Protein AF-A0A9P1IDB2-F1 (afdb_monomer_lite)

Organism: NCBI:txid860376

InterPro domains:
  IPR045330 TRM3/TARBP1 [PTHR12029] (77-314)

Secondary structure (DSSP, 8-state):
--HHHHHHHTTT-GGGS-HHHHHHHHHHHHTS-GGG--HHHHHHHHHHHHHHHT-TT--HHHHHHHHHHHHHH---GGGHHHHHHHHHTT-S-HHHHTTTTTHHHHHHHHHHTTSS-HHHHHHHHHHHHT-SSHHHHHHHHHHHHTS-HHHHTT-TTHIIIIIIHHH-SHHHHHHHHHTT-HHHHHHHHHHHHHT--S-HHHHHHHHHHHHHHT---HHHHHHHHHTTTTPPP---B-GGGHHHHHHHHHHHHT-SSHHHHHHHHHHHHHHHHHHB---HHHHHHHHHHHHHHHTTS-HHHHHHHHHHHHHHHHHHT----TT--HHHHHHHHHH-S-HHHHHHHHHHHTTT-HHHHHHHHHHHHHHHHHHHHS--SSHHHHHHHHHS--TTS--SSHHHHHHHHHHHHHHHHTSPPPS-HHHHHHHHHHHHHHH-GGGHHHHHHHHHHHHHH---HHHHHHHHHHHHHHHHH-S-GGGTHHHHHHHHHHT--TT----PPPS-TT--HHHHHHHHHHHHHHHHHHHHHHHTTT---S------

pLDDT: mean 78.6, std 14.29, range [30.44, 97.75]

Structure (mmCIF, N/CA/C/O backbone):
data_AF-A0A9P1IDB2-F1
#
_entry.id   AF-A0A9P1IDB2-F1
#
loop_
_atom_site.group_PDB
_atom_site.id
_atom_site.type_symbol
_atom_site.label_atom_id
_atom_site.label_alt_id
_atom_site.label_comp_id
_atom_site.label_asym_id
_atom_site.label_entity_id
_atom_site.label_seq_id
_atom_site.pdbx_PDB_ins_code
_atom_site.Cartn_x
_atom_site.Cartn_y
_atom_site.Cartn_z
_atom_site.occupancy
_atom_site.B_iso_or_equiv
_atom_site.auth_seq_id
_atom_site.auth_comp_id
_atom_site.auth_asym_id
_atom_site.auth_atom_id
_atom_site.pdbx_PDB_model_num
ATOM 1 N N . MET A 1 1 ? 19.678 -18.340 -45.101 1.00 50.56 1 MET A N 1
ATOM 2 C CA . MET A 1 1 ? 18.256 -18.255 -45.510 1.00 50.56 1 MET A CA 1
ATOM 3 C C . MET A 1 1 ? 18.050 -16.916 -46.202 1.00 50.56 1 MET A C 1
ATOM 5 O O . MET A 1 1 ? 18.300 -15.912 -45.573 1.00 50.56 1 MET A O 1
ATOM 9 N N . ASN A 1 2 ? 17.655 -16.846 -47.483 1.00 59.56 2 ASN A N 1
ATOM 10 C CA . ASN A 1 2 ? 17.643 -15.561 -48.212 1.00 59.56 2 ASN A CA 1
ATOM 11 C C . ASN A 1 2 ? 16.867 -14.477 -47.431 1.00 59.56 2 ASN A C 1
ATOM 13 O O . ASN A 1 2 ? 15.663 -14.600 -47.253 1.00 59.56 2 ASN A O 1
ATOM 17 N N . ILE A 1 3 ? 17.545 -13.426 -46.973 1.00 59.41 3 ILE A N 1
ATOM 18 C CA . ILE A 1 3 ? 16.974 -12.358 -46.135 1.00 59.41 3 ILE A CA 1
ATOM 19 C C . ILE A 1 3 ? 15.800 -11.659 -46.791 1.00 59.41 3 ILE A C 1
ATOM 21 O O . ILE A 1 3 ? 14.843 -11.308 -46.111 1.00 59.41 3 ILE A O 1
ATOM 25 N N . ARG A 1 4 ? 15.821 -11.499 -48.121 1.00 56.81 4 ARG A N 1
ATOM 26 C CA . ARG A 1 4 ? 14.640 -11.000 -48.834 1.00 56.81 4 ARG A CA 1
ATOM 27 C C . ARG A 1 4 ? 13.464 -11.941 -48.628 1.00 56.81 4 ARG A C 1
ATOM 29 O O . ARG A 1 4 ? 12.367 -11.470 -48.387 1.00 56.81 4 ARG A O 1
ATOM 36 N N . LYS A 1 5 ? 13.701 -13.251 -48.669 1.00 61.47 5 LYS A N 1
ATOM 37 C CA . LYS A 1 5 ? 12.694 -14.279 -48.397 1.00 61.47 5 LYS A CA 1
ATOM 38 C C . LYS A 1 5 ? 12.227 -14.218 -46.938 1.00 61.47 5 LYS A C 1
ATOM 40 O O . LYS A 1 5 ? 11.034 -14.110 -46.738 1.00 61.47 5 LYS A O 1
ATOM 45 N N . PHE A 1 6 ? 13.126 -14.126 -45.953 1.00 66.88 6 PHE A N 1
ATOM 46 C CA . PHE A 1 6 ? 12.757 -13.995 -44.532 1.00 66.88 6 PHE A CA 1
ATOM 47 C C . PHE A 1 6 ? 11.939 -12.730 -44.233 1.00 66.88 6 PHE A C 1
ATOM 49 O O . PHE A 1 6 ? 10.906 -12.791 -43.570 1.00 66.88 6 PHE A O 1
ATOM 56 N N . LEU A 1 7 ? 12.370 -11.579 -44.755 1.00 63.44 7 LEU A N 1
ATOM 57 C CA . LEU A 1 7 ? 11.671 -10.305 -44.583 1.00 63.44 7 LEU A CA 1
ATOM 58 C C . LEU A 1 7 ? 10.343 -10.252 -45.355 1.00 63.44 7 LEU A C 1
ATOM 60 O O . LEU A 1 7 ? 9.482 -9.451 -44.997 1.00 63.44 7 LEU A O 1
ATOM 64 N N . LEU A 1 8 ? 10.183 -11.038 -46.427 1.00 62.19 8 LEU A N 1
ATOM 65 C CA . LEU A 1 8 ? 8.936 -11.156 -47.195 1.00 62.19 8 LEU A CA 1
ATOM 66 C C . LEU A 1 8 ? 7.974 -12.189 -46.587 1.00 62.19 8 LEU A C 1
ATOM 68 O O . LEU A 1 8 ? 6.781 -11.928 -46.557 1.00 62.19 8 LEU A O 1
ATOM 72 N N . GLU A 1 9 ? 8.481 -13.319 -46.086 1.00 63.78 9 GLU A N 1
ATOM 73 C CA . GLU A 1 9 ? 7.702 -14.425 -45.505 1.00 63.78 9 GLU A CA 1
ATOM 74 C C . GLU A 1 9 ? 7.060 -14.065 -44.164 1.00 63.78 9 GLU A C 1
ATOM 76 O O . GLU A 1 9 ? 6.006 -14.598 -43.840 1.00 63.78 9 GLU A O 1
ATOM 81 N N . ASN A 1 10 ? 7.656 -13.142 -43.405 1.00 61.69 10 ASN A N 1
ATOM 82 C CA . ASN A 1 10 ? 7.181 -12.791 -42.064 1.00 61.69 10 ASN A CA 1
ATOM 83 C C . ASN A 1 10 ? 6.272 -11.549 -42.007 1.00 61.69 10 ASN A C 1
ATOM 85 O O . ASN A 1 10 ? 6.076 -11.028 -40.914 1.00 61.69 10 ASN A O 1
ATOM 89 N N . GLU A 1 11 ? 5.770 -11.052 -43.153 1.00 53.72 11 GLU A N 1
ATOM 90 C CA . GLU A 1 11 ? 4.730 -10.005 -43.360 1.00 53.72 11 GLU A CA 1
ATOM 91 C C . GLU A 1 11 ? 4.520 -8.924 -42.261 1.00 53.72 11 GLU A C 1
ATOM 93 O O . GLU A 1 11 ? 3.434 -8.376 -42.103 1.00 53.72 11 GLU A O 1
ATOM 98 N N . GLY A 1 12 ? 5.569 -8.529 -41.534 1.00 53.28 12 GLY A N 1
ATOM 99 C CA . GLY A 1 12 ? 5.521 -7.488 -40.506 1.00 53.28 12 GLY A CA 1
ATOM 100 C C . GLY A 1 12 ? 5.310 -7.937 -39.055 1.00 53.28 12 GLY A C 1
ATOM 101 O O . GLY A 1 12 ? 5.317 -7.055 -38.201 1.00 53.28 12 GLY A O 1
ATOM 102 N N . ASN A 1 13 ? 5.201 -9.235 -38.728 1.00 55.97 13 ASN A N 1
ATOM 103 C CA . ASN A 1 13 ? 5.137 -9.676 -37.323 1.00 55.97 13 ASN A CA 1
ATOM 104 C C . ASN A 1 13 ? 6.398 -10.426 -36.871 1.00 55.97 13 ASN A C 1
ATOM 106 O O . ASN A 1 13 ? 6.370 -11.592 -36.495 1.00 55.97 13 ASN A O 1
ATOM 110 N N . LEU A 1 14 ? 7.526 -9.707 -36.862 1.00 61.00 14 LEU A N 1
ATOM 111 C CA . LEU A 1 14 ? 8.810 -10.205 -36.341 1.00 61.00 14 LEU A CA 1
ATOM 112 C C . LEU A 1 14 ? 8.781 -10.521 -34.831 1.00 61.00 14 LEU A C 1
ATOM 114 O O . LEU A 1 14 ? 9.734 -11.101 -34.328 1.00 61.00 14 LEU A O 1
ATOM 118 N N . LYS A 1 15 ? 7.711 -10.144 -34.112 1.00 56.19 15 LYS A N 1
ATOM 119 C CA . LYS A 1 15 ? 7.521 -10.441 -32.682 1.00 56.19 15 LYS A CA 1
ATOM 120 C C . LYS A 1 15 ? 7.236 -11.919 -32.398 1.00 56.19 15 LYS A C 1
ATOM 122 O O . LYS A 1 15 ? 7.462 -12.348 -31.273 1.00 56.19 15 LYS A O 1
ATOM 127 N N . ASP A 1 16 ? 6.750 -12.661 -33.393 1.00 60.09 16 ASP A N 1
ATOM 128 C CA . ASP A 1 16 ? 6.363 -14.072 -33.244 1.00 60.09 16 ASP A CA 1
ATOM 129 C C . ASP A 1 16 ? 7.489 -15.040 -33.657 1.00 60.09 16 ASP A C 1
ATOM 131 O O . ASP A 1 16 ? 7.326 -16.256 -33.577 1.00 60.09 16 ASP A O 1
ATOM 135 N N . VAL A 1 17 ? 8.630 -14.511 -34.111 1.00 67.69 17 VAL A N 1
ATOM 136 C CA . VAL A 1 17 ? 9.790 -15.302 -34.541 1.00 67.69 17 VAL A CA 1
ATOM 137 C C . VAL A 1 17 ? 10.710 -15.558 -33.347 1.00 67.69 17 VAL A C 1
ATOM 139 O O . VAL A 1 17 ? 11.010 -14.642 -32.580 1.00 67.69 17 VAL A O 1
ATOM 142 N N . GLU A 1 18 ? 11.194 -16.793 -33.192 1.00 72.94 18 GLU A N 1
ATOM 143 C CA . GLU A 1 18 ? 12.102 -17.145 -32.098 1.00 72.94 18 GLU A CA 1
ATOM 144 C C . GLU A 1 18 ? 13.403 -16.322 -32.155 1.00 72.94 18 GLU A C 1
ATOM 146 O O . GLU A 1 18 ? 14.033 -16.172 -33.206 1.00 72.94 18 GLU A O 1
ATOM 151 N N . MET A 1 19 ? 13.854 -15.823 -30.997 1.00 74.50 19 MET A N 1
ATOM 152 C CA . MET A 1 19 ? 15.065 -14.994 -30.881 1.00 74.50 19 MET A CA 1
ATOM 153 C C . MET A 1 19 ? 16.312 -15.657 -31.480 1.00 74.50 19 MET A C 1
ATOM 155 O O . MET A 1 19 ? 17.141 -14.981 -32.089 1.00 74.50 19 MET A O 1
ATOM 159 N N . GLU A 1 20 ? 16.438 -16.978 -31.352 1.00 75.19 20 GLU A N 1
ATOM 160 C CA . GLU A 1 20 ? 17.563 -17.730 -31.913 1.00 75.19 20 GLU A CA 1
ATOM 161 C C . GLU A 1 20 ? 17.564 -17.716 -33.452 1.00 75.19 20 GLU A C 1
ATOM 163 O O . GLU A 1 20 ? 18.623 -17.702 -34.082 1.00 75.19 20 GLU A O 1
ATOM 168 N N . GLU A 1 21 ? 16.384 -17.690 -34.075 1.00 73.50 21 GLU A N 1
ATOM 169 C CA . GLU A 1 21 ? 16.227 -17.595 -35.526 1.00 73.50 21 GLU A CA 1
ATOM 170 C C . GLU A 1 21 ? 16.553 -16.179 -36.021 1.00 73.50 21 GLU A C 1
ATOM 172 O O . GLU A 1 21 ? 17.302 -16.020 -36.987 1.00 73.50 21 GLU A O 1
ATOM 177 N N . LEU A 1 22 ? 16.105 -15.147 -35.298 1.00 70.38 22 LEU A N 1
ATOM 178 C CA . LEU A 1 22 ? 16.434 -13.748 -35.594 1.00 70.38 22 LEU A CA 1
ATOM 179 C C . LEU A 1 22 ? 17.950 -13.488 -35.537 1.00 70.38 22 LEU A C 1
ATOM 181 O O . LEU A 1 22 ? 18.509 -12.827 -36.417 1.00 70.38 22 LEU A O 1
ATOM 185 N N . GLU A 1 23 ? 18.639 -14.047 -34.541 1.00 73.19 23 GLU A N 1
ATOM 186 C CA . GLU A 1 23 ? 20.092 -13.908 -34.400 1.00 73.19 23 GLU A CA 1
ATOM 187 C C . GLU A 1 23 ? 20.886 -14.663 -35.471 1.00 73.19 23 GLU A C 1
ATOM 189 O O . GLU A 1 23 ? 21.966 -14.208 -35.850 1.00 73.19 23 GLU A O 1
ATOM 194 N N . LYS A 1 24 ? 20.357 -15.775 -36.000 1.00 75.50 24 LYS A N 1
ATOM 195 C CA . LYS A 1 24 ? 20.968 -16.519 -37.117 1.00 75.50 24 LYS A CA 1
ATOM 196 C C . LYS A 1 24 ? 20.886 -15.761 -38.441 1.00 75.50 24 LYS A C 1
ATOM 198 O O . LYS A 1 24 ? 21.775 -15.913 -39.274 1.00 75.50 24 LYS A O 1
ATOM 203 N N . VAL A 1 25 ? 19.848 -14.946 -38.633 1.00 69.75 25 VAL A N 1
ATOM 204 C CA . VAL A 1 25 ? 19.652 -14.169 -39.868 1.00 69.75 25 VAL A CA 1
ATOM 205 C C . VAL A 1 25 ? 20.543 -12.922 -39.904 1.00 69.75 25 VAL A C 1
ATOM 207 O O . VAL A 1 25 ? 20.995 -12.534 -40.977 1.00 69.75 25 VAL A O 1
ATOM 210 N N . LEU A 1 26 ? 20.851 -12.313 -38.752 1.00 68.38 26 LEU A N 1
ATOM 211 C CA . LEU A 1 26 ? 21.630 -11.070 -38.677 1.00 68.38 26 LEU A CA 1
ATOM 212 C C . LEU A 1 26 ? 22.996 -11.125 -39.395 1.00 68.38 26 LEU A C 1
ATOM 214 O O . LEU A 1 26 ? 23.256 -10.218 -40.178 1.00 68.38 26 LEU A O 1
ATOM 218 N N . PRO A 1 27 ? 23.871 -12.132 -39.208 1.00 69.88 27 PRO A N 1
ATOM 219 C CA . PRO A 1 27 ? 25.154 -12.193 -39.912 1.00 69.88 27 PRO A CA 1
ATOM 220 C C . PRO A 1 27 ? 25.012 -12.177 -41.437 1.00 69.88 27 PRO A C 1
ATOM 222 O O . PRO A 1 27 ? 25.793 -11.515 -42.112 1.00 69.88 27 PRO A O 1
ATOM 225 N N . GLU A 1 28 ? 23.983 -12.838 -41.975 1.00 67.00 28 GLU A N 1
ATOM 226 C CA . GLU A 1 28 ? 23.727 -12.871 -43.418 1.00 67.00 28 GLU A CA 1
ATOM 227 C C . GLU A 1 28 ? 23.356 -11.471 -43.957 1.00 67.00 28 GLU A C 1
ATOM 229 O O . GLU A 1 28 ? 23.592 -11.179 -45.126 1.00 67.00 28 GLU A O 1
ATOM 234 N N . VAL A 1 29 ? 22.787 -10.581 -43.124 1.00 60.88 29 VAL A N 1
ATOM 235 C CA . VAL A 1 29 ? 22.397 -9.209 -43.521 1.00 60.88 29 VAL A CA 1
ATOM 236 C C . VAL A 1 29 ? 23.637 -8.329 -43.665 1.00 60.88 29 VAL A C 1
ATOM 238 O O . VAL A 1 29 ? 23.621 -7.364 -44.423 1.00 60.88 29 VAL A O 1
ATOM 241 N N . TYR A 1 30 ? 24.730 -8.675 -42.978 1.00 57.25 30 TYR A N 1
ATOM 242 C CA . TYR A 1 30 ? 25.973 -7.898 -42.944 1.00 57.25 30 TYR A CA 1
ATOM 243 C C . TYR A 1 30 ? 26.725 -8.009 -44.272 1.00 57.25 30 TYR A C 1
ATOM 245 O O . TYR A 1 30 ? 27.508 -7.133 -44.623 1.00 57.25 30 TYR A O 1
ATOM 253 N N . GLU A 1 31 ? 26.453 -9.081 -45.016 1.00 62.28 31 GLU A N 1
ATOM 254 C CA . GLU A 1 31 ? 27.018 -9.359 -46.334 1.00 62.28 31 GLU A CA 1
ATOM 255 C C . GLU A 1 31 ? 26.188 -8.749 -47.482 1.00 62.28 31 GLU A C 1
ATOM 257 O O . GLU A 1 31 ? 26.607 -8.809 -48.638 1.00 62.28 31 GLU A O 1
ATOM 262 N N . VAL A 1 32 ? 25.019 -8.154 -47.198 1.00 61.66 32 VAL A N 1
ATOM 263 C CA . VAL A 1 32 ? 24.167 -7.502 -48.207 1.00 61.66 32 VAL A CA 1
ATOM 264 C C . VAL A 1 32 ? 24.601 -6.045 -48.393 1.00 61.66 32 VAL A C 1
ATOM 266 O O . VAL A 1 32 ? 24.598 -5.268 -47.442 1.00 61.66 32 VAL A O 1
ATOM 269 N N . GLU A 1 33 ? 24.934 -5.657 -49.629 1.00 59.75 33 GLU A N 1
ATOM 270 C CA . GLU A 1 33 ? 25.301 -4.273 -49.968 1.00 59.75 33 GLU A CA 1
ATOM 271 C C . GLU A 1 33 ? 24.156 -3.289 -49.662 1.00 59.75 33 GLU A C 1
ATOM 273 O O . GLU A 1 33 ? 22.991 -3.542 -49.988 1.00 59.75 33 GLU A O 1
ATOM 278 N N . GLU A 1 34 ? 24.496 -2.143 -49.061 1.00 62.84 34 GLU A N 1
ATOM 279 C CA . GLU A 1 34 ? 23.552 -1.099 -48.628 1.00 62.84 34 GLU A CA 1
ATOM 280 C C . GLU A 1 34 ? 22.619 -0.630 -49.764 1.00 62.84 34 GLU A C 1
ATOM 282 O O . GLU A 1 34 ? 21.427 -0.398 -49.543 1.00 62.84 34 GLU A O 1
ATOM 287 N N . ASP A 1 35 ? 23.139 -0.593 -50.994 1.00 60.06 35 ASP A N 1
ATOM 288 C CA . ASP A 1 35 ? 22.451 -0.142 -52.209 1.00 60.06 35 ASP A CA 1
ATOM 289 C C . ASP A 1 35 ? 21.304 -1.071 -52.663 1.00 60.06 35 ASP A C 1
ATOM 291 O O . ASP A 1 35 ? 20.477 -0.697 -53.499 1.00 60.06 35 ASP A O 1
ATOM 295 N N . LEU A 1 36 ? 21.214 -2.290 -52.114 1.00 60.84 36 LEU A N 1
ATOM 296 C CA . LEU A 1 36 ? 20.218 -3.302 -52.496 1.00 60.84 36 LEU A CA 1
ATOM 297 C C . LEU A 1 36 ? 18.955 -3.298 -51.619 1.00 60.84 36 LEU A C 1
ATOM 299 O O . LEU A 1 36 ? 18.026 -4.082 -51.885 1.00 60.84 36 LEU A O 1
ATOM 303 N N . ILE A 1 37 ? 18.911 -2.448 -50.587 1.00 69.12 37 ILE A N 1
ATOM 304 C CA . ILE A 1 37 ? 17.836 -2.386 -49.592 1.00 69.12 37 ILE A CA 1
ATOM 305 C C . ILE A 1 37 ? 17.075 -1.062 -49.734 1.00 69.12 37 ILE A C 1
ATOM 307 O O . ILE A 1 37 ? 17.602 0.024 -49.507 1.00 69.12 37 ILE A O 1
ATOM 311 N N . ASN A 1 38 ? 15.793 -1.158 -50.092 1.00 75.94 38 ASN A N 1
ATOM 312 C CA . ASN A 1 38 ? 14.900 -0.001 -50.175 1.00 75.94 38 ASN A CA 1
ATOM 313 C C . ASN A 1 38 ? 14.503 0.528 -48.779 1.00 75.94 38 ASN A C 1
ATOM 315 O O . ASN A 1 38 ? 14.698 -0.138 -47.764 1.00 75.94 38 ASN A O 1
ATOM 319 N N . GLU A 1 39 ? 13.876 1.705 -48.727 1.00 77.31 39 GLU A N 1
ATOM 320 C CA . GLU A 1 39 ? 13.438 2.349 -47.472 1.00 77.31 39 GLU A CA 1
ATOM 321 C C . GLU A 1 39 ? 12.550 1.457 -46.586 1.00 77.31 39 GLU A C 1
ATOM 323 O O . GLU A 1 39 ? 12.667 1.466 -45.361 1.00 77.31 39 GLU A O 1
ATOM 328 N N . LEU A 1 40 ? 11.689 0.632 -47.191 1.00 75.88 40 LEU A N 1
ATOM 329 C CA . LEU A 1 40 ? 10.868 -0.332 -46.454 1.00 75.88 40 LEU A CA 1
ATOM 330 C C . LEU A 1 40 ? 11.731 -1.408 -45.774 1.00 75.88 40 LEU A C 1
ATOM 332 O O . LEU A 1 40 ? 11.479 -1.769 -44.627 1.00 75.88 40 LEU A O 1
ATOM 336 N N . GLY A 1 41 ? 12.757 -1.910 -46.464 1.00 74.25 41 GLY A N 1
ATOM 337 C CA . GLY A 1 41 ? 13.722 -2.858 -45.917 1.00 74.25 41 GLY A CA 1
ATOM 338 C C . GLY A 1 41 ? 14.570 -2.251 -44.800 1.00 74.25 41 GLY A C 1
ATOM 339 O O . GLY A 1 41 ? 14.752 -2.900 -43.774 1.00 74.25 41 GLY A O 1
ATOM 340 N N . LYS A 1 42 ? 15.000 -0.987 -44.937 1.00 76.94 42 LYS A N 1
ATOM 341 C CA . LYS A 1 42 ? 15.726 -0.264 -43.877 1.00 76.94 42 LYS A CA 1
ATOM 342 C C . LYS A 1 42 ? 14.889 -0.136 -42.601 1.00 76.94 42 LYS A C 1
ATOM 344 O O . LYS A 1 42 ? 15.397 -0.410 -41.518 1.00 76.94 42 LYS A O 1
ATOM 349 N N . ARG A 1 43 ? 13.595 0.193 -42.719 1.00 80.06 43 ARG A N 1
ATOM 350 C CA . ARG A 1 43 ? 12.666 0.227 -41.570 1.00 80.06 43 ARG A CA 1
ATOM 351 C C . ARG A 1 43 ? 12.508 -1.140 -40.902 1.00 80.06 43 ARG A C 1
ATOM 353 O O . ARG A 1 43 ? 12.592 -1.229 -39.687 1.00 80.06 43 ARG A O 1
ATOM 360 N N . ARG A 1 44 ? 12.373 -2.217 -41.679 1.00 77.00 44 ARG A N 1
ATOM 361 C CA . ARG A 1 44 ? 12.272 -3.581 -41.125 1.00 77.00 44 ARG A CA 1
ATOM 362 C C . ARG A 1 44 ? 13.546 -4.023 -40.401 1.00 77.00 44 ARG A C 1
ATOM 364 O O . ARG A 1 44 ? 13.463 -4.683 -39.371 1.00 77.00 44 ARG A O 1
ATOM 371 N N . ILE A 1 45 ? 14.717 -3.662 -40.927 1.00 79.06 45 ILE A N 1
ATOM 372 C CA . ILE A 1 45 ? 16.005 -3.919 -40.266 1.00 79.06 45 ILE A CA 1
ATOM 373 C C . ILE A 1 45 ? 16.105 -3.110 -38.970 1.00 79.06 45 ILE A C 1
ATOM 375 O O . ILE A 1 45 ? 16.557 -3.645 -37.962 1.00 79.06 45 ILE A O 1
ATOM 379 N N . LEU A 1 46 ? 15.652 -1.852 -38.970 1.00 83.31 46 LEU A N 1
ATOM 380 C CA . LEU A 1 46 ? 15.570 -1.047 -37.754 1.00 83.31 46 LEU A CA 1
ATOM 381 C C . LEU A 1 46 ? 14.695 -1.737 -36.701 1.00 83.31 46 LEU A C 1
ATOM 383 O O . LEU A 1 46 ? 15.174 -1.967 -35.594 1.00 83.31 46 LEU A O 1
ATOM 387 N N . ASP A 1 47 ? 13.476 -2.146 -37.053 1.00 82.50 47 ASP A N 1
ATOM 388 C CA . ASP A 1 47 ? 12.562 -2.841 -36.138 1.00 82.50 47 ASP A CA 1
ATOM 389 C C . ASP A 1 47 ? 13.182 -4.125 -35.564 1.00 82.50 47 ASP A C 1
ATOM 391 O O . ASP A 1 47 ? 13.113 -4.360 -34.356 1.00 82.50 47 ASP A O 1
ATOM 395 N N . LEU A 1 48 ? 13.856 -4.918 -36.407 1.00 81.81 48 LEU A N 1
ATOM 396 C CA . LEU A 1 48 ? 14.589 -6.119 -35.996 1.00 81.81 48 LEU A CA 1
ATOM 397 C C . LEU A 1 48 ? 15.695 -5.792 -34.982 1.00 81.81 48 LEU A C 1
ATOM 399 O O . LEU A 1 48 ? 15.777 -6.410 -33.920 1.00 81.81 48 LEU A O 1
ATOM 403 N N . CYS A 1 49 ? 16.538 -4.805 -35.290 1.00 86.56 49 CYS A N 1
ATOM 404 C CA . CYS A 1 49 ? 17.621 -4.377 -34.410 1.00 86.56 49 CYS A CA 1
ATOM 405 C C . CYS A 1 49 ? 17.084 -3.873 -33.067 1.00 86.56 49 CYS A C 1
ATOM 407 O O . CYS A 1 49 ? 17.603 -4.250 -32.016 1.00 86.56 49 CYS A O 1
ATOM 409 N N . LEU A 1 50 ? 16.031 -3.050 -33.083 1.00 87.25 50 LEU A N 1
ATOM 410 C CA . LEU A 1 50 ? 15.400 -2.541 -31.867 1.00 87.25 50 LEU A CA 1
ATOM 411 C C . LEU A 1 50 ? 14.787 -3.682 -31.042 1.00 87.25 50 LEU A C 1
ATOM 413 O O . LEU A 1 50 ? 14.926 -3.677 -29.821 1.00 87.25 50 LEU A O 1
ATOM 417 N N . HIS A 1 51 ? 14.159 -4.672 -31.684 1.00 84.12 51 HIS A N 1
ATOM 418 C CA . HIS A 1 51 ? 13.593 -5.838 -31.005 1.00 84.12 51 HIS A CA 1
ATOM 419 C C . HIS A 1 51 ? 14.674 -6.665 -30.298 1.00 84.12 51 HIS A C 1
ATOM 421 O O . HIS A 1 51 ? 14.558 -6.941 -29.104 1.00 84.12 51 HIS A O 1
ATOM 427 N N . ILE A 1 52 ? 15.778 -6.966 -30.988 1.00 86.50 52 ILE A N 1
ATOM 428 C CA . ILE A 1 52 ? 16.897 -7.729 -30.419 1.00 86.50 52 ILE A CA 1
ATOM 429 C C . ILE A 1 52 ? 17.538 -6.977 -29.249 1.00 86.50 52 ILE A C 1
ATOM 431 O O . ILE A 1 52 ? 17.817 -7.564 -28.205 1.00 86.50 52 ILE A O 1
ATOM 435 N N . LEU A 1 53 ? 17.721 -5.660 -29.377 1.00 89.31 53 LEU A N 1
ATOM 436 C CA . LEU A 1 53 ? 18.288 -4.831 -28.312 1.00 89.31 53 LEU A CA 1
ATOM 437 C C . LEU A 1 53 ? 17.348 -4.662 -27.103 1.00 89.31 53 LEU A C 1
ATOM 439 O O . LEU A 1 53 ? 17.832 -4.436 -25.993 1.00 89.31 53 LEU A O 1
ATOM 443 N N . LYS A 1 54 ? 16.029 -4.800 -27.288 1.00 86.75 54 LYS A N 1
ATOM 444 C CA . LYS A 1 54 ? 15.018 -4.797 -26.213 1.00 86.75 54 LYS A CA 1
ATOM 445 C C . LYS A 1 54 ? 14.714 -6.189 -25.644 1.00 86.75 54 LYS A C 1
ATOM 447 O O . LYS A 1 54 ? 13.889 -6.292 -24.744 1.00 86.75 54 LYS A O 1
ATOM 452 N N . SER A 1 55 ? 15.360 -7.246 -26.132 1.00 84.12 55 SER A N 1
ATOM 453 C CA . SER A 1 55 ? 15.160 -8.605 -25.623 1.00 84.12 55 SER A CA 1
ATOM 454 C C . SER A 1 55 ? 16.156 -8.937 -24.508 1.00 84.12 55 SER A C 1
ATOM 456 O O . SER A 1 55 ? 17.371 -8.738 -24.659 1.00 84.12 55 SER A O 1
ATOM 458 N N . ALA A 1 56 ? 15.643 -9.445 -23.381 1.00 81.50 56 ALA A N 1
ATOM 459 C CA . ALA A 1 56 ? 16.457 -9.919 -22.258 1.00 81.50 56 ALA A CA 1
ATOM 460 C C . ALA A 1 56 ? 17.300 -11.143 -22.651 1.00 81.50 56 ALA A C 1
ATOM 462 O O . ALA A 1 56 ? 18.464 -11.228 -22.260 1.00 81.50 56 ALA A O 1
ATOM 463 N N . ASP A 1 57 ? 16.740 -12.014 -23.494 1.00 83.81 57 ASP A N 1
ATOM 464 C CA . ASP A 1 57 ? 17.334 -13.290 -23.909 1.00 83.81 57 ASP A CA 1
ATOM 465 C C . ASP A 1 57 ? 18.312 -13.158 -25.083 1.00 83.81 57 ASP A C 1
ATOM 467 O O . ASP A 1 57 ? 18.930 -14.138 -25.497 1.00 83.81 57 ASP A O 1
ATOM 471 N N . SER A 1 58 ? 18.481 -11.946 -25.622 1.00 85.69 58 SER A N 1
ATOM 472 C CA . SER A 1 58 ? 19.440 -11.707 -26.700 1.00 85.69 58 SER A CA 1
ATOM 473 C C . SER A 1 58 ? 20.864 -12.100 -26.288 1.00 85.69 58 SER A C 1
ATOM 475 O O . SER A 1 58 ? 21.322 -11.845 -25.166 1.00 85.69 58 SER A O 1
ATOM 477 N N . SER A 1 59 ? 21.626 -12.668 -27.215 1.00 86.62 59 SER A N 1
ATOM 478 C CA . SER A 1 59 ? 23.043 -12.941 -27.027 1.00 86.62 59 SER A CA 1
ATOM 479 C C . SER A 1 59 ? 23.875 -11.669 -27.215 1.00 86.62 59 SER A C 1
ATOM 481 O O . SER A 1 59 ? 23.514 -10.732 -27.933 1.00 86.62 59 SER A O 1
ATOM 483 N N . ARG A 1 60 ? 25.060 -11.632 -26.591 1.00 84.81 60 ARG A N 1
ATOM 484 C CA . ARG A 1 60 ? 26.037 -10.548 -26.813 1.00 84.81 60 ARG A CA 1
ATOM 485 C C . ARG A 1 60 ? 26.401 -10.414 -28.293 1.00 84.81 60 ARG A C 1
ATOM 487 O O . ARG A 1 60 ? 26.622 -9.309 -28.779 1.00 84.81 60 ARG A O 1
ATOM 494 N N . THR A 1 61 ? 26.452 -11.533 -29.007 1.00 85.31 61 THR A N 1
ATOM 495 C CA . THR A 1 61 ? 26.746 -11.580 -30.439 1.00 85.31 61 THR A CA 1
ATOM 496 C C . THR A 1 61 ? 25.616 -10.955 -31.257 1.00 85.31 61 THR A C 1
ATOM 498 O O . THR A 1 61 ? 25.888 -10.054 -32.049 1.00 85.31 61 THR A O 1
ATOM 501 N N . GLY A 1 62 ? 24.359 -11.342 -31.009 1.00 85.06 62 GLY A N 1
ATOM 502 C CA . GLY A 1 62 ? 23.184 -10.761 -31.666 1.00 85.06 62 GLY A CA 1
ATOM 503 C C . GLY A 1 62 ? 23.102 -9.245 -31.477 1.00 85.06 62 GLY A C 1
ATOM 504 O O . GLY A 1 62 ? 22.954 -8.500 -32.446 1.00 85.06 62 GLY A O 1
ATOM 505 N N . ARG A 1 63 ? 23.331 -8.758 -30.250 1.00 89.19 63 ARG A N 1
ATOM 506 C CA . ARG A 1 63 ? 23.369 -7.313 -29.964 1.00 89.19 63 ARG A CA 1
ATOM 507 C C . ARG A 1 63 ? 24.499 -6.579 -30.683 1.00 89.19 63 ARG A C 1
ATOM 509 O O . ARG A 1 63 ? 24.281 -5.481 -31.189 1.00 89.19 63 ARG A O 1
ATOM 516 N N . ARG A 1 64 ? 25.698 -7.169 -30.768 1.00 86.75 64 ARG A N 1
ATOM 517 C CA . ARG A 1 64 ? 26.822 -6.578 -31.518 1.00 86.75 64 ARG A CA 1
ATOM 518 C C . ARG A 1 64 ? 26.508 -6.449 -33.005 1.00 86.75 64 ARG A C 1
ATOM 520 O O . ARG A 1 64 ? 26.818 -5.413 -33.587 1.00 86.75 64 ARG A O 1
ATOM 527 N N . TYR A 1 65 ? 25.881 -7.462 -33.599 1.00 84.00 65 TYR A N 1
ATOM 528 C CA . TYR A 1 65 ? 25.429 -7.386 -34.985 1.00 84.00 65 TYR A CA 1
ATOM 529 C C . TYR A 1 65 ? 24.355 -6.310 -35.160 1.00 84.00 65 TYR A C 1
ATOM 531 O O . TYR A 1 65 ? 24.518 -5.448 -36.018 1.00 84.00 65 TYR A O 1
ATOM 539 N N . ALA A 1 66 ? 23.329 -6.275 -34.302 1.00 87.69 66 ALA A N 1
ATOM 540 C CA . ALA A 1 66 ? 22.296 -5.236 -34.336 1.00 87.69 66 ALA A CA 1
ATOM 541 C C . ALA A 1 66 ? 22.889 -3.813 -34.270 1.00 87.69 66 ALA A C 1
ATOM 543 O O . ALA A 1 66 ? 22.513 -2.939 -35.048 1.00 87.69 66 ALA A O 1
ATOM 544 N N . LEU A 1 67 ? 23.878 -3.579 -33.401 1.00 88.38 67 LEU A N 1
ATOM 545 C CA . LEU A 1 67 ? 24.580 -2.294 -33.323 1.00 88.38 67 LEU A CA 1
ATOM 546 C C . LEU A 1 67 ? 25.391 -1.976 -34.583 1.00 88.38 67 LEU A C 1
ATOM 548 O O . LEU A 1 67 ? 25.393 -0.827 -35.024 1.00 88.38 67 LEU A O 1
ATOM 552 N N . ALA A 1 68 ? 26.068 -2.967 -35.168 1.00 83.44 68 ALA A N 1
ATOM 553 C CA . ALA A 1 68 ? 26.798 -2.790 -36.420 1.00 83.44 68 ALA A CA 1
ATOM 554 C C . ALA A 1 68 ? 25.852 -2.407 -37.570 1.00 83.44 68 ALA A C 1
ATOM 556 O O . ALA A 1 68 ? 26.168 -1.504 -38.340 1.00 83.44 68 ALA A O 1
ATOM 557 N N . PHE A 1 69 ? 24.662 -3.011 -37.632 1.00 81.69 69 PHE A N 1
ATOM 558 C CA . PHE A 1 69 ? 23.635 -2.639 -38.605 1.00 81.69 69 PHE A CA 1
ATOM 559 C C . PHE A 1 69 ? 23.136 -1.221 -38.433 1.00 81.69 69 PHE A C 1
ATOM 561 O O . PHE A 1 69 ? 23.028 -0.493 -39.417 1.00 81.69 69 PHE A O 1
ATOM 568 N N . LEU A 1 70 ? 22.866 -0.812 -37.194 1.00 85.94 70 LEU A N 1
ATOM 569 C CA . LEU A 1 70 ? 22.458 0.560 -36.929 1.00 85.94 70 LEU A CA 1
ATOM 570 C C . LEU A 1 70 ? 23.538 1.557 -37.379 1.00 85.94 70 LEU A C 1
ATOM 572 O O . LEU A 1 70 ? 23.199 2.573 -37.971 1.00 85.94 70 LEU A O 1
ATOM 576 N N . LYS A 1 71 ? 24.828 1.238 -37.198 1.00 84.88 71 LYS A N 1
ATOM 577 C CA . LYS A 1 71 ? 25.941 2.084 -37.666 1.00 84.88 71 LYS A CA 1
ATOM 578 C C . LYS A 1 71 ? 26.042 2.177 -39.193 1.00 84.88 71 LYS A C 1
ATOM 580 O O . LYS A 1 71 ? 26.425 3.229 -39.691 1.00 84.88 71 LYS A O 1
ATOM 585 N N . ILE A 1 72 ? 25.728 1.100 -39.917 1.00 79.31 72 ILE A N 1
ATOM 586 C CA . ILE A 1 72 ? 25.777 1.064 -41.389 1.00 79.31 72 ILE A CA 1
ATOM 587 C C . ILE A 1 72 ? 24.576 1.803 -41.982 1.00 79.31 72 ILE A C 1
ATOM 589 O O . ILE A 1 72 ? 24.746 2.731 -42.761 1.00 79.31 72 ILE A O 1
ATOM 593 N N . PHE A 1 73 ? 23.362 1.422 -41.583 1.00 74.25 73 PHE A N 1
ATOM 594 C CA . PHE A 1 73 ? 22.132 1.910 -42.212 1.00 74.25 73 PHE A CA 1
ATOM 595 C C . PHE A 1 73 ? 21.642 3.254 -41.657 1.00 74.25 73 PHE A C 1
ATOM 597 O O . PHE A 1 73 ? 20.840 3.925 -42.307 1.00 74.25 73 PHE A O 1
ATOM 604 N N . PHE A 1 74 ? 22.118 3.655 -40.474 1.00 76.19 74 PHE A N 1
ATOM 605 C CA . PHE A 1 74 ? 21.750 4.904 -39.804 1.00 76.19 74 PHE A CA 1
ATOM 606 C C . PHE A 1 74 ? 23.000 5.619 -39.248 1.00 76.19 74 PHE A C 1
ATOM 608 O O . PHE A 1 74 ? 23.103 5.819 -38.035 1.00 76.19 74 PHE A O 1
ATOM 615 N N . PRO A 1 75 ? 23.955 6.049 -40.103 1.00 69.44 75 PRO A N 1
ATOM 616 C CA . PRO A 1 75 ? 25.270 6.576 -39.702 1.00 69.44 75 PRO A CA 1
ATOM 617 C C . PRO A 1 75 ? 25.215 7.997 -39.109 1.00 69.44 75 PRO A C 1
ATOM 619 O O . PRO A 1 75 ? 26.158 8.783 -39.204 1.00 69.44 75 PRO A O 1
ATOM 622 N N . TYR A 1 76 ? 24.084 8.382 -38.530 1.00 75.44 76 TYR A N 1
ATOM 623 C CA . TYR A 1 76 ? 23.860 9.729 -38.055 1.00 75.44 76 TYR A CA 1
ATOM 624 C C . TYR A 1 76 ? 24.704 10.042 -36.819 1.00 75.44 76 TYR A C 1
ATOM 626 O O . TYR A 1 76 ? 24.635 9.350 -35.803 1.00 75.44 76 TYR A O 1
ATOM 634 N N . ASN A 1 77 ? 25.414 11.173 -36.855 1.00 75.31 77 ASN A N 1
ATOM 635 C CA . ASN A 1 77 ? 26.223 11.652 -35.727 1.00 75.31 77 ASN A CA 1
ATOM 636 C C . ASN A 1 77 ? 25.417 11.803 -34.422 1.00 75.31 77 ASN A C 1
ATOM 638 O O . ASN A 1 77 ? 25.982 11.699 -33.336 1.00 75.31 77 ASN A O 1
ATOM 642 N N . PHE A 1 78 ? 24.100 12.019 -34.510 1.00 78.88 78 PHE A N 1
ATOM 643 C CA . PHE A 1 78 ? 23.222 12.145 -33.345 1.00 78.88 78 PHE A CA 1
ATOM 644 C C . PHE A 1 78 ? 22.953 10.814 -32.609 1.00 78.88 78 PHE A C 1
ATOM 646 O O . PHE A 1 78 ? 22.484 10.843 -31.476 1.00 78.88 78 PHE A O 1
ATOM 653 N N . LEU A 1 79 ? 23.289 9.653 -33.193 1.00 86.00 79 LEU A N 1
ATOM 654 C CA . LEU A 1 79 ? 23.223 8.340 -32.527 1.00 86.00 79 LEU A CA 1
ATOM 655 C C . LEU A 1 79 ? 24.542 7.936 -31.851 1.00 86.00 79 LEU A C 1
ATOM 657 O O . LEU A 1 79 ? 24.619 6.879 -31.223 1.00 86.00 79 LEU A O 1
ATOM 661 N N . GLN A 1 80 ? 25.583 8.768 -31.929 1.00 89.94 80 GLN A N 1
ATOM 662 C CA . GLN A 1 80 ? 26.893 8.439 -31.367 1.00 89.94 80 GLN A CA 1
ATOM 663 C C . GLN A 1 80 ? 26.823 8.147 -29.860 1.00 89.94 80 GLN A C 1
ATOM 665 O O . GLN A 1 80 ? 27.412 7.171 -29.396 1.00 89.94 80 GLN A O 1
ATOM 670 N N . ASP A 1 81 ? 26.080 8.955 -29.097 1.00 92.00 81 ASP A N 1
ATOM 671 C CA . ASP A 1 81 ? 25.912 8.736 -27.656 1.00 92.00 81 ASP A CA 1
ATOM 672 C C . ASP A 1 81 ? 25.150 7.440 -27.359 1.00 92.00 81 ASP A C 1
ATOM 674 O O . ASP A 1 81 ? 25.522 6.718 -26.436 1.00 92.00 81 ASP A O 1
ATOM 678 N N . PHE A 1 82 ? 24.146 7.097 -28.173 1.00 94.19 82 PHE A N 1
ATOM 679 C CA . PHE A 1 82 ? 23.438 5.819 -28.075 1.00 94.19 82 PHE A CA 1
ATOM 680 C C . PHE A 1 82 ? 24.391 4.636 -28.279 1.00 94.19 82 PHE A C 1
ATOM 682 O O . PHE A 1 82 ? 24.450 3.748 -27.429 1.00 94.19 82 PHE A O 1
ATOM 689 N N . HIS A 1 83 ? 25.175 4.637 -29.362 1.00 91.94 83 HIS A N 1
ATOM 690 C CA . HIS A 1 83 ? 26.111 3.550 -29.649 1.00 91.94 83 HIS A CA 1
ATOM 691 C C . HIS A 1 83 ? 27.125 3.359 -28.526 1.00 91.94 83 HIS A C 1
ATOM 693 O O . HIS A 1 83 ? 27.318 2.239 -28.060 1.00 91.94 83 HIS A O 1
ATOM 699 N N . VAL A 1 84 ? 27.723 4.455 -28.054 1.00 92.56 84 VAL A N 1
ATOM 700 C CA . VAL A 1 84 ? 28.703 4.417 -26.966 1.00 92.56 84 VAL A CA 1
ATOM 701 C C . VAL A 1 84 ? 28.078 3.877 -25.676 1.00 92.56 84 VAL A C 1
ATOM 703 O O . VAL A 1 84 ? 28.708 3.076 -24.991 1.00 92.56 84 VAL A O 1
ATOM 706 N N . LEU A 1 85 ? 26.846 4.278 -25.343 1.00 95.00 85 LEU A N 1
ATOM 707 C CA . LEU A 1 85 ? 26.150 3.796 -24.148 1.00 95.00 85 LEU A CA 1
ATOM 708 C C . LEU A 1 85 ? 25.844 2.298 -24.222 1.00 95.00 85 LEU A C 1
ATOM 710 O O . LEU A 1 85 ? 26.159 1.577 -23.280 1.00 95.00 85 LEU A O 1
ATOM 714 N N . VAL A 1 86 ? 25.250 1.817 -25.319 1.00 93.31 86 VAL A N 1
ATOM 715 C CA . VAL A 1 86 ? 24.882 0.396 -25.435 1.00 93.31 86 VAL A CA 1
ATOM 716 C C . VAL A 1 86 ? 26.125 -0.491 -25.496 1.00 93.31 86 VAL A C 1
ATOM 718 O O . VAL A 1 86 ? 26.145 -1.534 -24.852 1.00 93.31 86 VAL A O 1
ATOM 721 N N . GLU A 1 87 ? 27.184 -0.071 -26.197 1.00 91.44 87 GLU A N 1
ATOM 722 C CA . GLU A 1 87 ? 28.455 -0.808 -26.217 1.00 91.44 87 GLU A CA 1
ATOM 723 C C . GLU A 1 87 ? 29.111 -0.845 -24.834 1.00 91.44 87 GLU A C 1
ATOM 725 O O . GLU A 1 87 ? 29.579 -1.902 -24.412 1.00 91.44 87 GLU A O 1
ATOM 730 N N . ALA A 1 88 ? 29.103 0.273 -24.100 1.00 93.00 88 ALA A N 1
ATOM 731 C CA . ALA A 1 88 ? 29.632 0.313 -22.742 1.00 93.00 88 ALA A CA 1
ATOM 732 C C . ALA A 1 88 ? 28.844 -0.600 -21.794 1.00 93.00 88 ALA A C 1
ATOM 734 O O . ALA A 1 88 ? 29.456 -1.262 -20.969 1.00 93.00 88 ALA A O 1
ATOM 735 N N . LEU A 1 89 ? 27.517 -0.696 -21.932 1.00 93.50 89 LEU A N 1
ATOM 736 C CA . LEU A 1 89 ? 26.666 -1.573 -21.114 1.00 93.50 89 LEU A CA 1
ATOM 737 C C . LEU A 1 89 ? 26.897 -3.080 -21.348 1.00 93.50 89 LEU A C 1
ATOM 739 O O . LEU A 1 89 ? 26.298 -3.895 -20.649 1.00 93.50 89 LEU A O 1
ATOM 743 N N . GLU A 1 90 ? 27.757 -3.475 -22.291 1.00 90.31 90 GLU A N 1
ATOM 744 C CA . GLU A 1 90 ? 28.242 -4.858 -22.406 1.00 90.31 90 GLU A CA 1
ATOM 745 C C . GLU A 1 90 ? 29.415 -5.167 -21.456 1.00 90.31 90 GLU A C 1
ATOM 747 O O . GLU A 1 90 ? 29.784 -6.336 -21.299 1.00 90.31 90 GLU A O 1
ATOM 752 N N . GLU A 1 91 ? 30.022 -4.150 -20.833 1.00 91.00 91 GLU A N 1
ATOM 753 C CA . GLU A 1 91 ? 31.120 -4.324 -19.882 1.00 91.00 91 GLU A CA 1
ATOM 754 C C . GLU A 1 91 ? 30.602 -4.690 -18.478 1.00 91.00 91 GLU A C 1
ATOM 756 O O . GLU A 1 91 ? 29.761 -4.007 -17.909 1.00 91.00 91 GLU A O 1
ATOM 761 N N . PRO A 1 92 ? 31.122 -5.729 -17.808 1.00 87.94 92 PRO A N 1
ATOM 762 C CA . PRO A 1 92 ? 30.605 -6.112 -16.490 1.00 87.94 92 PRO A CA 1
ATOM 763 C C . PRO A 1 92 ? 31.021 -5.146 -15.360 1.00 87.94 92 PRO A C 1
ATOM 765 O O . PRO A 1 92 ? 30.433 -5.144 -14.270 1.00 87.94 92 PRO A O 1
ATOM 768 N N . GLN A 1 93 ? 32.067 -4.344 -15.579 1.00 88.81 93 GLN A N 1
ATOM 769 C CA . GLN A 1 93 ? 32.734 -3.560 -14.542 1.00 88.81 93 GLN A CA 1
ATOM 770 C C . GLN A 1 93 ? 32.207 -2.121 -14.463 1.00 88.81 93 GLN A C 1
ATOM 772 O O . GLN A 1 93 ? 32.453 -1.295 -15.338 1.00 88.81 93 GLN A O 1
ATOM 777 N N . PHE A 1 94 ? 31.563 -1.779 -13.341 1.00 90.38 94 PHE A N 1
ATOM 778 C CA . PHE A 1 94 ? 30.953 -0.459 -13.142 1.00 90.38 94 PHE A CA 1
ATOM 779 C C . PHE A 1 94 ? 31.924 0.719 -13.311 1.00 90.38 94 PHE A C 1
ATOM 781 O O . PHE A 1 94 ? 31.557 1.709 -13.927 1.00 90.38 94 PHE A O 1
ATOM 788 N N . HIS A 1 95 ? 33.161 0.622 -12.815 1.00 90.38 95 HIS A N 1
ATOM 789 C CA . HIS A 1 95 ? 34.132 1.725 -12.885 1.00 90.38 95 HIS A C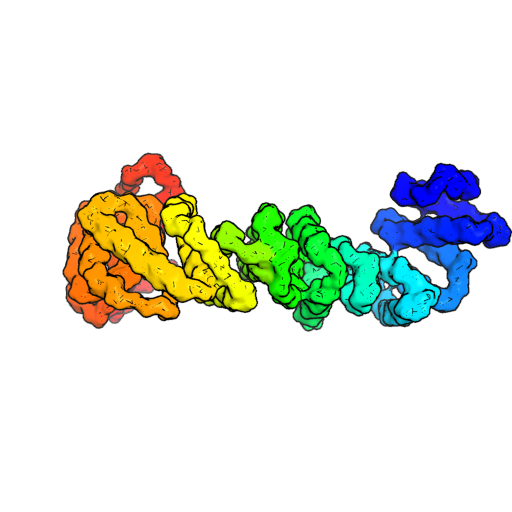A 1
ATOM 790 C C . HIS A 1 95 ? 34.567 2.071 -14.322 1.00 90.38 95 HIS A C 1
ATOM 792 O O . HIS A 1 95 ? 35.024 3.185 -14.562 1.00 90.38 95 HIS A O 1
ATOM 798 N N . ILE A 1 96 ? 34.402 1.142 -15.270 1.00 90.56 96 ILE A N 1
ATOM 799 C CA . ILE A 1 96 ? 34.641 1.374 -16.702 1.00 90.56 96 ILE A CA 1
ATOM 800 C C . ILE A 1 96 ? 33.443 2.092 -17.331 1.00 90.56 96 ILE A C 1
ATOM 802 O O . ILE A 1 96 ? 33.612 2.997 -18.143 1.00 90.56 96 ILE A O 1
ATOM 806 N N . ILE A 1 97 ? 32.229 1.718 -16.926 1.00 93.06 97 ILE A N 1
ATOM 807 C CA . ILE A 1 97 ? 30.983 2.260 -17.479 1.00 93.06 97 ILE A CA 1
ATOM 808 C C . ILE A 1 97 ? 30.657 3.636 -16.895 1.00 93.06 97 ILE A C 1
ATOM 810 O O . ILE A 1 97 ? 30.150 4.505 -17.600 1.00 93.06 97 ILE A O 1
ATOM 814 N N . GLN A 1 98 ? 30.946 3.857 -15.613 1.00 93.38 98 GLN A N 1
ATOM 815 C CA . GLN A 1 98 ? 30.555 5.051 -14.863 1.00 93.38 98 GLN A CA 1
ATOM 816 C C . GLN A 1 98 ? 30.885 6.382 -15.572 1.00 93.38 98 GLN A C 1
ATOM 818 O O . GLN A 1 98 ? 30.005 7.244 -15.600 1.00 93.38 98 GLN A O 1
ATOM 823 N N . PRO A 1 99 ? 32.071 6.579 -16.189 1.00 95.00 99 PRO A N 1
ATOM 824 C CA . PRO A 1 99 ? 32.386 7.810 -16.922 1.00 95.00 99 PRO A CA 1
ATOM 825 C C . PRO A 1 99 ? 31.536 8.028 -18.183 1.00 95.00 99 PRO A C 1
ATOM 827 O O . PRO A 1 99 ? 31.452 9.147 -18.685 1.00 95.00 99 PRO A O 1
ATOM 830 N N . VAL A 1 100 ? 30.919 6.969 -18.712 1.00 94.56 100 VAL A N 1
ATOM 831 C CA . VAL A 1 100 ? 30.133 6.981 -19.952 1.00 94.56 100 VAL A CA 1
ATOM 832 C C . VAL A 1 100 ? 28.662 7.310 -19.691 1.00 94.56 100 VAL A C 1
ATOM 834 O O . VAL A 1 100 ? 28.036 7.995 -20.499 1.00 94.56 100 VAL A O 1
ATOM 837 N N . LEU A 1 101 ? 28.121 6.892 -18.541 1.00 94.50 101 LEU A N 1
ATOM 838 C CA . LEU A 1 101 ? 26.708 7.062 -18.170 1.00 94.50 101 LEU A CA 1
ATOM 839 C C . LEU A 1 101 ? 26.148 8.494 -18.331 1.00 94.50 101 LEU A C 1
ATOM 841 O O . LEU A 1 101 ? 24.998 8.617 -18.761 1.00 94.50 101 LEU A O 1
ATOM 845 N N . PRO A 1 102 ? 26.899 9.587 -18.059 1.00 94.94 102 PRO A N 1
ATOM 846 C CA . PRO A 1 102 ? 26.397 10.951 -18.256 1.00 94.94 102 PRO A CA 1
ATOM 847 C C . PRO A 1 102 ? 25.973 11.280 -19.696 1.00 94.94 102 PRO A C 1
ATOM 849 O O . PRO A 1 102 ? 25.157 12.182 -19.890 1.00 94.94 102 PRO A O 1
ATOM 852 N N . ARG A 1 103 ? 26.454 10.536 -20.706 1.00 94.50 103 ARG A N 1
ATOM 853 C CA . ARG A 1 103 ? 26.021 10.689 -22.111 1.00 94.50 103 ARG A CA 1
ATOM 854 C C . ARG A 1 103 ? 24.523 10.468 -22.302 1.00 94.50 103 ARG A C 1
ATOM 856 O O . ARG A 1 103 ? 23.942 11.002 -23.240 1.00 94.50 103 ARG A O 1
ATOM 863 N N . MET A 1 104 ? 23.878 9.758 -21.378 1.00 95.00 104 MET A N 1
ATOM 864 C CA . MET A 1 104 ? 22.430 9.567 -21.381 1.00 95.00 104 MET A CA 1
ATOM 865 C C . MET A 1 104 ? 21.659 10.895 -21.378 1.00 95.00 104 MET A C 1
ATOM 867 O O . MET A 1 104 ? 20.614 10.998 -22.009 1.00 95.00 104 MET A O 1
ATOM 871 N N . ILE A 1 105 ? 22.192 11.936 -20.731 1.00 93.00 105 ILE A N 1
ATOM 872 C CA . ILE A 1 105 ? 21.564 13.266 -20.696 1.00 93.00 105 ILE A CA 1
ATOM 873 C C . ILE A 1 105 ? 21.513 13.880 -22.103 1.00 93.00 105 ILE A C 1
ATOM 875 O O . ILE A 1 105 ? 20.510 14.474 -22.488 1.00 93.00 105 ILE A O 1
ATOM 879 N N . SER A 1 106 ? 22.590 13.728 -22.878 1.00 92.12 106 SER A N 1
ATOM 880 C CA . SER A 1 106 ? 22.665 14.188 -24.271 1.00 92.12 106 SER A CA 1
ATOM 881 C C . SER A 1 106 ? 21.688 13.412 -25.162 1.00 92.12 106 SER A C 1
ATOM 883 O O . SER A 1 106 ? 20.956 14.004 -25.959 1.00 92.12 106 SER A O 1
ATOM 885 N N . LEU A 1 107 ? 21.596 12.093 -24.955 1.00 92.50 107 LEU A N 1
ATOM 886 C CA . LEU A 1 107 ? 20.658 11.240 -25.681 1.00 92.50 107 LEU A CA 1
ATOM 887 C C . LEU A 1 107 ? 19.196 11.636 -25.420 1.00 92.50 107 LEU A C 1
ATOM 889 O O . LEU A 1 107 ? 18.426 11.781 -26.366 1.00 92.50 107 LEU A O 1
ATOM 893 N N . ILE A 1 108 ? 18.825 11.872 -24.157 1.00 91.06 108 ILE A N 1
ATOM 894 C CA . ILE A 1 108 ? 17.473 12.319 -23.783 1.00 91.06 108 ILE A CA 1
ATOM 895 C C . ILE A 1 108 ? 17.143 13.661 -24.448 1.00 91.06 108 ILE A C 1
ATOM 897 O O . ILE A 1 108 ? 16.098 13.773 -25.080 1.00 91.06 108 ILE A O 1
ATOM 901 N N . LYS A 1 109 ? 18.055 14.642 -24.413 1.00 90.62 109 LYS A N 1
ATOM 902 C CA . LYS A 1 109 ? 17.858 15.941 -25.086 1.00 90.62 109 LYS A CA 1
ATOM 903 C C . LYS A 1 109 ? 17.645 15.810 -26.595 1.00 90.62 109 LYS A C 1
ATOM 905 O O . LYS A 1 109 ? 16.909 16.591 -27.189 1.00 90.62 109 LYS A O 1
ATOM 910 N N . THR A 1 110 ? 18.280 14.821 -27.218 1.00 90.19 110 THR A N 1
ATOM 911 C CA . THR A 1 110 ? 18.122 14.535 -28.651 1.00 90.19 110 THR A CA 1
ATOM 912 C C . THR A 1 110 ? 16.727 13.974 -28.957 1.00 90.19 110 THR A C 1
ATOM 914 O O . THR A 1 110 ? 16.133 14.331 -29.973 1.00 90.19 110 THR A O 1
ATOM 917 N N . VAL A 1 111 ? 16.167 13.156 -28.055 1.00 88.81 111 VAL A N 1
ATOM 918 C CA . VAL A 1 111 ? 14.766 12.700 -28.129 1.00 88.81 111 VAL A CA 1
ATOM 919 C C . VAL A 1 111 ? 13.790 13.852 -27.885 1.00 88.81 111 VAL A C 1
ATOM 921 O O . VAL A 1 111 ? 12.801 13.976 -28.600 1.00 88.81 111 VAL A O 1
ATOM 924 N N . GLU A 1 112 ? 14.050 14.702 -26.889 1.00 87.81 112 GLU A N 1
ATOM 925 C CA . GLU A 1 112 ? 13.208 15.867 -26.569 1.00 87.81 112 GLU A CA 1
ATOM 926 C C . GLU A 1 112 ? 13.141 16.872 -27.724 1.00 87.81 112 GLU A C 1
ATOM 928 O O . GLU A 1 112 ? 12.106 17.494 -27.941 1.00 87.81 112 GLU A O 1
ATOM 933 N N . ALA A 1 113 ? 14.227 16.997 -28.489 1.00 88.56 113 ALA A N 1
ATOM 934 C CA . ALA A 1 113 ? 14.288 17.786 -29.715 1.00 88.56 113 ALA A CA 1
ATOM 935 C C . ALA A 1 113 ? 13.664 17.081 -30.940 1.00 88.56 113 ALA A C 1
ATOM 937 O O . ALA A 1 113 ? 13.788 17.589 -32.051 1.00 88.56 113 ALA A O 1
ATOM 938 N N . GLU A 1 114 ? 13.039 15.912 -30.751 1.00 87.12 114 GLU A N 1
ATOM 939 C CA . GLU A 1 114 ? 12.406 15.088 -31.792 1.00 87.12 114 GLU A CA 1
ATOM 940 C C . GLU A 1 114 ? 13.358 14.670 -32.930 1.00 87.12 114 GLU A C 1
ATOM 942 O O . GLU A 1 114 ? 12.928 14.345 -34.035 1.00 87.12 114 GLU A O 1
ATOM 947 N N . VAL A 1 115 ? 14.669 14.643 -32.661 1.00 88.38 115 VAL A N 1
ATOM 948 C CA . VAL A 1 115 ? 15.692 14.237 -33.641 1.00 88.38 115 VAL A CA 1
ATOM 949 C C . VAL A 1 115 ? 15.768 12.713 -33.757 1.00 88.38 115 VAL A C 1
ATOM 951 O O . VAL A 1 115 ? 16.025 12.188 -34.838 1.00 88.38 115 VAL A O 1
ATOM 954 N N . ILE A 1 116 ? 15.537 12.000 -32.650 1.00 87.25 116 ILE A N 1
ATOM 955 C CA . ILE A 1 116 ? 15.457 10.535 -32.610 1.00 87.25 116 ILE A CA 1
ATOM 956 C C . ILE A 1 116 ? 14.243 10.074 -31.808 1.00 87.25 116 ILE A C 1
ATOM 958 O O . ILE A 1 116 ? 13.724 10.787 -30.950 1.00 87.25 116 ILE A O 1
ATOM 962 N N . GLU A 1 117 ? 13.820 8.840 -32.054 1.00 86.19 117 GLU A N 1
ATOM 963 C CA . GLU A 1 117 ? 12.705 8.233 -31.338 1.00 86.19 117 GLU A CA 1
ATOM 964 C C . GLU A 1 117 ? 13.046 7.892 -29.879 1.00 86.19 117 GLU A C 1
ATOM 966 O O . GLU A 1 117 ? 14.169 7.524 -29.526 1.00 86.19 117 GLU A O 1
ATOM 971 N N . PHE A 1 118 ? 12.029 7.908 -29.015 1.00 86.12 118 PHE A N 1
ATOM 972 C CA . PHE A 1 118 ? 12.161 7.504 -27.611 1.00 86.12 118 PHE A CA 1
ATOM 973 C C . PHE A 1 118 ? 12.575 6.027 -27.436 1.00 86.12 118 PHE A C 1
ATOM 975 O O . PHE A 1 118 ? 13.139 5.653 -26.406 1.00 86.12 118 PHE A O 1
ATOM 982 N N . SER A 1 119 ? 12.365 5.193 -28.460 1.00 85.81 119 SER A N 1
ATOM 983 C CA . SER A 1 119 ? 12.756 3.780 -28.495 1.00 85.81 119 SER A CA 1
ATOM 984 C C . SER A 1 119 ? 14.250 3.561 -28.205 1.00 85.81 119 SER A C 1
ATOM 986 O O . SER A 1 119 ? 14.595 2.588 -27.529 1.00 85.81 119 SER A O 1
ATOM 988 N N . PHE A 1 120 ? 15.122 4.487 -28.618 1.00 89.75 120 PHE A N 1
ATOM 989 C CA . PHE A 1 120 ? 16.565 4.437 -28.355 1.00 89.75 120 PHE A CA 1
ATOM 990 C C . PHE A 1 120 ? 16.904 4.651 -26.872 1.00 89.75 120 PHE A C 1
ATOM 992 O O . PHE A 1 120 ? 17.730 3.929 -26.312 1.00 89.75 120 PHE A O 1
ATOM 999 N N . VAL A 1 121 ? 16.229 5.592 -26.204 1.00 90.56 121 VAL A N 1
ATOM 1000 C CA . VAL A 1 121 ? 16.354 5.812 -24.751 1.00 90.56 121 VAL A CA 1
ATOM 1001 C C . VAL A 1 121 ? 15.834 4.603 -23.973 1.00 90.56 121 VAL A C 1
ATOM 1003 O O . VAL A 1 121 ? 16.500 4.139 -23.046 1.00 90.56 121 VAL A O 1
ATOM 1006 N N . GLN A 1 122 ? 14.693 4.043 -24.389 1.00 88.06 122 GLN A N 1
ATOM 1007 C CA . GLN A 1 122 ? 14.133 2.834 -23.778 1.00 88.06 122 GLN A CA 1
ATOM 1008 C C . GLN A 1 122 ? 15.104 1.650 -23.849 1.00 88.06 122 GLN A C 1
ATOM 1010 O O . GLN A 1 122 ? 15.227 0.920 -22.872 1.00 88.06 122 GLN A O 1
ATOM 1015 N N . ILE A 1 123 ? 15.820 1.472 -24.967 1.00 91.19 123 ILE A N 1
ATOM 1016 C CA . ILE A 1 123 ? 16.833 0.414 -25.103 1.00 91.19 123 ILE A CA 1
ATOM 1017 C C . ILE A 1 123 ? 17.942 0.583 -24.070 1.00 91.19 123 ILE A C 1
ATOM 1019 O O . ILE A 1 123 ? 18.254 -0.369 -23.361 1.00 91.19 123 ILE A O 1
ATOM 1023 N N . VAL A 1 124 ? 18.527 1.779 -23.954 1.00 94.31 124 VAL A N 1
ATOM 1024 C CA . VAL A 1 124 ? 19.629 2.018 -23.005 1.00 94.31 124 VAL A CA 1
ATOM 1025 C C . VAL A 1 124 ? 19.180 1.728 -21.571 1.00 94.31 124 VAL A C 1
ATOM 1027 O O . VAL A 1 124 ? 19.886 1.043 -20.829 1.00 94.31 124 VAL A O 1
ATOM 1030 N N . ILE A 1 125 ? 17.985 2.192 -21.195 1.00 92.94 125 ILE A N 1
ATOM 1031 C CA . ILE A 1 125 ? 17.403 1.938 -19.872 1.00 92.94 125 ILE A CA 1
ATOM 1032 C C . ILE A 1 125 ? 17.170 0.442 -19.662 1.00 92.94 125 ILE A C 1
ATOM 1034 O O . ILE A 1 125 ? 17.619 -0.104 -18.657 1.00 92.94 125 ILE A O 1
ATOM 1038 N N . PHE A 1 126 ? 16.528 -0.237 -20.613 1.00 91.25 126 PHE A N 1
ATOM 1039 C CA . PHE A 1 126 ? 16.245 -1.668 -20.529 1.00 91.25 126 PHE A CA 1
ATOM 1040 C C . PHE A 1 126 ? 17.526 -2.502 -20.384 1.00 91.25 126 PHE A C 1
ATOM 1042 O O . PHE A 1 126 ? 17.612 -3.371 -19.514 1.00 91.25 126 PHE A O 1
ATOM 1049 N N . ARG A 1 127 ? 18.563 -2.200 -21.176 1.00 91.69 127 ARG A N 1
ATOM 1050 C CA . ARG A 1 127 ? 19.871 -2.864 -21.071 1.00 91.69 127 ARG A CA 1
ATOM 1051 C C . ARG A 1 127 ? 20.530 -2.614 -19.716 1.00 91.69 127 ARG A C 1
ATOM 1053 O O . ARG A 1 127 ? 21.096 -3.542 -19.146 1.00 91.69 127 ARG A O 1
ATOM 1060 N N . GLY A 1 128 ? 20.430 -1.396 -19.184 1.00 93.44 128 GLY A N 1
ATOM 1061 C CA . GLY A 1 128 ? 20.924 -1.068 -17.847 1.00 93.44 128 GLY A CA 1
ATOM 1062 C C . GLY A 1 128 ? 20.169 -1.801 -16.731 1.00 93.44 128 GLY A C 1
ATOM 1063 O O . GLY A 1 128 ? 20.787 -2.288 -15.788 1.00 93.44 128 GLY A O 1
ATOM 1064 N N . ILE A 1 129 ? 18.849 -1.942 -16.860 1.00 91.88 129 ILE A N 1
ATOM 1065 C CA . ILE A 1 129 ? 17.987 -2.691 -15.935 1.00 91.88 129 ILE A CA 1
ATOM 1066 C C . ILE A 1 129 ? 18.338 -4.186 -15.926 1.00 91.88 129 ILE A C 1
ATOM 1068 O O . ILE A 1 129 ? 18.445 -4.788 -14.859 1.00 91.88 129 ILE A O 1
ATOM 1072 N N . CYS A 1 130 ? 18.578 -4.777 -17.098 1.00 89.25 130 CYS A N 1
ATOM 1073 C CA . CYS A 1 130 ? 18.948 -6.190 -17.233 1.00 89.25 130 CYS A CA 1
ATOM 1074 C C . CYS A 1 130 ? 20.428 -6.465 -16.913 1.00 89.25 130 CYS A C 1
ATOM 1076 O O . CYS A 1 130 ? 20.914 -7.584 -17.087 1.00 89.25 130 CYS A O 1
ATOM 1078 N N . HIS A 1 131 ? 21.181 -5.452 -16.484 1.00 91.12 131 HIS A N 1
ATOM 1079 C CA . HIS A 1 131 ? 22.613 -5.579 -16.276 1.00 91.12 131 HIS A CA 1
ATOM 1080 C C . HIS A 1 131 ? 22.939 -6.446 -15.047 1.00 91.12 131 HIS A C 1
ATOM 1082 O O . HIS A 1 131 ? 22.261 -6.405 -14.019 1.00 91.12 131 HIS A O 1
ATOM 1088 N N . THR A 1 132 ? 24.034 -7.206 -15.107 1.00 89.19 132 THR A N 1
ATOM 1089 C CA . THR A 1 132 ? 24.465 -8.099 -14.013 1.00 89.19 132 THR A CA 1
ATOM 1090 C C . THR A 1 132 ? 24.945 -7.330 -12.777 1.00 89.19 132 THR A C 1
ATOM 1092 O O . THR A 1 132 ? 24.739 -7.761 -11.641 1.00 89.19 132 THR A O 1
ATOM 1095 N N . ASN A 1 133 ? 25.535 -6.151 -12.981 1.00 91.06 133 ASN A N 1
ATOM 1096 C CA . ASN A 1 133 ? 25.985 -5.240 -11.926 1.00 91.06 133 ASN A CA 1
ATOM 1097 C C . ASN A 1 133 ? 24.838 -4.408 -11.318 1.00 91.06 133 ASN A C 1
ATOM 1099 O O . ASN A 1 133 ? 24.181 -3.646 -12.027 1.00 91.06 133 ASN A O 1
ATOM 1103 N N . GLY A 1 134 ? 24.676 -4.484 -9.994 1.00 89.88 134 GLY A N 1
ATOM 1104 C CA . GLY A 1 134 ? 23.639 -3.770 -9.239 1.00 89.88 134 GLY A CA 1
ATOM 1105 C C . GLY A 1 134 ? 23.667 -2.249 -9.346 1.00 89.88 134 GLY A C 1
ATOM 1106 O O . GLY A 1 134 ? 22.621 -1.632 -9.512 1.00 89.88 134 GLY A O 1
ATOM 1107 N N . TRP A 1 135 ? 24.852 -1.631 -9.360 1.00 91.06 135 TRP A N 1
ATOM 1108 C CA . TRP A 1 135 ? 24.972 -0.171 -9.475 1.00 91.06 135 TRP A CA 1
ATOM 1109 C C . TRP A 1 135 ? 24.449 0.359 -10.811 1.00 91.06 135 TRP A C 1
ATOM 1111 O O . TRP A 1 135 ? 23.907 1.462 -10.872 1.00 91.06 135 TRP A O 1
ATOM 1121 N N . ILE A 1 136 ? 24.582 -0.436 -11.874 1.00 93.06 136 ILE A N 1
ATOM 1122 C CA . ILE A 1 136 ? 24.081 -0.088 -13.207 1.00 93.06 136 ILE A CA 1
ATOM 1123 C C . ILE A 1 136 ? 22.563 -0.225 -13.248 1.00 93.06 136 ILE A C 1
ATOM 1125 O O . ILE A 1 136 ? 21.901 0.670 -13.767 1.00 93.06 136 ILE A O 1
ATOM 1129 N N . ARG A 1 137 ? 22.006 -1.270 -12.622 1.00 92.31 137 ARG A N 1
ATOM 1130 C CA . ARG A 1 137 ? 20.550 -1.411 -12.475 1.00 92.31 137 ARG A CA 1
ATOM 1131 C C . ARG A 1 137 ? 19.944 -0.244 -11.702 1.00 92.31 137 ARG A C 1
ATOM 1133 O O . ARG A 1 137 ? 18.983 0.361 -12.168 1.00 92.31 137 ARG A O 1
ATOM 1140 N N . THR A 1 138 ? 20.537 0.128 -10.564 1.00 92.00 138 THR A N 1
ATOM 1141 C CA . THR A 1 138 ? 20.094 1.286 -9.770 1.00 92.00 138 THR A CA 1
ATOM 1142 C C . THR A 1 138 ? 20.193 2.584 -10.571 1.00 92.00 138 THR A C 1
ATOM 1144 O O . THR A 1 138 ? 19.253 3.377 -10.562 1.00 92.00 138 THR A O 1
ATOM 1147 N N . TRP A 1 139 ? 21.291 2.796 -11.309 1.00 93.19 139 TRP A N 1
ATOM 1148 C CA . TRP A 1 139 ? 21.414 3.941 -12.214 1.00 93.19 139 TRP A CA 1
ATOM 1149 C C . TRP A 1 139 ? 20.297 3.955 -13.262 1.00 93.19 139 TRP A C 1
ATOM 1151 O O . TRP A 1 139 ? 19.653 4.986 -13.430 1.00 93.19 139 TRP A O 1
ATOM 1161 N N . ALA A 1 140 ? 20.035 2.825 -13.919 1.00 93.44 140 ALA A N 1
ATOM 1162 C CA . ALA A 1 140 ? 19.044 2.729 -14.983 1.00 93.44 140 ALA A CA 1
ATOM 1163 C C . ALA A 1 140 ? 17.625 3.015 -14.477 1.00 93.44 140 ALA A C 1
ATOM 1165 O O . ALA A 1 140 ? 16.897 3.769 -15.116 1.00 93.44 140 ALA A O 1
ATOM 1166 N N . ILE A 1 141 ? 17.254 2.492 -13.303 1.00 92.25 141 ILE A N 1
ATOM 1167 C CA . ILE A 1 141 ? 15.949 2.756 -12.678 1.00 92.25 141 ILE A CA 1
ATOM 1168 C C . ILE A 1 141 ? 15.828 4.220 -12.257 1.00 92.25 141 ILE A C 1
ATOM 1170 O O . ILE A 1 141 ? 14.813 4.856 -12.529 1.00 92.25 141 ILE A O 1
ATOM 1174 N N . ARG A 1 142 ? 16.875 4.800 -11.661 1.00 90.75 142 ARG A N 1
ATOM 1175 C CA . ARG A 1 142 ? 16.889 6.230 -11.319 1.00 90.75 142 ARG A CA 1
ATOM 1176 C C . ARG A 1 142 ? 16.742 7.103 -12.566 1.00 90.75 142 ARG A C 1
ATOM 1178 O O . ARG A 1 142 ? 15.977 8.061 -12.568 1.00 90.75 142 ARG A O 1
ATOM 1185 N N . THR A 1 143 ? 17.438 6.753 -13.643 1.00 91.38 143 THR A N 1
ATOM 1186 C CA . THR A 1 143 ? 17.306 7.423 -14.939 1.00 91.38 143 THR A CA 1
ATOM 1187 C C . THR A 1 143 ? 15.902 7.264 -15.515 1.00 91.38 143 THR A C 1
ATOM 1189 O O . THR A 1 143 ? 15.353 8.246 -16.001 1.00 91.38 143 THR A O 1
ATOM 1192 N N . ALA A 1 144 ? 15.305 6.073 -15.424 1.00 89.62 144 ALA A N 1
ATOM 1193 C CA . ALA A 1 144 ? 13.945 5.802 -15.882 1.00 89.62 144 ALA A CA 1
ATOM 1194 C C . ALA A 1 144 ? 12.909 6.667 -15.161 1.00 89.62 144 ALA A C 1
ATOM 1196 O O . ALA A 1 144 ? 12.031 7.230 -15.811 1.00 89.62 144 ALA A O 1
ATOM 1197 N N . VAL A 1 145 ? 13.036 6.804 -13.839 1.00 88.12 145 VAL A N 1
ATOM 1198 C CA . VAL A 1 145 ? 12.172 7.682 -13.046 1.00 88.12 145 VAL A CA 1
ATOM 1199 C C . VAL A 1 145 ? 12.384 9.137 -13.453 1.00 88.12 145 VAL A C 1
ATOM 1201 O O . VAL A 1 145 ? 11.411 9.843 -13.665 1.00 88.12 145 VAL A O 1
ATOM 1204 N N . ASN A 1 146 ? 13.620 9.587 -13.669 1.00 87.94 146 ASN A N 1
ATOM 1205 C CA . ASN A 1 146 ? 13.924 10.989 -13.985 1.00 87.94 146 ASN A CA 1
ATOM 1206 C C . ASN A 1 146 ? 13.547 11.461 -15.404 1.00 87.94 146 ASN A C 1
ATOM 1208 O O . ASN A 1 146 ? 13.724 12.641 -15.699 1.00 87.94 146 ASN A O 1
ATOM 1212 N N . LEU A 1 147 ? 13.013 10.599 -16.276 1.00 86.75 147 LEU A N 1
ATOM 1213 C CA . LEU A 1 147 ? 12.530 11.005 -17.604 1.00 86.75 147 LEU A CA 1
ATOM 1214 C C . LEU A 1 147 ? 11.381 12.022 -17.514 1.00 86.75 147 LEU A C 1
ATOM 1216 O O . LEU A 1 147 ? 10.538 11.910 -16.626 1.00 86.75 147 LEU A O 1
ATOM 1220 N N . ASP A 1 148 ? 11.313 12.985 -18.437 1.00 80.25 148 ASP A N 1
ATOM 1221 C CA . ASP A 1 148 ? 10.240 13.995 -18.488 1.00 80.25 148 ASP A CA 1
ATOM 1222 C C . ASP A 1 148 ? 8.841 13.338 -18.527 1.00 80.25 148 ASP A C 1
ATOM 1224 O O . ASP A 1 148 ? 8.624 12.326 -19.202 1.00 80.25 148 ASP A O 1
ATOM 1228 N N . SER A 1 149 ? 7.872 13.917 -17.808 1.00 70.94 149 SER A N 1
ATOM 1229 C CA . SER A 1 149 ? 6.490 13.424 -17.754 1.00 70.94 149 SER A CA 1
ATOM 1230 C C . SER A 1 149 ? 5.809 13.385 -19.127 1.00 70.94 149 SER A C 1
ATOM 1232 O O . SER A 1 149 ? 4.959 12.525 -19.343 1.00 70.94 149 SER A O 1
ATOM 1234 N N . LYS A 1 150 ? 6.223 14.221 -20.091 1.00 73.69 150 LYS A N 1
ATOM 1235 C CA . LYS A 1 150 ? 5.775 14.171 -21.496 1.00 73.69 150 LYS A CA 1
ATOM 1236 C C . LYS A 1 150 ? 6.232 12.921 -22.245 1.00 73.69 150 LYS A C 1
ATOM 1238 O O . LYS A 1 150 ? 5.588 12.517 -23.209 1.00 73.69 150 LYS A O 1
ATOM 1243 N N . LEU A 1 151 ? 7.374 12.348 -21.866 1.00 70.06 151 LEU A N 1
ATOM 1244 C CA . LEU A 1 151 ? 7.858 11.096 -22.452 1.00 70.06 151 LEU A CA 1
ATOM 1245 C C . LEU A 1 151 ? 7.134 9.908 -21.820 1.00 70.06 151 LEU A C 1
ATOM 1247 O O . LEU A 1 151 ? 6.749 8.984 -22.531 1.00 70.06 151 LEU A O 1
ATOM 1251 N N . LEU A 1 152 ? 6.892 9.976 -20.509 1.00 70.75 152 LEU A N 1
ATOM 1252 C CA . LEU A 1 152 ? 6.153 8.958 -19.763 1.00 70.75 152 LEU A CA 1
ATOM 1253 C C . LEU A 1 152 ? 4.664 8.920 -20.138 1.00 70.75 152 LEU A C 1
ATOM 1255 O O . LEU A 1 152 ? 4.084 7.845 -20.206 1.00 70.75 152 LEU A O 1
ATOM 1259 N N . SER A 1 153 ? 4.043 10.058 -20.462 1.00 66.25 153 SER A N 1
ATOM 1260 C CA . SER A 1 153 ? 2.626 10.114 -20.859 1.00 66.25 153 SER A CA 1
ATOM 1261 C C . SER A 1 153 ? 2.318 9.426 -22.193 1.00 66.25 153 SER A C 1
ATOM 1263 O O . SER A 1 153 ? 1.151 9.195 -22.504 1.00 66.25 153 SER A O 1
ATOM 1265 N N . LYS A 1 154 ? 3.345 9.075 -22.979 1.00 69.69 154 LYS A N 1
ATOM 1266 C CA . LYS A 1 154 ? 3.199 8.281 -24.208 1.00 69.69 154 LYS A CA 1
ATOM 1267 C C . LYS A 1 154 ? 2.968 6.791 -23.927 1.00 69.69 154 LYS A C 1
ATOM 1269 O O . LYS A 1 154 ? 2.539 6.083 -24.831 1.00 69.69 154 LYS A O 1
ATOM 1274 N N . ASP A 1 155 ? 3.249 6.330 -22.709 1.00 74.62 155 ASP A N 1
ATOM 1275 C CA . ASP A 1 155 ? 3.102 4.940 -22.277 1.00 74.62 155 ASP A CA 1
ATOM 1276 C C . ASP A 1 155 ? 2.656 4.898 -20.808 1.00 74.62 155 ASP A C 1
ATOM 1278 O O . ASP A 1 155 ? 3.469 4.907 -19.880 1.00 74.62 155 ASP A O 1
ATOM 1282 N N . ILE A 1 156 ? 1.335 4.874 -20.602 1.00 74.38 156 ILE A N 1
ATOM 1283 C CA . ILE A 1 156 ? 0.719 4.893 -19.268 1.00 74.38 156 ILE A CA 1
ATOM 1284 C C . ILE A 1 156 ? 1.162 3.698 -18.411 1.00 74.38 156 ILE A C 1
ATOM 1286 O O . ILE A 1 156 ? 1.228 3.803 -17.190 1.00 74.38 156 ILE A O 1
ATOM 1290 N N . GLU A 1 157 ? 1.545 2.580 -19.028 1.00 79.81 157 GLU A N 1
ATOM 1291 C CA . GLU A 1 157 ? 1.963 1.382 -18.309 1.00 79.81 157 GLU A CA 1
ATOM 1292 C C . GLU A 1 157 ? 3.469 1.348 -18.018 1.00 79.81 157 GLU A C 1
ATOM 1294 O O . GLU A 1 157 ? 3.937 0.431 -17.347 1.00 79.81 157 GLU A O 1
ATOM 1299 N N . TYR A 1 158 ? 4.246 2.347 -18.449 1.00 83.06 158 TYR A N 1
ATOM 1300 C CA . TYR A 1 158 ? 5.697 2.365 -18.256 1.00 83.06 158 TYR A CA 1
ATOM 1301 C C . TYR A 1 158 ? 6.103 2.258 -16.779 1.00 83.06 158 TYR A C 1
ATOM 1303 O O . TYR A 1 158 ? 7.013 1.504 -16.430 1.00 83.06 158 TYR A O 1
ATOM 1311 N N . ILE A 1 159 ? 5.430 2.990 -15.884 1.00 86.06 159 ILE A N 1
ATOM 1312 C CA . ILE A 1 159 ? 5.741 2.936 -14.448 1.00 86.06 159 ILE A CA 1
ATOM 1313 C C . ILE A 1 159 ? 5.426 1.537 -13.878 1.00 86.06 159 ILE A C 1
ATOM 1315 O O . ILE A 1 159 ? 6.350 0.928 -13.332 1.00 86.06 159 ILE A O 1
ATOM 1319 N N . PRO A 1 160 ? 4.206 0.979 -14.029 1.00 85.88 160 PRO A N 1
ATOM 1320 C CA . PRO A 1 160 ? 3.913 -0.393 -13.605 1.00 85.88 160 PRO A CA 1
ATOM 1321 C C . PRO A 1 160 ? 4.816 -1.466 -14.244 1.00 85.88 160 PRO A C 1
ATOM 1323 O O . PRO A 1 160 ? 5.356 -2.319 -13.541 1.00 85.88 160 PRO A O 1
ATOM 1326 N N . ASN A 1 161 ? 5.015 -1.425 -15.563 1.00 84.62 161 ASN A N 1
ATOM 1327 C CA . ASN A 1 161 ? 5.665 -2.505 -16.314 1.00 84.62 161 ASN A CA 1
ATOM 1328 C C . ASN A 1 161 ? 7.194 -2.442 -16.277 1.00 84.62 161 ASN A C 1
ATOM 1330 O O . ASN A 1 161 ? 7.846 -3.481 -16.346 1.00 84.62 161 ASN A O 1
ATOM 1334 N N . VAL A 1 162 ? 7.784 -1.248 -16.186 1.00 85.00 162 VAL A N 1
ATOM 1335 C CA . VAL A 1 162 ? 9.243 -1.074 -16.224 1.00 85.00 162 VAL A CA 1
ATOM 1336 C C . VAL A 1 162 ? 9.779 -0.719 -14.849 1.00 85.00 162 VAL A C 1
ATOM 1338 O O . VAL A 1 162 ? 10.662 -1.408 -14.347 1.00 85.00 162 VAL A O 1
ATOM 1341 N N . VAL A 1 163 ? 9.272 0.338 -14.215 1.00 88.50 163 VAL A N 1
ATOM 1342 C CA . VAL A 1 163 ? 9.845 0.807 -12.944 1.00 88.50 163 VAL A CA 1
ATOM 1343 C C . VAL A 1 163 ? 9.497 -0.160 -11.816 1.00 88.50 163 VAL A C 1
ATOM 1345 O O . VAL A 1 163 ? 10.394 -0.713 -11.183 1.00 88.50 163 VAL A O 1
ATOM 1348 N N . LEU A 1 164 ? 8.207 -0.408 -11.592 1.00 89.06 164 LEU A N 1
ATOM 1349 C CA . LEU A 1 164 ? 7.730 -1.209 -10.469 1.00 89.06 164 LEU A CA 1
ATOM 1350 C C . LEU A 1 164 ? 8.169 -2.675 -10.574 1.00 89.06 164 LEU A C 1
ATOM 1352 O O . LEU A 1 164 ? 8.673 -3.227 -9.597 1.00 89.06 164 LEU A O 1
ATOM 1356 N N . HIS A 1 165 ? 8.061 -3.274 -11.765 1.00 88.44 165 HIS A N 1
ATOM 1357 C CA . HIS A 1 165 ? 8.552 -4.630 -12.024 1.00 88.44 165 HIS A CA 1
ATOM 1358 C C . HIS A 1 165 ? 10.022 -4.792 -11.610 1.00 88.44 165 HIS A C 1
ATOM 1360 O O . HIS A 1 165 ? 10.387 -5.743 -10.922 1.00 88.44 165 HIS A O 1
ATOM 1366 N N . ASN A 1 166 ? 10.872 -3.824 -11.961 1.00 88.31 166 ASN A N 1
ATOM 1367 C CA . ASN A 1 166 ? 12.303 -3.917 -11.685 1.00 88.31 166 ASN A CA 1
ATOM 1368 C C . ASN A 1 166 ? 12.690 -3.485 -10.268 1.00 88.31 166 ASN A C 1
ATOM 1370 O O . ASN A 1 166 ? 13.778 -3.837 -9.820 1.00 88.31 166 ASN A O 1
ATOM 1374 N N . LEU A 1 167 ? 11.801 -2.820 -9.522 1.00 88.88 167 LEU A N 1
ATOM 1375 C CA . LEU A 1 167 ? 11.955 -2.629 -8.075 1.00 88.88 167 LEU A CA 1
ATOM 1376 C C . LEU A 1 167 ? 11.778 -3.931 -7.283 1.00 88.88 167 LEU A C 1
ATOM 1378 O O . LEU A 1 167 ? 12.161 -3.965 -6.115 1.00 88.88 167 LEU A O 1
ATOM 1382 N N . ASN A 1 168 ? 11.279 -5.013 -7.898 1.00 87.81 168 ASN A N 1
ATOM 1383 C CA . ASN A 1 168 ? 11.131 -6.348 -7.302 1.00 87.81 168 ASN A CA 1
ATOM 1384 C C . ASN A 1 168 ? 12.478 -7.065 -7.036 1.00 87.81 168 ASN A C 1
ATOM 1386 O O . ASN A 1 168 ? 12.615 -8.275 -7.202 1.00 87.81 168 ASN A O 1
ATOM 1390 N N . ASN A 1 169 ? 13.498 -6.318 -6.615 1.00 83.62 169 ASN A N 1
ATOM 1391 C CA . ASN A 1 169 ? 14.822 -6.797 -6.260 1.00 83.62 169 ASN A CA 1
ATOM 1392 C C . ASN A 1 169 ? 15.364 -5.994 -5.065 1.00 83.62 169 ASN A C 1
ATOM 1394 O O . ASN A 1 169 ? 15.493 -4.771 -5.121 1.00 83.62 169 ASN A O 1
ATOM 1398 N N . ASN A 1 170 ? 15.731 -6.698 -3.990 1.00 84.44 170 ASN A N 1
ATOM 1399 C CA . ASN A 1 170 ? 16.246 -6.089 -2.759 1.00 84.44 170 ASN A CA 1
ATOM 1400 C C . ASN A 1 170 ? 17.531 -5.269 -2.964 1.00 84.44 170 ASN A C 1
ATOM 1402 O O . ASN A 1 170 ? 17.784 -4.354 -2.188 1.00 84.44 170 ASN A O 1
ATOM 1406 N N . ASP A 1 171 ? 18.356 -5.583 -3.967 1.00 85.69 171 ASP A N 1
ATOM 1407 C CA . ASP A 1 171 ? 19.620 -4.872 -4.206 1.00 85.69 171 ASP A CA 1
ATOM 1408 C C . ASP A 1 171 ? 19.374 -3.374 -4.431 1.00 85.69 171 ASP A C 1
ATOM 1410 O O . ASP A 1 171 ? 20.055 -2.549 -3.835 1.00 85.69 171 ASP A O 1
ATOM 1414 N N . ILE A 1 172 ? 18.332 -3.000 -5.177 1.00 86.69 172 ILE A N 1
ATOM 1415 C CA . ILE A 1 172 ? 18.022 -1.589 -5.453 1.00 86.69 172 ILE A CA 1
ATOM 1416 C C . ILE A 1 172 ? 17.683 -0.830 -4.169 1.00 86.69 172 ILE A C 1
ATOM 1418 O O . ILE A 1 172 ? 18.184 0.277 -3.965 1.00 86.69 172 ILE A O 1
ATOM 1422 N N . PHE A 1 173 ? 16.893 -1.445 -3.284 1.00 87.00 173 PHE A N 1
ATOM 1423 C CA . PHE A 1 173 ? 16.579 -0.887 -1.969 1.00 87.00 173 PHE A CA 1
ATOM 1424 C C . PHE A 1 173 ? 17.856 -0.602 -1.170 1.00 87.00 173 PHE A C 1
ATOM 1426 O O . PHE A 1 173 ? 18.055 0.518 -0.700 1.00 87.00 173 PHE A O 1
ATOM 1433 N N . TRP A 1 174 ? 18.752 -1.589 -1.070 1.00 87.12 174 TRP A N 1
ATOM 1434 C CA . TRP A 1 174 ? 20.003 -1.438 -0.327 1.00 87.12 174 TRP A CA 1
ATOM 1435 C C . TRP A 1 174 ? 20.916 -0.376 -0.935 1.00 87.12 174 TRP A C 1
ATOM 1437 O O . TRP A 1 174 ? 21.502 0.401 -0.191 1.00 87.12 174 TRP A O 1
ATOM 1447 N N . ARG A 1 175 ? 20.993 -0.267 -2.266 1.00 89.38 175 ARG A N 1
ATOM 1448 C CA . ARG A 1 175 ? 21.799 0.771 -2.929 1.00 89.38 175 ARG A CA 1
ATOM 1449 C C . ARG A 1 175 ? 21.279 2.179 -2.672 1.00 89.38 175 ARG A C 1
ATOM 1451 O O . ARG A 1 175 ? 22.083 3.073 -2.416 1.00 89.38 175 ARG A O 1
ATOM 1458 N N . PHE A 1 176 ? 19.963 2.385 -2.719 1.00 89.75 176 PHE A N 1
ATOM 1459 C CA . PHE A 1 176 ? 19.386 3.688 -2.381 1.00 89.75 176 PHE A CA 1
ATOM 1460 C C . PHE A 1 176 ? 19.592 4.036 -0.908 1.00 89.75 176 PHE A C 1
ATOM 1462 O O . PHE A 1 176 ? 19.890 5.189 -0.599 1.00 89.75 176 PHE A O 1
ATOM 1469 N N . LEU A 1 177 ? 19.509 3.044 -0.017 1.00 87.75 177 LEU A N 1
ATOM 1470 C CA . LEU A 1 177 ? 19.803 3.228 1.402 1.00 87.75 177 LEU A CA 1
ATOM 1471 C C . LEU A 1 177 ? 21.283 3.578 1.637 1.00 87.75 177 LEU A C 1
ATOM 1473 O O . LEU A 1 177 ? 21.577 4.548 2.324 1.00 87.75 177 LEU A O 1
ATOM 1477 N N . GLU A 1 178 ? 22.215 2.844 1.018 1.00 89.69 178 GLU A N 1
ATOM 1478 C CA . GLU A 1 178 ? 23.667 3.087 1.093 1.00 89.69 178 GLU A CA 1
ATOM 1479 C C . GLU A 1 178 ? 24.061 4.492 0.614 1.00 89.69 178 GLU A C 1
ATOM 1481 O O . GLU A 1 178 ? 25.064 5.047 1.065 1.00 89.69 178 GLU A O 1
ATOM 1486 N N . LYS A 1 179 ? 23.300 5.059 -0.328 1.00 89.81 179 LYS A N 1
ATOM 1487 C CA . LYS A 1 179 ? 23.536 6.394 -0.889 1.00 89.81 179 LYS A CA 1
ATOM 1488 C C . LYS A 1 179 ? 22.737 7.505 -0.214 1.00 89.81 179 LYS A C 1
ATOM 1490 O O . LYS A 1 179 ? 22.930 8.658 -0.588 1.00 89.81 179 LYS A O 1
ATOM 1495 N N . SER A 1 180 ? 21.876 7.181 0.751 1.00 89.12 180 SER A N 1
ATOM 1496 C CA . SER A 1 180 ? 20.922 8.129 1.341 1.00 89.12 180 SER A CA 1
ATOM 1497 C C . SER A 1 180 ? 20.058 8.834 0.282 1.00 89.12 180 SER A C 1
ATOM 1499 O O . SER A 1 180 ? 19.732 10.008 0.412 1.00 89.12 180 SER A O 1
ATOM 1501 N N . GLU A 1 181 ? 19.707 8.122 -0.792 1.00 89.69 181 GLU A N 1
ATOM 1502 C CA . GLU A 1 181 ? 18.925 8.645 -1.926 1.00 89.69 181 GLU A CA 1
ATOM 1503 C C . GLU A 1 181 ? 17.467 8.149 -1.912 1.00 89.69 181 GLU A C 1
ATOM 1505 O O . GLU A 1 181 ? 16.708 8.447 -2.831 1.00 89.69 181 GLU A O 1
ATOM 1510 N N . MET A 1 182 ? 17.068 7.376 -0.895 1.00 87.62 182 MET A N 1
ATOM 1511 C CA . MET A 1 182 ? 15.754 6.726 -0.845 1.00 87.62 182 MET A CA 1
ATOM 1512 C C . MET A 1 182 ? 14.599 7.730 -0.844 1.00 87.62 182 MET A C 1
ATOM 1514 O O . MET A 1 182 ? 13.706 7.587 -1.671 1.00 87.62 182 MET A O 1
ATOM 1518 N N . GLU A 1 183 ? 14.653 8.750 0.018 1.00 89.25 183 GLU A N 1
ATOM 1519 C CA . GLU A 1 183 ? 13.617 9.789 0.132 1.00 89.25 183 GLU A CA 1
ATOM 1520 C C . GLU A 1 183 ? 13.446 10.548 -1.189 1.00 89.25 183 GLU A C 1
ATOM 1522 O O . GLU A 1 183 ? 12.356 10.566 -1.758 1.00 89.25 183 GLU A O 1
ATOM 1527 N N . LEU A 1 184 ? 14.548 11.061 -1.747 1.00 90.44 184 LEU A N 1
ATOM 1528 C CA . LEU A 1 184 ? 14.547 11.768 -3.031 1.00 90.44 184 LEU A CA 1
ATOM 1529 C C . LEU A 1 184 ? 13.983 10.899 -4.166 1.00 90.44 184 LEU A C 1
ATOM 1531 O O . LEU A 1 184 ? 13.226 11.382 -5.011 1.00 90.44 184 LEU A O 1
ATOM 1535 N N . PHE A 1 185 ? 14.356 9.616 -4.204 1.00 90.62 185 PHE A N 1
ATOM 1536 C CA . PHE A 1 185 ? 13.849 8.675 -5.199 1.00 90.62 185 PHE A CA 1
ATOM 1537 C C . PHE A 1 185 ? 12.337 8.467 -5.058 1.00 90.62 185 PHE A C 1
ATOM 1539 O O . PHE A 1 185 ? 11.618 8.559 -6.057 1.00 90.62 185 PHE A O 1
ATOM 1546 N N . THR A 1 186 ? 11.852 8.216 -3.837 1.00 90.12 186 THR A N 1
ATOM 1547 C CA . THR A 1 186 ? 10.421 8.025 -3.579 1.00 90.12 186 THR A CA 1
ATOM 1548 C C . THR A 1 186 ? 9.627 9.282 -3.890 1.00 90.12 186 THR A C 1
ATOM 1550 O O . THR A 1 186 ? 8.668 9.186 -4.641 1.00 90.12 186 THR A O 1
ATOM 1553 N N . GLU A 1 187 ? 10.064 10.460 -3.436 1.00 90.94 187 GLU A N 1
ATOM 1554 C CA . GLU A 1 187 ? 9.393 11.739 -3.704 1.00 90.94 187 GLU A CA 1
ATOM 1555 C C . GLU A 1 187 ? 9.267 12.010 -5.206 1.00 90.94 187 GLU A C 1
ATOM 1557 O O . GLU A 1 187 ? 8.192 12.357 -5.699 1.00 90.94 187 GLU A O 1
ATOM 1562 N N . THR A 1 188 ? 10.349 11.793 -5.961 1.00 89.88 188 THR A N 1
ATOM 1563 C CA . THR A 1 188 ? 10.352 12.008 -7.414 1.00 89.88 188 THR A CA 1
ATOM 1564 C C . THR A 1 188 ? 9.355 11.085 -8.119 1.00 89.88 188 THR A C 1
ATOM 1566 O O . THR A 1 188 ? 8.649 11.507 -9.040 1.00 89.88 188 THR A O 1
ATOM 1569 N N . LEU A 1 189 ? 9.286 9.817 -7.702 1.00 89.75 189 LEU A N 1
ATOM 1570 C CA . LEU A 1 189 ? 8.360 8.849 -8.281 1.00 89.75 189 LEU A CA 1
ATOM 1571 C C . LEU A 1 189 ? 6.908 9.131 -7.863 1.00 89.75 189 LEU A C 1
ATOM 1573 O O . LEU A 1 189 ? 6.023 9.092 -8.718 1.00 89.75 189 LEU A O 1
ATOM 1577 N N . SER A 1 190 ? 6.671 9.505 -6.604 1.00 90.75 190 SER A N 1
ATOM 1578 C CA . SER A 1 190 ? 5.359 9.927 -6.097 1.00 90.75 190 SER A CA 1
ATOM 1579 C C . SER A 1 190 ? 4.801 11.110 -6.885 1.00 90.75 190 SER A C 1
ATOM 1581 O O . SER A 1 190 ? 3.666 11.067 -7.359 1.00 90.75 190 SER A O 1
ATOM 1583 N N . GLN A 1 191 ? 5.620 12.143 -7.116 1.00 88.19 191 GLN A N 1
ATOM 1584 C CA . GLN A 1 191 ? 5.229 13.312 -7.910 1.00 88.19 191 GLN A CA 1
ATOM 1585 C C . GLN A 1 191 ? 4.838 12.930 -9.341 1.00 88.19 191 GLN A C 1
ATOM 1587 O O . GLN A 1 191 ? 3.884 13.478 -9.893 1.00 88.19 191 GLN A O 1
ATOM 1592 N N . LYS A 1 192 ? 5.537 11.964 -9.947 1.00 86.31 192 LYS A N 1
ATOM 1593 C CA . LYS A 1 192 ? 5.218 11.483 -11.299 1.00 86.31 192 LYS A CA 1
ATOM 1594 C C . LYS A 1 192 ? 3.911 10.717 -11.342 1.00 86.31 192 LYS A C 1
ATOM 1596 O O . LYS A 1 192 ? 3.115 10.966 -12.242 1.00 86.31 192 LYS A O 1
ATOM 1601 N N . ILE A 1 193 ? 3.671 9.843 -10.367 1.00 87.50 193 ILE A N 1
ATOM 1602 C CA . ILE A 1 193 ? 2.406 9.111 -10.242 1.00 87.50 193 ILE A CA 1
ATOM 1603 C C . ILE A 1 193 ? 1.239 10.083 -10.037 1.00 87.50 193 ILE A C 1
ATOM 1605 O O . ILE A 1 193 ? 0.201 9.949 -10.686 1.00 87.50 193 ILE A O 1
ATOM 1609 N N . ALA A 1 194 ? 1.420 11.111 -9.206 1.00 83.44 194 ALA A N 1
ATOM 1610 C CA . ALA A 1 194 ? 0.415 12.150 -8.996 1.00 83.44 194 ALA A CA 1
ATOM 1611 C C . ALA A 1 194 ? 0.106 12.957 -10.274 1.00 83.44 194 ALA A C 1
ATOM 1613 O O . ALA A 1 194 ? -1.014 13.436 -10.441 1.00 83.44 194 ALA A O 1
ATOM 1614 N N . GLN A 1 195 ? 1.072 13.084 -11.190 1.00 81.06 195 GLN A N 1
ATOM 1615 C CA . GLN A 1 195 ? 0.940 13.832 -12.446 1.00 81.06 195 GLN A CA 1
ATOM 1616 C C . GLN A 1 195 ? 0.432 13.006 -13.636 1.00 81.06 195 GLN A C 1
ATOM 1618 O O . GLN A 1 195 ? 0.232 13.589 -14.706 1.00 81.06 195 GLN A O 1
ATOM 1623 N N . VAL A 1 196 ? 0.221 11.690 -13.490 1.00 80.62 196 VAL A N 1
ATOM 1624 C CA . VAL A 1 196 ? -0.267 10.829 -14.583 1.00 80.62 196 VAL A CA 1
ATOM 1625 C C . VAL A 1 196 ? -1.581 11.382 -15.142 1.00 80.62 196 VAL A C 1
ATOM 1627 O O . VAL A 1 196 ? -2.585 11.487 -14.437 1.00 80.62 196 VAL A O 1
ATOM 1630 N N . GLN A 1 197 ? -1.555 11.737 -16.428 1.00 72.88 197 GLN A N 1
ATOM 1631 C CA . GLN A 1 197 ? -2.709 12.218 -17.188 1.00 72.88 197 GLN A CA 1
ATOM 1632 C C . GLN A 1 197 ? -3.357 11.057 -17.955 1.00 72.88 197 GLN A C 1
ATOM 1634 O O . GLN A 1 197 ? -2.665 10.132 -18.375 1.00 72.88 197 GLN A O 1
ATOM 1639 N N . GLY A 1 198 ? -4.669 11.131 -18.196 1.00 77.94 198 GLY A N 1
ATOM 1640 C CA . GLY A 1 198 ? -5.413 10.132 -18.972 1.00 77.94 198 GLY A CA 1
ATOM 1641 C C . GLY A 1 198 ? -6.276 9.208 -18.111 1.00 77.94 198 GLY A C 1
ATOM 1642 O O . GLY A 1 198 ? -6.886 9.648 -17.139 1.00 77.94 198 GLY A O 1
ATOM 1643 N N . ASP A 1 199 ? -6.359 7.934 -18.501 1.00 85.44 199 ASP A N 1
ATOM 1644 C CA . ASP A 1 199 ? -7.193 6.915 -17.851 1.00 85.44 199 ASP A CA 1
ATOM 1645 C C . ASP A 1 199 ? -6.556 6.445 -16.530 1.00 85.44 199 ASP A C 1
ATOM 1647 O O . ASP A 1 199 ? -5.840 5.442 -16.467 1.00 85.44 199 ASP A O 1
ATOM 1651 N N . ARG A 1 200 ? -6.767 7.231 -15.464 1.00 88.19 200 ARG A N 1
ATOM 1652 C CA . ARG A 1 200 ? -6.185 6.968 -14.138 1.00 88.19 200 ARG A CA 1
ATOM 1653 C C . ARG A 1 200 ? -6.680 5.655 -13.528 1.00 88.19 200 ARG A C 1
ATOM 1655 O O . ARG A 1 200 ? -5.920 5.046 -12.781 1.00 88.19 200 ARG A O 1
ATOM 1662 N N . TYR A 1 201 ? -7.898 5.212 -13.859 1.00 91.81 201 TYR A N 1
ATOM 1663 C CA . TYR A 1 201 ? -8.414 3.914 -13.417 1.00 91.81 201 TYR A CA 1
ATOM 1664 C C . TYR A 1 201 ? -7.522 2.793 -13.942 1.00 91.81 201 TYR A C 1
ATOM 1666 O O . TYR A 1 201 ? -6.912 2.086 -13.144 1.00 91.81 201 TYR A O 1
ATOM 1674 N N . LYS A 1 202 ? -7.323 2.714 -15.265 1.00 89.88 202 LYS A N 1
ATOM 1675 C CA . LYS A 1 202 ? -6.455 1.686 -15.864 1.00 89.88 202 LYS A CA 1
ATOM 1676 C C . LYS A 1 202 ? -5.026 1.740 -15.345 1.00 89.88 202 LYS A C 1
ATOM 1678 O O . LYS A 1 202 ? -4.418 0.697 -15.130 1.00 89.88 202 LYS A O 1
ATOM 1683 N N . PHE A 1 203 ? -4.488 2.941 -15.124 1.00 90.75 203 PHE A N 1
ATOM 1684 C CA . PHE A 1 203 ? -3.154 3.091 -14.546 1.00 90.75 203 PHE A CA 1
ATOM 1685 C C . PHE A 1 203 ? -3.049 2.421 -13.172 1.00 90.75 203 PHE A C 1
ATOM 1687 O O . PHE A 1 203 ? -2.157 1.600 -12.949 1.00 90.75 203 PHE A O 1
ATOM 1694 N N . PHE A 1 204 ? -3.945 2.769 -12.243 1.00 93.25 204 PHE A N 1
ATOM 1695 C CA . PHE A 1 204 ? -3.889 2.236 -10.885 1.00 93.25 204 PHE A CA 1
ATOM 1696 C C . PHE A 1 204 ? -4.333 0.775 -10.818 1.00 93.25 204 PHE A C 1
ATOM 1698 O O . PHE A 1 204 ? -3.752 0.014 -10.052 1.00 93.25 204 PHE A O 1
ATOM 1705 N N . GLU A 1 205 ? -5.289 0.350 -11.641 1.00 93.12 205 GLU A N 1
ATOM 1706 C CA . GLU A 1 205 ? -5.663 -1.058 -11.777 1.00 93.12 205 GLU A CA 1
ATOM 1707 C C . GLU A 1 205 ? -4.458 -1.897 -12.231 1.00 93.12 205 GLU A C 1
ATOM 1709 O O . GLU A 1 205 ? -4.120 -2.887 -11.579 1.00 93.12 205 GLU A O 1
ATOM 1714 N N . ALA A 1 206 ? -3.746 -1.471 -13.283 1.00 90.56 206 ALA A N 1
ATOM 1715 C CA . ALA A 1 206 ? -2.535 -2.141 -13.754 1.00 90.56 206 ALA A CA 1
ATOM 1716 C C . ALA A 1 206 ? -1.433 -2.135 -12.685 1.00 90.56 206 ALA A C 1
ATOM 1718 O O . ALA A 1 206 ? -0.801 -3.162 -12.436 1.00 90.56 206 ALA A O 1
ATOM 1719 N N . PHE A 1 207 ? -1.235 -1.002 -12.001 1.00 93.75 207 PHE A N 1
ATOM 1720 C CA . PHE A 1 207 ? -0.279 -0.882 -10.901 1.00 93.75 207 PHE A CA 1
ATOM 1721 C C . PHE A 1 207 ? -0.573 -1.890 -9.779 1.00 93.75 207 PHE A C 1
ATOM 1723 O O . PHE A 1 207 ? 0.304 -2.660 -9.390 1.00 93.75 207 PHE A O 1
ATOM 1730 N N . LEU A 1 208 ? -1.807 -1.918 -9.267 1.00 95.56 208 LEU A N 1
ATOM 1731 C CA . LEU A 1 208 ? -2.207 -2.798 -8.167 1.00 95.56 208 LEU A CA 1
ATOM 1732 C C . LEU A 1 208 ? -2.224 -4.271 -8.591 1.00 95.56 208 LEU A C 1
ATOM 1734 O O . LEU A 1 208 ? -1.828 -5.138 -7.815 1.00 95.56 208 LEU A O 1
ATOM 1738 N N . THR A 1 209 ? -2.612 -4.564 -9.831 1.00 93.75 209 THR A N 1
ATOM 1739 C CA . THR A 1 209 ? -2.557 -5.923 -10.384 1.00 93.75 209 THR A CA 1
ATOM 1740 C C . THR A 1 209 ? -1.115 -6.425 -10.437 1.00 93.75 209 THR A C 1
ATOM 1742 O O . THR A 1 209 ? -0.828 -7.515 -9.946 1.00 93.75 209 THR A O 1
ATOM 1745 N N . LYS A 1 210 ? -0.162 -5.594 -10.882 1.00 92.25 210 LYS A N 1
ATOM 1746 C CA . LYS A 1 210 ? 1.274 -5.921 -10.827 1.00 92.25 210 LYS A CA 1
ATOM 1747 C C . LYS A 1 210 ? 1.771 -6.174 -9.406 1.00 92.25 210 LYS A C 1
ATOM 1749 O O . LYS A 1 210 ? 2.549 -7.106 -9.190 1.00 92.25 210 LYS A O 1
ATOM 1754 N N . VAL A 1 211 ? 1.311 -5.384 -8.431 1.00 93.69 211 VAL A N 1
ATOM 1755 C CA . VAL A 1 211 ? 1.617 -5.603 -7.007 1.00 93.69 211 VAL A CA 1
ATOM 1756 C C . VAL A 1 211 ? 1.174 -6.996 -6.550 1.00 93.69 211 VAL A C 1
ATOM 1758 O O . VAL A 1 211 ? 1.927 -7.684 -5.858 1.00 93.69 211 VAL A O 1
ATOM 1761 N N . VAL A 1 212 ? -0.027 -7.429 -6.937 1.00 93.62 212 VAL A N 1
ATOM 1762 C CA . VAL A 1 212 ? -0.570 -8.740 -6.555 1.00 93.62 212 VAL A CA 1
ATOM 1763 C C . VAL A 1 212 ? 0.172 -9.876 -7.263 1.00 93.62 212 VAL A C 1
ATOM 1765 O O . VAL A 1 212 ? 0.633 -10.816 -6.599 1.00 93.62 212 VAL A O 1
ATOM 1768 N N . ASP A 1 213 ? 0.320 -9.768 -8.581 1.00 91.69 213 ASP A N 1
ATOM 1769 C CA . ASP A 1 213 ? 0.706 -10.883 -9.445 1.00 91.69 213 ASP A CA 1
ATOM 1770 C C . ASP A 1 213 ? 2.224 -11.090 -9.508 1.00 91.69 213 ASP A C 1
ATOM 1772 O O . ASP A 1 213 ? 2.696 -12.227 -9.461 1.00 91.69 213 ASP A O 1
ATOM 1776 N N . GLU A 1 214 ? 3.010 -10.011 -9.553 1.00 89.56 214 GLU A N 1
ATOM 1777 C CA . GLU A 1 214 ? 4.440 -10.089 -9.882 1.00 89.56 214 GLU A CA 1
ATOM 1778 C C . GLU A 1 214 ? 5.359 -9.722 -8.718 1.00 89.56 214 GLU A C 1
ATOM 1780 O O . GLU A 1 214 ? 6.441 -10.300 -8.580 1.00 89.56 214 GLU A O 1
ATOM 1785 N N . ILE A 1 215 ? 4.957 -8.790 -7.850 1.00 89.94 215 ILE A N 1
ATOM 1786 C CA . ILE A 1 215 ? 5.834 -8.356 -6.760 1.00 89.94 215 ILE A CA 1
ATOM 1787 C C . ILE A 1 215 ? 5.885 -9.427 -5.672 1.00 89.94 215 ILE A C 1
ATOM 1789 O O . ILE A 1 215 ? 4.877 -9.798 -5.080 1.00 89.94 215 ILE A O 1
ATOM 1793 N N . SER A 1 216 ? 7.081 -9.913 -5.361 1.00 87.12 216 SER A N 1
ATOM 1794 C CA . SER A 1 216 ? 7.331 -10.876 -4.277 1.00 87.12 216 SER A CA 1
ATOM 1795 C C . SER A 1 216 ? 8.278 -10.328 -3.213 1.00 87.12 216 SER A C 1
ATOM 1797 O O . SER A 1 216 ? 8.352 -10.850 -2.103 1.00 87.12 216 SER A O 1
ATOM 1799 N N . CYS A 1 217 ? 9.024 -9.281 -3.550 1.00 89.88 217 CYS A N 1
ATOM 1800 C CA . CYS A 1 217 ? 10.024 -8.669 -2.700 1.00 89.88 217 CYS A CA 1
ATOM 1801 C C . CYS A 1 217 ? 9.374 -7.740 -1.648 1.00 89.88 217 CYS A C 1
ATOM 1803 O O . CYS A 1 217 ? 8.676 -6.796 -2.024 1.00 89.88 217 CYS A O 1
ATOM 1805 N N . PRO A 1 218 ? 9.627 -7.929 -0.336 1.00 91.06 218 PRO A N 1
ATOM 1806 C CA . PRO A 1 218 ? 9.047 -7.077 0.707 1.00 91.06 218 PRO A CA 1
ATOM 1807 C C . PRO A 1 218 ? 9.396 -5.589 0.590 1.00 91.06 218 PRO A C 1
ATOM 1809 O O . PRO A 1 218 ? 8.551 -4.736 0.847 1.00 91.06 218 PRO A O 1
ATOM 1812 N N . THR A 1 219 ? 10.629 -5.267 0.190 1.00 90.38 219 THR A N 1
ATOM 1813 C CA . THR A 1 219 ? 11.075 -3.873 0.016 1.00 90.38 219 THR A CA 1
ATOM 1814 C C . THR A 1 219 ? 10.429 -3.218 -1.203 1.00 90.38 219 THR A C 1
ATOM 1816 O O . THR A 1 219 ? 10.150 -2.024 -1.181 1.00 90.38 219 THR A O 1
ATOM 1819 N N . ALA A 1 220 ? 10.113 -4.003 -2.234 1.00 91.00 220 ALA A N 1
ATOM 1820 C CA . ALA A 1 220 ? 9.383 -3.532 -3.404 1.00 91.00 220 ALA A CA 1
ATOM 1821 C C . ALA A 1 220 ? 7.919 -3.219 -3.078 1.00 91.00 220 ALA A C 1
ATOM 1823 O O . ALA A 1 220 ? 7.408 -2.207 -3.540 1.00 91.00 220 ALA A O 1
ATOM 1824 N N . LEU A 1 221 ? 7.265 -4.040 -2.246 1.00 93.12 221 LEU A N 1
ATOM 1825 C CA . LEU A 1 221 ? 5.913 -3.750 -1.748 1.00 93.12 221 LEU A CA 1
ATOM 1826 C C . LEU A 1 221 ? 5.883 -2.454 -0.934 1.00 93.12 221 LEU A C 1
ATOM 1828 O O . LEU A 1 221 ? 4.979 -1.647 -1.119 1.00 93.12 221 LEU A O 1
ATOM 1832 N N . TYR A 1 222 ? 6.893 -2.238 -0.089 1.00 91.81 222 TYR A N 1
ATOM 1833 C CA . TYR A 1 222 ? 7.046 -0.986 0.650 1.00 91.81 222 TYR A CA 1
ATOM 1834 C C . TYR A 1 222 ? 7.262 0.222 -0.271 1.00 91.81 222 TYR A C 1
ATOM 1836 O O . TYR A 1 222 ? 6.648 1.267 -0.071 1.00 91.81 222 TYR A O 1
ATOM 1844 N N . PHE A 1 223 ? 8.096 0.095 -1.310 1.00 90.69 223 PHE A N 1
ATOM 1845 C CA . PHE A 1 223 ? 8.223 1.154 -2.313 1.00 90.69 223 PHE A CA 1
ATOM 1846 C C . PHE A 1 223 ? 6.888 1.421 -3.004 1.00 90.69 223 PHE A C 1
ATOM 1848 O O . PHE A 1 223 ? 6.487 2.574 -3.109 1.00 90.69 223 PHE A O 1
ATOM 1855 N N . ALA A 1 224 ? 6.192 0.366 -3.432 1.00 93.44 224 ALA A N 1
ATOM 1856 C CA . ALA A 1 224 ? 4.914 0.467 -4.120 1.00 93.44 224 ALA A CA 1
ATOM 1857 C C . ALA A 1 224 ? 3.859 1.198 -3.284 1.00 93.44 224 ALA A C 1
ATOM 1859 O O . ALA A 1 224 ? 3.098 1.983 -3.834 1.00 93.44 224 ALA A O 1
ATOM 1860 N N . SER A 1 225 ? 3.821 0.967 -1.971 1.00 95.19 225 SER A N 1
ATOM 1861 C CA . SER A 1 225 ? 2.898 1.666 -1.079 1.00 95.19 225 SER A CA 1
ATOM 1862 C C . SER A 1 225 ? 3.342 3.103 -0.789 1.00 95.19 225 SER A C 1
ATOM 1864 O O . SER A 1 225 ? 2.507 4.002 -0.776 1.00 95.19 225 SER A O 1
ATOM 1866 N N . THR A 1 226 ? 4.648 3.342 -0.627 1.00 92.94 226 THR A N 1
ATOM 1867 C CA . THR A 1 226 ? 5.191 4.670 -0.277 1.00 92.94 226 THR A CA 1
ATOM 1868 C C . THR A 1 226 ? 5.002 5.663 -1.420 1.00 92.94 226 THR A C 1
ATOM 1870 O O . THR A 1 226 ? 4.628 6.811 -1.205 1.00 92.94 226 THR A O 1
ATOM 1873 N N . ILE A 1 227 ? 5.180 5.221 -2.668 1.00 92.44 227 ILE A N 1
ATOM 1874 C CA . ILE A 1 227 ? 5.033 6.115 -3.825 1.00 92.44 227 ILE A CA 1
ATOM 1875 C C . ILE A 1 227 ? 3.588 6.549 -4.108 1.00 92.44 227 ILE A C 1
ATOM 1877 O O . ILE A 1 227 ? 3.349 7.413 -4.950 1.00 92.44 227 ILE A O 1
ATOM 1881 N N . LEU A 1 228 ? 2.617 5.949 -3.418 1.00 93.94 228 LEU A N 1
ATOM 1882 C CA . LEU A 1 228 ? 1.205 6.301 -3.516 1.00 93.94 228 LEU A CA 1
ATOM 1883 C C . LEU A 1 228 ? 0.773 7.337 -2.466 1.00 93.94 228 LEU A C 1
ATOM 1885 O O . LEU A 1 228 ? -0.358 7.816 -2.529 1.00 93.94 228 LEU A O 1
ATOM 1889 N N . GLU A 1 229 ? 1.642 7.712 -1.521 1.00 90.06 229 GLU A N 1
ATOM 1890 C CA . GLU A 1 229 ? 1.288 8.610 -0.411 1.00 90.06 229 GLU A CA 1
ATOM 1891 C C . GLU A 1 229 ? 0.829 10.002 -0.881 1.00 90.06 229 GLU A C 1
ATOM 1893 O O . GLU A 1 229 ? -0.162 10.527 -0.364 1.00 90.06 229 GLU A O 1
ATOM 1898 N N . GLU A 1 230 ? 1.494 10.555 -1.900 1.00 88.62 230 GLU A N 1
ATOM 1899 C CA . GLU A 1 230 ? 1.228 11.891 -2.466 1.00 88.62 230 GLU A CA 1
ATOM 1900 C C . GLU A 1 230 ? 0.011 11.938 -3.404 1.00 88.62 230 GLU A C 1
ATOM 1902 O O . GLU A 1 230 ? -0.365 13.007 -3.901 1.00 88.62 230 GLU A O 1
ATOM 1907 N N . VAL A 1 231 ? -0.613 10.788 -3.685 1.00 90.81 231 VAL A N 1
ATOM 1908 C CA . VAL A 1 231 ? -1.810 10.751 -4.526 1.00 90.81 231 VAL A CA 1
ATOM 1909 C C . VAL A 1 231 ? -2.934 11.497 -3.814 1.00 90.81 231 VAL A C 1
ATOM 1911 O O . VAL A 1 231 ? -3.330 11.155 -2.703 1.00 90.81 231 VAL A O 1
ATOM 1914 N N . GLN A 1 232 ? -3.450 12.528 -4.478 1.00 89.94 232 GLN A N 1
ATOM 1915 C CA . GLN A 1 232 ? -4.533 13.355 -3.958 1.00 89.94 232 GLN A CA 1
ATOM 1916 C C . GLN A 1 232 ? -5.878 12.625 -4.009 1.00 89.94 232 GLN A C 1
ATOM 1918 O O . GLN A 1 232 ? -6.078 11.709 -4.821 1.00 89.94 232 GLN A O 1
ATOM 1923 N N . ARG A 1 233 ? -6.816 13.081 -3.169 1.00 91.44 233 ARG A N 1
ATOM 1924 C CA . ARG A 1 233 ? -8.206 12.615 -3.165 1.00 91.44 233 ARG A CA 1
ATOM 1925 C C . ARG A 1 233 ? -8.761 12.628 -4.589 1.00 91.44 233 ARG A C 1
ATOM 1927 O O . ARG A 1 233 ? -8.728 13.647 -5.278 1.00 91.44 233 ARG A O 1
ATOM 1934 N N . SER A 1 234 ? -9.222 11.472 -5.047 1.00 88.00 234 SER A N 1
ATOM 1935 C CA . SER A 1 234 ? -9.817 11.315 -6.371 1.00 88.00 234 SER A CA 1
ATOM 1936 C C . SER A 1 234 ? -10.767 10.122 -6.384 1.00 88.00 234 SER A C 1
ATOM 1938 O O . SER A 1 234 ? -10.444 9.078 -5.849 1.00 88.00 234 SER A O 1
ATOM 1940 N N . GLU A 1 235 ? -11.954 10.254 -6.965 1.00 90.44 235 GLU A N 1
ATOM 1941 C CA . GLU A 1 235 ? -12.941 9.165 -7.036 1.00 90.44 235 GLU A CA 1
ATOM 1942 C C . GLU A 1 235 ? -12.669 8.266 -8.243 1.00 90.44 235 GLU A C 1
ATOM 1944 O O . GLU A 1 235 ? -13.379 8.312 -9.243 1.00 90.44 235 GLU A O 1
ATOM 1949 N N . ILE A 1 236 ? -11.570 7.516 -8.191 1.00 93.50 236 ILE A N 1
ATOM 1950 C CA . ILE A 1 236 ? -11.117 6.676 -9.306 1.00 93.50 236 ILE A CA 1
ATOM 1951 C C . ILE A 1 236 ? -11.806 5.315 -9.267 1.00 93.50 236 ILE A C 1
ATOM 1953 O O . ILE A 1 236 ? -12.263 4.840 -10.300 1.00 93.50 236 ILE A O 1
ATOM 1957 N N . PHE A 1 237 ? -11.857 4.708 -8.084 1.00 95.88 237 PHE A N 1
ATOM 1958 C CA . PHE A 1 237 ? -12.428 3.387 -7.843 1.00 95.88 237 PHE A CA 1
ATOM 1959 C C . PHE A 1 237 ? -13.793 3.482 -7.161 1.00 95.88 237 PHE A C 1
ATOM 1961 O O . PHE A 1 237 ? -14.144 4.511 -6.570 1.00 95.88 237 PHE A O 1
ATOM 1968 N N . ASP A 1 238 ? -14.533 2.381 -7.176 1.00 94.25 238 ASP A N 1
ATOM 1969 C CA . ASP A 1 238 ? -15.773 2.223 -6.428 1.00 94.25 238 ASP A CA 1
ATOM 1970 C C . ASP A 1 238 ? -15.734 0.990 -5.505 1.00 94.25 238 ASP A C 1
ATOM 1972 O O . ASP A 1 238 ? -14.676 0.440 -5.188 1.00 94.25 238 ASP A O 1
ATOM 1976 N N . PHE A 1 239 ? -16.893 0.603 -4.970 1.00 92.62 239 PHE A N 1
ATOM 1977 C CA . PHE A 1 239 ? -16.983 -0.532 -4.056 1.00 92.62 239 PHE A CA 1
ATOM 1978 C C . PHE A 1 239 ? -16.684 -1.877 -4.738 1.00 92.62 239 PHE A C 1
ATOM 1980 O O . PHE A 1 239 ? -16.221 -2.796 -4.060 1.00 92.62 239 PHE A O 1
ATOM 1987 N N . ASP A 1 240 ? -16.903 -2.009 -6.047 1.00 94.81 240 ASP A N 1
ATOM 1988 C CA . ASP A 1 240 ? -16.708 -3.269 -6.768 1.00 94.81 240 ASP A CA 1
ATOM 1989 C C . ASP A 1 240 ? -15.215 -3.649 -6.831 1.00 94.81 240 ASP A C 1
ATOM 1991 O O . ASP A 1 240 ? -14.857 -4.833 -6.836 1.00 94.81 240 ASP A O 1
ATOM 1995 N N . ASP A 1 241 ? -14.324 -2.659 -6.733 1.00 95.69 241 ASP A N 1
ATOM 1996 C CA . ASP A 1 241 ? -12.869 -2.836 -6.724 1.00 95.69 241 ASP A CA 1
ATOM 1997 C C . ASP A 1 241 ? -12.306 -3.358 -5.383 1.00 95.69 241 ASP A C 1
ATOM 1999 O O . ASP A 1 241 ? -11.124 -3.713 -5.287 1.00 95.69 241 ASP A O 1
ATOM 2003 N N . ILE A 1 242 ? -13.131 -3.491 -4.332 1.00 95.31 242 ILE A N 1
ATOM 2004 C CA . ILE A 1 242 ? -12.682 -3.897 -2.985 1.00 95.31 242 ILE A CA 1
ATOM 2005 C C . ILE A 1 242 ? -11.934 -5.239 -2.975 1.00 95.31 242 ILE A C 1
ATOM 2007 O O . ILE A 1 242 ? -11.036 -5.462 -2.158 1.00 95.31 242 ILE A O 1
ATOM 2011 N N . GLN A 1 243 ? -12.257 -6.144 -3.903 1.00 96.06 243 GLN A N 1
ATOM 2012 C CA . GLN A 1 243 ? -11.577 -7.436 -4.026 1.00 96.06 243 GLN A CA 1
ATOM 2013 C C . GLN A 1 243 ? -10.123 -7.290 -4.484 1.00 96.06 243 GLN A C 1
ATOM 2015 O O . GLN A 1 243 ? -9.260 -8.068 -4.068 1.00 96.06 243 GLN A O 1
ATOM 2020 N N . LEU A 1 244 ? -9.814 -6.298 -5.322 1.00 96.44 244 LEU A N 1
ATOM 2021 C CA . LEU A 1 244 ? -8.436 -5.978 -5.684 1.00 96.44 244 LEU A CA 1
ATOM 2022 C C . LEU A 1 244 ? -7.674 -5.450 -4.462 1.00 96.44 244 LEU A C 1
ATOM 2024 O O . LEU A 1 244 ? -6.587 -5.943 -4.162 1.00 96.44 244 LEU A O 1
ATOM 2028 N N . PHE A 1 245 ? -8.278 -4.542 -3.693 1.00 97.06 245 PHE A N 1
ATOM 2029 C CA . PHE A 1 245 ? -7.663 -3.980 -2.484 1.00 97.06 245 PHE A CA 1
ATOM 2030 C C . PHE A 1 245 ? -7.376 -5.049 -1.434 1.00 97.06 245 PHE A C 1
ATOM 2032 O O . PHE A 1 245 ? -6.261 -5.128 -0.915 1.00 97.06 245 PHE A O 1
ATOM 2039 N N . LYS A 1 246 ? -8.344 -5.940 -1.179 1.00 96.19 246 LYS A N 1
ATOM 2040 C CA . LYS A 1 246 ? -8.157 -7.099 -0.299 1.00 96.19 246 LYS A CA 1
ATOM 2041 C C . LYS A 1 246 ? -6.952 -7.919 -0.750 1.00 96.19 246 LYS A C 1
ATOM 2043 O O . LYS A 1 246 ? -6.083 -8.198 0.072 1.00 96.19 246 LYS A O 1
ATOM 2048 N N . ARG A 1 247 ? -6.850 -8.269 -2.038 1.00 96.75 247 ARG A N 1
ATOM 2049 C CA . ARG A 1 247 ? -5.710 -9.040 -2.575 1.00 96.75 247 ARG A CA 1
ATOM 2050 C C . ARG A 1 247 ? -4.367 -8.343 -2.345 1.00 96.75 247 ARG A C 1
ATOM 2052 O O . ARG A 1 247 ? -3.418 -9.010 -1.936 1.00 96.75 247 ARG A O 1
ATOM 2059 N N . VAL A 1 248 ? -4.297 -7.023 -2.529 1.00 97.06 248 VAL A N 1
ATOM 2060 C CA . VAL A 1 248 ? -3.087 -6.231 -2.245 1.00 97.06 248 VAL A CA 1
ATOM 2061 C C . VAL A 1 248 ? -2.717 -6.306 -0.760 1.00 97.06 248 VAL A C 1
ATOM 2063 O O . VAL A 1 248 ? -1.585 -6.657 -0.431 1.00 97.06 248 VAL A O 1
ATOM 2066 N N . ILE A 1 249 ? -3.666 -6.076 0.154 1.00 96.06 249 ILE A N 1
ATOM 2067 C CA . ILE A 1 249 ? -3.394 -6.159 1.600 1.00 96.06 249 ILE A CA 1
ATOM 2068 C C . ILE A 1 249 ? -2.991 -7.577 2.021 1.00 96.06 249 ILE A C 1
ATOM 2070 O O . ILE A 1 249 ? -2.038 -7.753 2.787 1.00 96.06 249 ILE A O 1
ATOM 2074 N N . TRP A 1 250 ? -3.666 -8.603 1.495 1.00 93.56 250 TRP A N 1
ATOM 2075 C CA . TRP A 1 250 ? -3.309 -10.003 1.733 1.00 93.56 250 TRP A CA 1
ATOM 2076 C C . TRP A 1 250 ? -1.881 -10.300 1.288 1.00 93.56 250 TRP A C 1
ATOM 2078 O O . TRP A 1 250 ? -1.143 -10.952 2.026 1.00 93.56 250 TRP A O 1
ATOM 2088 N N . LYS A 1 251 ? -1.457 -9.772 0.136 1.00 93.75 251 LYS A N 1
ATOM 2089 C CA . LYS A 1 251 ? -0.074 -9.877 -0.331 1.00 93.75 251 LYS A CA 1
ATOM 2090 C C . LYS A 1 251 ? 0.900 -9.224 0.654 1.00 93.75 251 LYS A C 1
ATOM 2092 O O . LYS A 1 251 ? 1.875 -9.857 1.061 1.00 93.75 251 LYS A O 1
ATOM 2097 N N . SER A 1 252 ? 0.612 -8.002 1.104 1.00 94.50 252 SER A N 1
ATOM 2098 C CA . SER A 1 252 ? 1.445 -7.263 2.064 1.00 94.50 252 SER A CA 1
ATOM 2099 C C . SER A 1 252 ? 1.535 -7.933 3.438 1.00 94.50 252 SER A C 1
ATOM 2101 O O . SER A 1 252 ? 2.551 -7.798 4.121 1.00 94.50 252 SER A O 1
ATOM 2103 N N . LYS A 1 253 ? 0.531 -8.720 3.843 1.00 90.75 253 LYS A N 1
ATOM 2104 C CA . LYS A 1 253 ? 0.549 -9.477 5.106 1.00 90.75 253 LYS A CA 1
ATOM 2105 C C . LYS A 1 253 ? 1.715 -10.470 5.196 1.00 90.75 253 LYS A C 1
ATOM 2107 O O . LYS A 1 253 ? 2.208 -10.740 6.293 1.00 90.75 253 LYS A O 1
ATOM 2112 N N . TYR A 1 254 ? 2.186 -10.979 4.057 1.00 88.69 254 TYR A N 1
ATOM 2113 C CA . TYR A 1 254 ? 3.299 -11.929 3.993 1.00 88.69 254 TYR A CA 1
ATOM 2114 C C . TYR A 1 254 ? 4.682 -11.283 4.137 1.00 88.69 254 TYR A C 1
ATOM 2116 O O . TYR A 1 254 ? 5.681 -12.001 4.167 1.00 88.69 254 TYR A O 1
ATOM 2124 N N . ILE A 1 255 ? 4.770 -9.955 4.276 1.00 91.31 255 ILE A N 1
ATOM 2125 C CA . ILE A 1 255 ? 6.027 -9.280 4.607 1.00 91.31 255 ILE A CA 1
ATOM 2126 C C . ILE A 1 255 ? 6.522 -9.786 5.980 1.00 91.31 255 ILE A C 1
ATOM 2128 O O . ILE A 1 255 ? 5.821 -9.603 6.981 1.00 91.31 255 ILE A O 1
ATOM 2132 N N . PRO A 1 256 ? 7.725 -10.394 6.070 1.00 88.62 256 PRO A N 1
ATOM 2133 C CA . PRO A 1 256 ? 8.208 -10.976 7.327 1.00 88.62 256 PRO A CA 1
ATOM 2134 C C . PRO A 1 256 ? 8.535 -9.926 8.393 1.00 88.62 256 PRO A C 1
ATOM 2136 O O . PRO A 1 256 ? 8.356 -10.158 9.587 1.00 88.62 256 PRO A O 1
ATOM 2139 N N . HIS A 1 257 ? 9.033 -8.761 7.970 1.00 89.56 257 HIS A N 1
ATOM 2140 C CA . HIS A 1 257 ? 9.453 -7.711 8.888 1.00 89.56 257 HIS A CA 1
ATOM 2141 C C . HIS A 1 257 ? 8.246 -6.911 9.393 1.00 89.56 257 HIS A C 1
ATOM 2143 O O . HIS A 1 257 ? 7.666 -6.118 8.651 1.00 89.56 257 HIS A O 1
ATOM 2149 N N . LYS A 1 258 ? 7.921 -7.059 10.684 1.00 89.56 258 LYS A N 1
ATOM 2150 C CA . LYS A 1 258 ? 6.731 -6.476 11.331 1.00 89.56 258 LYS A CA 1
ATOM 2151 C C . LYS A 1 258 ? 6.519 -4.988 11.018 1.00 89.56 258 LYS A C 1
ATOM 2153 O O . LYS A 1 258 ? 5.451 -4.615 10.548 1.00 89.56 258 LYS A O 1
ATOM 2158 N N . SER A 1 259 ? 7.527 -4.139 11.229 1.00 90.50 259 SER A N 1
ATOM 2159 C CA . SER A 1 259 ? 7.372 -2.688 11.015 1.00 90.50 259 SER A CA 1
ATOM 2160 C C . SER A 1 259 ? 7.111 -2.332 9.551 1.00 90.50 259 SER A C 1
ATOM 2162 O O . SER A 1 259 ? 6.258 -1.500 9.266 1.00 90.50 259 SER A O 1
ATOM 2164 N N . LEU A 1 260 ? 7.801 -3.007 8.626 1.00 91.00 260 LEU A N 1
ATOM 2165 C CA . LEU A 1 260 ? 7.655 -2.794 7.190 1.00 91.00 260 LEU A CA 1
ATOM 2166 C C . LEU A 1 260 ? 6.255 -3.216 6.740 1.00 91.00 260 LEU A C 1
ATOM 2168 O O . LEU A 1 260 ? 5.596 -2.475 6.022 1.00 91.00 260 LEU A O 1
ATOM 2172 N N . ARG A 1 261 ? 5.777 -4.367 7.231 1.00 94.25 261 ARG A N 1
ATOM 2173 C CA . ARG A 1 261 ? 4.421 -4.867 6.985 1.00 94.25 261 ARG A CA 1
ATOM 2174 C C . ARG A 1 261 ? 3.360 -3.863 7.419 1.00 94.25 261 ARG A C 1
ATOM 2176 O O . ARG A 1 261 ? 2.494 -3.520 6.622 1.00 94.25 261 ARG A O 1
ATOM 2183 N N . ILE A 1 262 ? 3.434 -3.399 8.666 1.00 94.12 262 ILE A N 1
ATOM 2184 C CA . ILE A 1 262 ? 2.437 -2.487 9.239 1.00 94.12 262 ILE A CA 1
ATOM 2185 C C . ILE A 1 262 ? 2.401 -1.169 8.458 1.00 94.12 262 ILE A C 1
ATOM 2187 O O . ILE A 1 262 ? 1.320 -0.718 8.093 1.00 94.12 262 ILE A O 1
ATOM 2191 N N . ILE A 1 263 ? 3.564 -0.583 8.153 1.00 94.31 263 ILE A N 1
ATOM 2192 C CA . ILE A 1 263 ? 3.646 0.676 7.395 1.00 94.31 263 ILE A CA 1
ATOM 2193 C C . ILE A 1 263 ? 3.127 0.494 5.962 1.00 94.31 263 ILE A C 1
ATOM 2195 O O . ILE A 1 263 ? 2.329 1.302 5.502 1.00 94.31 263 ILE A O 1
ATOM 2199 N N . THR A 1 264 ? 3.502 -0.599 5.290 1.00 95.75 264 THR A N 1
ATOM 2200 C CA . THR A 1 264 ? 3.040 -0.908 3.924 1.00 95.75 264 THR A CA 1
ATOM 2201 C C . THR A 1 264 ? 1.514 -1.037 3.870 1.00 95.75 264 THR A C 1
ATOM 2203 O O . THR A 1 264 ? 0.862 -0.430 3.024 1.00 95.75 264 THR A O 1
ATOM 2206 N N . ILE A 1 265 ? 0.923 -1.800 4.798 1.00 96.38 265 ILE A N 1
ATOM 2207 C CA . ILE A 1 265 ? -0.535 -1.985 4.872 1.00 96.38 265 ILE A CA 1
ATOM 2208 C C . ILE A 1 265 ? -1.232 -0.658 5.183 1.00 96.38 265 ILE A C 1
ATOM 2210 O O . ILE A 1 265 ? -2.206 -0.322 4.516 1.00 96.38 265 ILE A O 1
ATOM 2214 N N . ARG A 1 266 ? -0.713 0.118 6.143 1.00 95.75 266 ARG A N 1
ATOM 2215 C CA . ARG A 1 266 ? -1.222 1.459 6.466 1.00 95.75 266 ARG A CA 1
ATOM 2216 C C . ARG A 1 266 ? -1.279 2.349 5.223 1.00 95.75 266 ARG A C 1
ATOM 2218 O O . ARG A 1 266 ? -2.320 2.935 4.949 1.00 95.75 266 ARG A O 1
ATOM 2225 N N . GLN A 1 267 ? -0.175 2.448 4.486 1.00 96.25 267 GLN A N 1
ATOM 2226 C CA . GLN A 1 267 ? -0.077 3.286 3.289 1.00 96.25 267 GLN A CA 1
ATOM 2227 C C . GLN A 1 267 ? -1.089 2.865 2.217 1.00 96.25 267 GLN A C 1
ATOM 2229 O O . GLN A 1 267 ? -1.777 3.720 1.664 1.00 96.25 267 GLN A O 1
ATOM 2234 N N . PHE A 1 268 ? -1.256 1.559 1.978 1.00 97.75 268 PHE A N 1
ATOM 2235 C CA . PHE A 1 268 ? -2.276 1.070 1.049 1.00 97.75 268 PHE A CA 1
ATOM 2236 C C . PHE A 1 268 ? -3.702 1.380 1.510 1.00 97.75 268 PHE A C 1
ATOM 2238 O O . PHE A 1 268 ? -4.499 1.838 0.700 1.00 97.75 268 PHE A O 1
ATOM 2245 N N . ILE A 1 269 ? -4.024 1.184 2.794 1.00 97.25 269 ILE A N 1
ATOM 2246 C CA . ILE A 1 269 ? -5.350 1.519 3.340 1.00 97.25 269 ILE A CA 1
ATOM 2247 C C . ILE A 1 269 ? -5.670 2.997 3.093 1.00 97.25 269 ILE A C 1
ATOM 2249 O O . ILE A 1 269 ? -6.734 3.317 2.567 1.00 97.25 269 ILE A O 1
ATOM 2253 N N . LEU A 1 270 ? -4.738 3.892 3.426 1.00 96.50 270 LEU A N 1
ATOM 2254 C CA . LEU A 1 270 ? -4.918 5.331 3.238 1.00 96.50 270 LEU A CA 1
ATOM 2255 C C . LEU A 1 270 ? -5.049 5.698 1.762 1.00 96.50 270 LEU A C 1
ATOM 2257 O O . LEU A 1 270 ? -5.919 6.487 1.403 1.00 96.50 270 LEU A O 1
ATOM 2261 N N . PHE A 1 271 ? -4.236 5.088 0.899 1.00 96.94 271 PHE A N 1
ATOM 2262 C CA . PHE A 1 271 ? -4.373 5.242 -0.542 1.00 96.94 271 PHE A CA 1
ATOM 2263 C C . PHE A 1 271 ? -5.773 4.828 -1.014 1.00 96.94 271 PHE A C 1
ATOM 2265 O O . PHE A 1 271 ? -6.436 5.635 -1.658 1.00 96.94 271 PHE A O 1
ATOM 2272 N N . PHE A 1 272 ? -6.270 3.642 -0.643 1.00 97.38 272 PHE A N 1
ATOM 2273 C CA . PHE A 1 272 ? -7.595 3.168 -1.060 1.00 97.38 272 PHE A CA 1
ATOM 2274 C C . PHE A 1 272 ? -8.713 4.113 -0.623 1.00 97.38 272 PHE A C 1
ATOM 2276 O O . PHE A 1 272 ? -9.597 4.408 -1.422 1.00 97.38 272 PHE A O 1
ATOM 2283 N N . VAL A 1 273 ? -8.654 4.651 0.597 1.00 95.94 273 VAL A N 1
ATOM 2284 C CA . VAL A 1 273 ? -9.633 5.648 1.059 1.00 95.94 273 VAL A CA 1
ATOM 2285 C C . VAL A 1 273 ? -9.546 6.944 0.243 1.00 95.94 273 VAL A C 1
ATOM 2287 O O . VAL A 1 273 ? -10.577 7.508 -0.110 1.00 95.94 273 VAL A O 1
ATOM 2290 N N . LYS A 1 274 ? -8.341 7.394 -0.135 1.00 95.06 274 LYS A N 1
ATOM 2291 C CA . LYS A 1 274 ? -8.157 8.577 -0.996 1.00 95.06 274 LYS A CA 1
ATOM 2292 C C . LYS A 1 274 ? -8.671 8.363 -2.422 1.00 95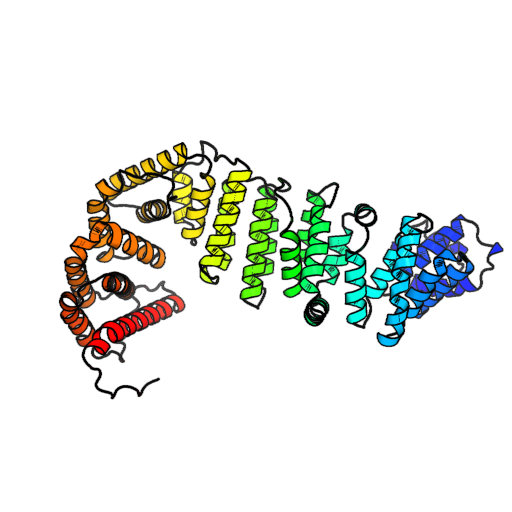.06 274 LYS A C 1
ATOM 2294 O O . LYS A 1 274 ? -9.176 9.313 -3.019 1.00 95.06 274 LYS A O 1
ATOM 2299 N N . VAL A 1 275 ? -8.527 7.165 -2.992 1.00 95.00 275 VAL A N 1
ATOM 2300 C CA . VAL A 1 275 ? -8.822 6.930 -4.419 1.00 95.00 275 VAL A CA 1
ATOM 2301 C C . VAL A 1 275 ? -10.195 6.318 -4.718 1.00 95.00 275 VAL A C 1
ATOM 2303 O O . VAL A 1 275 ? -10.549 6.158 -5.884 1.00 95.00 275 VAL A O 1
ATOM 2306 N N . THR A 1 276 ? -10.975 5.972 -3.695 1.00 95.50 276 THR A N 1
ATOM 2307 C CA . THR A 1 276 ? -12.276 5.303 -3.864 1.00 95.50 276 THR A CA 1
ATOM 2308 C C . THR A 1 276 ? -13.415 6.265 -3.572 1.00 95.50 276 THR A C 1
ATOM 2310 O O . THR A 1 276 ? -13.295 7.138 -2.712 1.00 95.50 276 THR A O 1
ATOM 2313 N N . LYS A 1 277 ? -14.539 6.131 -4.275 1.00 93.25 277 LYS A N 1
ATOM 2314 C CA . LYS A 1 277 ? -15.783 6.799 -3.898 1.00 93.25 277 LYS A CA 1
ATOM 2315 C C . LYS A 1 277 ? -16.258 6.279 -2.541 1.00 93.25 277 LYS A C 1
ATOM 2317 O O . LYS A 1 277 ? -16.519 5.084 -2.382 1.00 93.25 277 LYS A O 1
ATOM 2322 N N . LEU A 1 278 ? -16.379 7.174 -1.564 1.00 91.62 278 LEU A N 1
ATOM 2323 C CA . LEU A 1 278 ? -16.742 6.778 -0.211 1.00 91.62 278 LEU A CA 1
ATOM 2324 C C . LEU A 1 278 ? -18.180 6.250 -0.171 1.00 91.62 278 LEU A C 1
ATOM 2326 O O . LEU A 1 278 ? -19.125 6.846 -0.687 1.00 91.62 278 LEU A O 1
ATOM 2330 N N . SER A 1 279 ? -18.332 5.093 0.459 1.00 89.75 279 SER A N 1
ATOM 2331 C CA . SER A 1 279 ? -19.614 4.511 0.826 1.00 89.75 279 SER A CA 1
ATOM 2332 C C . SER A 1 279 ? -19.455 3.831 2.173 1.00 89.75 279 SER A C 1
ATOM 2334 O O . SER A 1 279 ? -18.363 3.398 2.544 1.00 89.75 279 SER A O 1
ATOM 2336 N N . SER A 1 280 ? -20.540 3.695 2.911 1.00 85.12 280 SER A N 1
ATOM 2337 C CA . SER A 1 280 ? -20.487 3.048 4.214 1.00 85.12 280 SER A CA 1
ATOM 2338 C C . SER A 1 280 ? -20.089 1.575 4.143 1.00 85.12 280 SER A C 1
ATOM 2340 O O . SER A 1 280 ? -19.311 1.113 4.972 1.00 85.12 280 SER A O 1
ATOM 2342 N N . LYS A 1 281 ? -20.530 0.852 3.101 1.00 87.12 281 LYS A N 1
ATOM 2343 C CA . LYS A 1 281 ? -20.079 -0.524 2.828 1.00 87.12 281 LYS A CA 1
ATOM 2344 C C . LYS A 1 281 ? -18.567 -0.584 2.627 1.00 87.12 281 LYS A C 1
ATOM 2346 O O . LYS A 1 281 ? -17.904 -1.464 3.166 1.00 87.12 281 LYS A O 1
ATOM 2351 N N . PHE A 1 282 ? -18.014 0.378 1.889 1.00 91.69 282 PHE A N 1
ATOM 2352 C CA . PHE A 1 282 ? -16.572 0.495 1.704 1.00 91.69 282 PHE A CA 1
ATOM 2353 C C . PHE A 1 282 ? -15.850 0.798 3.024 1.00 91.69 282 PHE A C 1
ATOM 2355 O O . PHE A 1 282 ? -14.891 0.111 3.358 1.00 91.69 282 PHE A O 1
ATOM 2362 N N . LEU A 1 283 ? -16.328 1.762 3.818 1.00 90.88 283 LEU A N 1
ATOM 2363 C CA . LEU A 1 283 ? -15.737 2.078 5.125 1.00 90.88 283 LEU A CA 1
ATOM 2364 C C . LEU A 1 283 ? -15.807 0.889 6.097 1.00 90.88 283 LEU A C 1
ATOM 2366 O O . LEU A 1 283 ? -14.849 0.641 6.829 1.00 90.88 283 LEU A O 1
ATOM 2370 N N . HIS A 1 284 ? -16.892 0.112 6.071 1.00 88.06 284 HIS A N 1
ATOM 2371 C CA . HIS A 1 284 ? -16.991 -1.129 6.834 1.00 88.06 284 HIS A CA 1
ATOM 2372 C C . HIS A 1 284 ? -15.904 -2.132 6.415 1.00 88.06 284 HIS A C 1
ATOM 2374 O O . HIS A 1 284 ? -15.204 -2.675 7.267 1.00 88.06 284 HIS A O 1
ATOM 2380 N N . GLU A 1 285 ? -15.676 -2.324 5.118 1.00 91.19 285 GLU A N 1
ATOM 2381 C CA . GLU A 1 285 ? -14.599 -3.194 4.622 1.00 91.19 285 GLU A CA 1
ATOM 2382 C C . GLU A 1 285 ? -13.200 -2.677 4.990 1.00 91.19 285 GLU A C 1
ATOM 2384 O O . GLU A 1 285 ? -12.326 -3.449 5.390 1.00 91.19 285 GLU A O 1
ATOM 2389 N N . ILE A 1 286 ? -12.989 -1.358 4.954 1.00 94.75 286 ILE A N 1
ATOM 2390 C CA . ILE A 1 286 ? -11.741 -0.737 5.419 1.00 94.75 286 ILE A CA 1
ATOM 2391 C C . ILE A 1 286 ? -11.504 -1.022 6.906 1.00 94.75 286 ILE A C 1
ATOM 2393 O O . ILE A 1 286 ? -10.362 -1.268 7.296 1.00 94.75 286 ILE A O 1
ATOM 2397 N N . SER A 1 287 ? -12.552 -1.080 7.732 1.00 91.75 287 SER A N 1
ATOM 2398 C CA . SER A 1 287 ? -12.399 -1.425 9.150 1.00 91.75 287 SER A CA 1
ATOM 2399 C C . SER A 1 287 ? -11.818 -2.823 9.359 1.00 91.75 287 SER A C 1
ATOM 2401 O O . SER A 1 287 ? -10.918 -3.009 10.181 1.00 91.75 287 SER A O 1
ATOM 2403 N N . GLN A 1 288 ? -12.239 -3.784 8.536 1.00 90.38 288 GLN A N 1
ATOM 2404 C CA . GLN A 1 288 ? -11.692 -5.137 8.547 1.00 90.38 288 GLN A CA 1
ATOM 2405 C C . GLN A 1 288 ? -10.220 -5.149 8.113 1.00 90.38 288 GLN A C 1
ATOM 2407 O O . GLN A 1 288 ? -9.421 -5.910 8.659 1.00 90.38 288 GLN A O 1
ATOM 2412 N N . LEU A 1 289 ? -9.832 -4.289 7.165 1.00 93.06 289 LEU A N 1
ATOM 2413 C CA . LEU A 1 289 ? -8.440 -4.175 6.720 1.00 93.06 289 LEU A CA 1
ATOM 2414 C C . LEU A 1 289 ? -7.534 -3.529 7.777 1.00 93.06 289 LEU A C 1
ATOM 2416 O O . LEU A 1 289 ? -6.412 -3.999 7.967 1.00 93.06 289 LEU A O 1
ATOM 2420 N N . ILE A 1 290 ? -8.006 -2.507 8.499 1.00 93.94 290 ILE A N 1
ATOM 2421 C CA . ILE A 1 290 ? -7.267 -1.905 9.626 1.00 93.94 290 ILE A CA 1
ATOM 2422 C C . ILE A 1 290 ? -7.052 -2.944 10.730 1.00 93.94 290 ILE A C 1
ATOM 2424 O O . ILE A 1 290 ? -5.945 -3.070 11.259 1.00 93.94 290 ILE A O 1
ATOM 2428 N N . ALA A 1 291 ? -8.069 -3.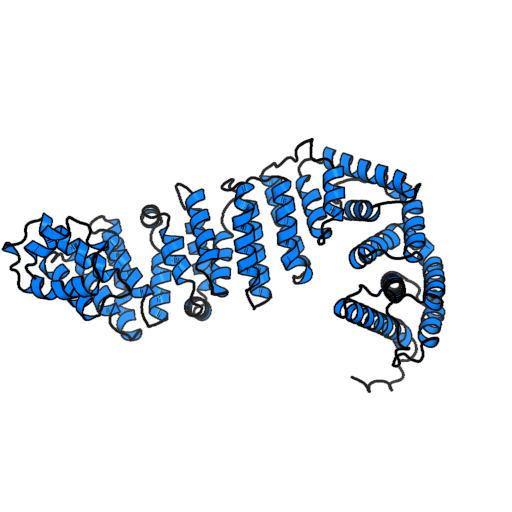760 11.012 1.00 89.38 291 ALA A N 1
ATOM 2429 C CA . ALA A 1 291 ? -8.002 -4.779 12.052 1.00 89.38 291 ALA A CA 1
ATOM 2430 C C . ALA A 1 291 ? -6.865 -5.794 11.855 1.00 89.38 291 ALA A C 1
ATOM 2432 O O . ALA A 1 291 ? -6.316 -6.310 12.831 1.00 89.38 291 ALA A O 1
ATOM 2433 N N . LEU A 1 292 ? -6.444 -6.033 10.605 1.00 87.88 292 LEU A N 1
ATOM 2434 C CA . LEU A 1 292 ? -5.316 -6.914 10.286 1.00 87.88 292 LEU A CA 1
ATOM 2435 C C . LEU A 1 292 ? -3.988 -6.449 10.897 1.00 87.88 292 LEU A C 1
ATOM 2437 O O . LEU A 1 292 ? -3.089 -7.275 11.070 1.00 87.88 292 LEU A O 1
ATOM 2441 N N . ILE A 1 293 ? -3.846 -5.154 11.193 1.00 90.38 293 ILE A N 1
ATOM 2442 C CA . ILE A 1 293 ? -2.638 -4.576 11.793 1.00 90.38 293 ILE A CA 1
ATOM 2443 C C . ILE A 1 293 ? -2.860 -4.034 13.209 1.00 90.38 293 ILE A C 1
ATOM 2445 O O . ILE A 1 293 ? -1.878 -3.875 13.933 1.00 90.38 293 ILE A O 1
ATOM 2449 N N . SER A 1 294 ? -4.106 -3.808 13.642 1.00 85.50 294 SER A N 1
ATOM 2450 C CA . SER A 1 294 ? -4.433 -3.211 14.947 1.00 85.50 294 SER A CA 1
ATOM 2451 C C . SER A 1 294 ? -3.806 -3.919 16.148 1.00 85.50 294 SER A C 1
ATOM 2453 O O . SER A 1 294 ? -3.254 -3.261 17.024 1.00 85.50 294 SER A O 1
ATOM 2455 N N . CYS A 1 295 ? -3.839 -5.255 16.191 1.00 79.19 295 CYS A N 1
ATOM 2456 C CA . CYS A 1 295 ? -3.290 -6.020 17.321 1.00 79.19 295 CYS A CA 1
ATOM 2457 C C . CYS A 1 295 ? -1.756 -5.971 17.393 1.00 79.19 295 CYS A C 1
ATOM 2459 O O . CYS A 1 295 ? -1.156 -6.272 18.423 1.00 79.19 295 CYS A O 1
ATOM 2461 N N . GLU A 1 296 ? -1.103 -5.653 16.276 1.00 82.00 296 GLU A N 1
ATOM 2462 C CA . GLU A 1 296 ? 0.348 -5.691 16.146 1.00 82.00 296 GLU A CA 1
ATOM 2463 C C . GLU A 1 296 ? 0.992 -4.302 16.195 1.00 82.00 296 GLU A C 1
ATOM 2465 O O . GLU A 1 296 ? 2.163 -4.184 16.580 1.00 82.00 296 GLU A O 1
ATOM 2470 N N . ALA A 1 297 ? 0.258 -3.277 15.771 1.00 87.62 297 ALA A N 1
ATOM 2471 C CA . ALA A 1 297 ? 0.708 -1.901 15.668 1.00 87.62 297 ALA A CA 1
ATOM 2472 C C . ALA A 1 297 ? 0.699 -1.172 17.015 1.00 87.62 297 ALA A C 1
ATOM 2474 O O . ALA A 1 297 ? 0.058 -1.574 17.984 1.00 87.62 297 ALA A O 1
ATOM 2475 N N . LYS A 1 298 ? 1.441 -0.063 17.068 1.00 87.88 298 LYS A N 1
ATOM 2476 C CA . LYS A 1 298 ? 1.340 0.885 18.178 1.00 87.88 298 LYS A CA 1
ATOM 2477 C C . LYS A 1 298 ? 0.002 1.619 18.097 1.00 87.88 298 LYS A C 1
ATOM 2479 O O . LYS A 1 298 ? -0.443 1.939 16.995 1.00 87.88 298 LYS A O 1
ATOM 2484 N N . LYS A 1 299 ? -0.597 1.924 19.251 1.00 84.75 299 LYS A N 1
ATOM 2485 C CA . LYS A 1 299 ? -1.902 2.594 19.326 1.00 84.75 299 LYS A CA 1
ATOM 2486 C C . LYS A 1 299 ? -1.890 3.930 18.582 1.00 84.75 299 LYS A C 1
ATOM 2488 O O . LYS A 1 299 ? -2.809 4.191 17.820 1.00 84.75 299 LYS A O 1
ATOM 2493 N N . GLU A 1 300 ? -0.824 4.717 18.726 1.00 89.19 300 GLU A N 1
ATOM 2494 C CA . GLU A 1 300 ? -0.685 6.027 18.077 1.00 89.19 300 GLU A CA 1
ATOM 2495 C C . GLU A 1 300 ? -0.771 5.917 16.551 1.00 89.19 300 GLU A C 1
ATOM 2497 O O . GLU A 1 300 ? -1.454 6.705 15.911 1.00 89.19 300 GLU A O 1
ATOM 2502 N N . LEU A 1 301 ? -0.156 4.883 15.969 1.00 91.38 301 LEU A N 1
ATOM 2503 C CA . LEU A 1 301 ? -0.175 4.670 14.522 1.00 91.38 301 LEU A CA 1
ATOM 2504 C C . LEU A 1 301 ? -1.582 4.347 14.001 1.00 91.38 301 LEU A C 1
ATOM 2506 O O . LEU A 1 301 ? -1.929 4.719 12.884 1.00 91.38 301 LEU A O 1
ATOM 2510 N N . ILE A 1 302 ? -2.375 3.626 14.793 1.00 91.88 302 ILE A N 1
ATOM 2511 C CA . ILE A 1 302 ? -3.752 3.269 14.445 1.00 91.88 302 ILE A CA 1
ATOM 2512 C C . ILE A 1 302 ? -4.671 4.488 14.600 1.00 91.88 302 ILE A C 1
ATOM 2514 O O . ILE A 1 302 ? -5.512 4.724 13.737 1.00 91.88 302 ILE A O 1
ATOM 2518 N N . GLU A 1 303 ? -4.482 5.303 15.643 1.00 90.50 303 GLU A N 1
ATOM 2519 C CA . GLU A 1 303 ? -5.199 6.581 15.773 1.00 90.50 303 GLU A CA 1
ATOM 2520 C C . GLU A 1 303 ? -4.860 7.552 14.631 1.00 90.50 303 GLU A C 1
ATOM 2522 O O . GLU A 1 303 ? -5.758 8.225 14.125 1.00 90.50 303 GLU A O 1
ATOM 2527 N N . ASP A 1 304 ? -3.611 7.575 14.155 1.00 93.94 304 ASP A N 1
ATOM 2528 C CA . ASP A 1 304 ? -3.218 8.369 12.985 1.00 93.94 304 ASP A CA 1
ATOM 2529 C C . ASP A 1 304 ? -3.986 7.953 11.722 1.00 93.94 304 ASP A C 1
ATOM 2531 O O . ASP A 1 304 ? -4.400 8.817 10.949 1.00 93.94 304 ASP A O 1
ATOM 2535 N N . ILE A 1 305 ? -4.236 6.651 11.520 1.00 95.19 305 ILE A N 1
ATOM 2536 C CA . ILE A 1 305 ? -5.056 6.171 10.394 1.00 95.19 305 ILE A CA 1
ATOM 2537 C C . ILE A 1 305 ? -6.474 6.731 10.495 1.00 95.19 305 ILE A C 1
ATOM 2539 O O . ILE A 1 305 ? -6.988 7.283 9.524 1.00 95.19 305 ILE A O 1
ATOM 2543 N N . TYR A 1 306 ? -7.107 6.629 11.666 1.00 94.31 306 TYR A N 1
ATOM 2544 C CA . TYR A 1 306 ? -8.454 7.166 11.865 1.00 94.31 306 TYR A CA 1
ATOM 2545 C C . TYR A 1 306 ? -8.508 8.682 11.684 1.00 94.31 306 TYR A C 1
ATOM 2547 O O . TYR A 1 306 ? -9.459 9.188 11.092 1.00 94.31 306 TYR A O 1
ATOM 2555 N N . SER A 1 307 ? -7.487 9.403 12.147 1.00 93.62 307 SER A N 1
ATOM 2556 C CA . SER A 1 307 ? -7.359 10.851 11.967 1.00 93.62 307 SER A CA 1
ATOM 2557 C C . SER A 1 307 ? -7.286 11.233 10.487 1.00 93.62 307 SER A C 1
ATOM 2559 O O . SER A 1 307 ? -8.012 12.120 10.041 1.00 93.62 307 SER A O 1
ATOM 2561 N N . GLU A 1 308 ? -6.473 10.531 9.695 1.00 94.81 308 GLU A N 1
ATOM 2562 C CA . GLU A 1 308 ? -6.387 10.767 8.251 1.00 94.81 308 GLU A CA 1
ATOM 2563 C C . GLU A 1 308 ? -7.687 10.418 7.518 1.00 94.81 308 GLU A C 1
ATOM 2565 O O . GLU A 1 308 ? -8.152 11.212 6.704 1.00 94.81 308 GLU A O 1
ATOM 2570 N N . ILE A 1 309 ? -8.323 9.287 7.840 1.00 95.44 309 ILE A N 1
ATOM 2571 C CA . ILE A 1 309 ? -9.618 8.922 7.242 1.00 95.44 309 ILE A CA 1
ATOM 2572 C C . ILE A 1 309 ? -10.694 9.950 7.609 1.00 95.44 309 ILE A C 1
ATOM 2574 O O . ILE A 1 309 ? -11.493 10.320 6.755 1.00 95.44 309 ILE A O 1
ATOM 2578 N N . THR A 1 310 ? -10.696 10.453 8.847 1.00 93.56 310 THR A N 1
ATOM 2579 C CA . THR A 1 310 ? -11.633 11.499 9.286 1.00 93.56 310 THR A CA 1
ATOM 2580 C C . THR A 1 310 ? -11.478 12.760 8.442 1.00 93.56 310 THR A C 1
ATOM 2582 O O . THR A 1 310 ? -12.478 13.271 7.948 1.00 93.56 310 THR A O 1
ATOM 2585 N N . LYS A 1 311 ? -10.240 13.217 8.206 1.00 93.56 311 LYS A N 1
ATOM 2586 C CA . LYS A 1 311 ? -9.975 14.370 7.330 1.00 93.56 311 LYS A CA 1
ATOM 2587 C C . LYS A 1 311 ? -10.482 14.130 5.913 1.00 93.56 311 LYS A C 1
ATOM 2589 O O . LYS A 1 311 ? -11.135 14.999 5.356 1.00 93.56 311 LYS A O 1
ATOM 2594 N N . ILE A 1 312 ? -10.234 12.943 5.356 1.00 92.94 312 ILE A N 1
ATOM 2595 C CA . ILE A 1 312 ? -10.697 12.598 4.006 1.00 92.94 312 ILE A CA 1
ATOM 2596 C C . ILE A 1 312 ? -12.229 12.622 3.932 1.00 92.94 312 ILE A C 1
ATOM 2598 O O . ILE A 1 312 ? -12.782 13.186 2.996 1.00 92.94 312 ILE A O 1
ATOM 2602 N N . VAL A 1 313 ? -12.921 12.050 4.921 1.00 91.38 313 VAL A N 1
ATOM 2603 C CA . VAL A 1 313 ? -14.391 12.068 4.998 1.00 91.38 313 VAL A CA 1
ATOM 2604 C C . VAL A 1 313 ? -14.928 13.499 5.097 1.00 91.38 313 VAL A C 1
ATOM 2606 O O . VAL A 1 313 ? -15.912 13.827 4.434 1.00 91.38 313 VAL A O 1
ATOM 2609 N N . GLU A 1 314 ? -14.293 14.352 5.902 1.00 90.75 314 GLU A N 1
ATOM 2610 C CA . GLU A 1 314 ? -14.653 15.769 6.044 1.00 90.75 314 GLU A CA 1
ATOM 2611 C C . GLU A 1 314 ? -14.443 16.546 4.731 1.00 90.75 314 GLU A C 1
ATOM 2613 O O . GLU A 1 314 ? -15.338 17.266 4.294 1.00 90.75 314 GLU A O 1
ATOM 2618 N N . GLU A 1 315 ? -13.299 16.362 4.067 1.00 89.94 315 GLU A N 1
ATOM 2619 C CA . GLU A 1 315 ? -12.956 17.015 2.794 1.00 89.94 315 GLU A CA 1
ATOM 2620 C C . GLU A 1 315 ? -13.865 16.583 1.634 1.00 89.94 315 GLU A C 1
ATOM 2622 O O . GLU A 1 315 ? -14.219 17.405 0.789 1.00 89.94 315 GLU A O 1
ATOM 2627 N N . ASP A 1 316 ? -14.262 15.309 1.601 1.00 86.94 316 ASP A N 1
ATOM 2628 C CA . ASP A 1 316 ? -15.154 14.747 0.581 1.00 86.94 316 ASP A CA 1
ATOM 2629 C C . ASP A 1 316 ? -16.608 15.224 0.731 1.00 86.94 316 ASP A C 1
ATOM 2631 O O . ASP A 1 316 ? -17.412 15.097 -0.190 1.00 86.94 316 ASP A O 1
ATOM 2635 N N . GLY A 1 317 ? -16.973 15.755 1.905 1.00 84.06 317 GLY A N 1
ATOM 2636 C CA . GLY A 1 317 ? -18.361 16.075 2.232 1.00 84.06 317 GLY A CA 1
ATOM 2637 C C . GLY A 1 317 ? -19.263 14.837 2.247 1.00 84.06 317 GLY A C 1
ATOM 2638 O O . GLY A 1 317 ? -20.465 14.948 2.004 1.00 84.06 317 GLY A O 1
ATOM 2639 N N . PHE A 1 318 ? -18.695 13.655 2.510 1.00 85.50 318 PHE A N 1
ATOM 2640 C CA . PHE A 1 318 ? -19.430 12.395 2.528 1.00 85.50 318 PHE A CA 1
ATOM 2641 C C . PHE A 1 318 ? -20.565 12.448 3.558 1.00 85.50 318 PHE A C 1
ATOM 2643 O O . PHE A 1 318 ? -20.346 12.762 4.730 1.00 85.50 318 PHE A O 1
ATOM 2650 N N . LEU A 1 319 ? -21.777 12.122 3.109 1.00 81.56 319 LEU A N 1
ATOM 2651 C CA . LEU A 1 319 ? -22.964 11.996 3.944 1.00 81.56 319 LEU A CA 1
ATOM 2652 C C . LEU A 1 319 ? -23.447 10.552 3.881 1.00 81.56 319 LEU A C 1
ATOM 2654 O O . LEU A 1 319 ? -23.679 9.999 2.805 1.00 81.56 319 LEU A O 1
ATOM 2658 N N . THR A 1 320 ? -23.624 9.940 5.046 1.00 75.94 320 THR A N 1
ATOM 2659 C CA . THR A 1 320 ? -24.197 8.596 5.127 1.00 75.94 320 THR A CA 1
ATOM 2660 C C . THR A 1 320 ? -25.678 8.645 4.764 1.00 75.94 320 THR A C 1
ATOM 2662 O O . THR A 1 320 ? -26.430 9.443 5.324 1.00 75.94 320 THR A O 1
ATOM 2665 N N . GLY A 1 321 ? -26.118 7.758 3.867 1.00 67.56 321 GLY A N 1
ATOM 2666 C CA . GLY A 1 321 ? -27.521 7.670 3.451 1.00 67.56 321 GLY A CA 1
ATOM 2667 C C . GLY A 1 321 ? -28.487 7.473 4.628 1.00 67.56 321 GLY A C 1
ATOM 2668 O O . GLY A 1 321 ? -28.112 6.924 5.668 1.00 67.56 321 GLY A O 1
ATOM 2669 N N . GLU A 1 322 ? -29.730 7.937 4.473 1.00 54.78 322 GLU A N 1
ATOM 2670 C CA . GLU A 1 322 ? -30.772 7.856 5.512 1.00 54.78 322 GLU A CA 1
ATOM 2671 C C . GLU A 1 322 ? -31.118 6.405 5.916 1.00 54.78 322 GLU A C 1
ATOM 2673 O O . GLU A 1 322 ? -31.509 6.186 7.062 1.00 54.78 322 GLU A O 1
ATOM 2678 N N . ASP A 1 323 ? -30.887 5.436 5.018 1.00 50.12 323 ASP A N 1
ATOM 2679 C CA . ASP A 1 323 ? -31.315 4.026 5.115 1.00 50.12 323 ASP A CA 1
ATOM 2680 C C . ASP A 1 323 ? -30.241 3.039 5.607 1.00 50.12 323 ASP A C 1
ATOM 2682 O O . ASP A 1 323 ? -30.395 1.824 5.474 1.00 50.12 323 ASP A O 1
ATOM 2686 N N . GLU A 1 324 ? -29.138 3.508 6.189 1.00 57.19 324 GLU A N 1
ATOM 2687 C CA . GLU A 1 324 ? -28.297 2.587 6.958 1.00 57.19 324 GLU A CA 1
ATOM 2688 C C . GLU A 1 324 ? -28.972 2.271 8.284 1.00 57.19 324 GLU A C 1
ATOM 2690 O O . GLU A 1 324 ? -28.806 2.974 9.284 1.00 57.19 324 GLU A O 1
ATOM 2695 N N . ASP A 1 325 ? -29.791 1.221 8.249 1.00 61.78 325 ASP A N 1
ATOM 2696 C CA . ASP A 1 325 ? -30.471 0.675 9.406 1.00 61.78 325 ASP A CA 1
ATOM 2697 C C . ASP A 1 325 ? -29.428 0.324 10.469 1.00 61.78 325 ASP A C 1
ATOM 2699 O O . ASP A 1 325 ? -28.711 -0.667 10.377 1.00 61.78 325 ASP A O 1
ATOM 2703 N N . GLU A 1 326 ? -29.374 1.137 11.520 1.00 69.88 326 GLU A N 1
ATOM 2704 C CA . GLU A 1 326 ? -28.710 0.873 12.802 1.00 69.88 326 GLU A CA 1
ATOM 2705 C C . GLU A 1 326 ? -28.830 -0.596 13.239 1.00 69.88 326 GLU A C 1
ATOM 2707 O O . GLU A 1 326 ? -27.878 -1.175 13.755 1.00 69.88 326 GLU A O 1
ATOM 2712 N N . LYS A 1 327 ? -29.989 -1.216 12.973 1.00 69.38 327 LYS A N 1
ATOM 2713 C CA . LYS A 1 327 ? -30.224 -2.645 13.194 1.00 69.38 327 LYS A CA 1
ATOM 2714 C C . LYS A 1 327 ? -29.282 -3.536 12.388 1.00 69.38 327 LYS A C 1
ATOM 2716 O O . LYS A 1 327 ? -28.666 -4.409 12.983 1.00 69.38 327 LYS A O 1
ATOM 2721 N N . SER A 1 328 ? -29.127 -3.285 11.087 1.00 73.31 328 SER A N 1
ATOM 2722 C CA . SER A 1 328 ? -28.181 -4.011 10.230 1.00 73.31 328 SER A CA 1
ATOM 2723 C C . SER A 1 328 ? -26.760 -3.879 10.766 1.00 73.31 328 SER A C 1
ATOM 2725 O O . SER A 1 328 ? -26.059 -4.875 10.876 1.00 73.31 328 SER A O 1
ATOM 2727 N N . PHE A 1 329 ? -26.346 -2.675 11.179 1.00 78.19 329 PHE A N 1
ATOM 2728 C CA . PHE A 1 329 ? -25.005 -2.480 11.731 1.00 78.19 329 PHE A CA 1
ATOM 2729 C C . PHE A 1 329 ? -24.798 -3.226 13.057 1.00 78.19 329 PHE A C 1
ATOM 2731 O O . PHE A 1 329 ? -23.767 -3.866 13.247 1.00 78.19 329 PHE A O 1
ATOM 2738 N N . LEU A 1 330 ? -25.761 -3.167 13.983 1.00 74.81 330 LEU A N 1
ATOM 2739 C CA . LEU A 1 330 ? -25.669 -3.879 15.262 1.00 74.81 330 LEU A CA 1
ATOM 2740 C C . LEU A 1 330 ? -25.689 -5.404 15.079 1.00 74.81 330 LEU A C 1
ATOM 2742 O O . LEU A 1 330 ? -24.982 -6.109 15.804 1.00 74.81 330 LEU A O 1
ATOM 2746 N N . GLU A 1 331 ? -26.461 -5.912 14.116 1.00 75.06 331 GLU A N 1
ATOM 2747 C CA . GLU A 1 331 ? -26.456 -7.321 13.708 1.00 75.06 331 GLU A CA 1
ATOM 2748 C C . GLU A 1 331 ? -25.095 -7.719 13.113 1.00 75.06 331 GLU A C 1
ATOM 2750 O O . GLU A 1 331 ? -24.492 -8.698 13.561 1.00 75.06 331 GLU A O 1
ATOM 2755 N N . ASP A 1 332 ? -24.543 -6.913 12.203 1.00 73.19 332 ASP A N 1
ATOM 2756 C CA . ASP A 1 332 ? -23.223 -7.137 11.605 1.00 73.19 332 ASP A CA 1
ATOM 2757 C C . ASP A 1 332 ? -22.104 -7.091 12.658 1.00 73.19 332 ASP A C 1
ATOM 2759 O O . ASP A 1 332 ? -21.185 -7.921 12.640 1.00 73.19 332 ASP A O 1
ATOM 2763 N N . LEU A 1 333 ? -22.201 -6.192 13.646 1.00 74.56 333 LEU A N 1
ATOM 2764 C CA . LEU A 1 333 ? -21.247 -6.095 14.752 1.00 74.56 333 LEU A CA 1
ATOM 2765 C C . LEU A 1 333 ? -21.207 -7.383 15.587 1.00 74.56 333 LEU A C 1
ATOM 2767 O O . LEU A 1 333 ? -20.143 -7.753 16.081 1.00 74.56 333 LEU A O 1
ATOM 2771 N N . CYS A 1 334 ? -22.334 -8.095 15.720 1.00 65.62 334 CYS A N 1
ATOM 2772 C CA . CYS A 1 334 ? -22.383 -9.388 16.412 1.00 65.62 334 CYS A CA 1
ATOM 2773 C C . CYS A 1 334 ? -21.527 -10.448 15.713 1.00 65.62 334 CYS A C 1
ATOM 2775 O O . CYS A 1 334 ? -20.969 -11.317 16.376 1.00 65.62 334 CYS A O 1
ATOM 2777 N N . SER A 1 335 ? -21.429 -10.376 14.385 1.00 67.25 335 SER A N 1
ATOM 2778 C CA . SER A 1 335 ? -20.681 -11.332 13.562 1.00 67.25 335 SER A CA 1
ATOM 2779 C C . SER A 1 335 ? -19.205 -10.963 13.368 1.00 67.25 335 SER A C 1
ATOM 2781 O O . SER A 1 335 ? -18.422 -11.760 12.849 1.00 67.25 335 SER A O 1
ATOM 2783 N N . THR A 1 336 ? -18.807 -9.759 13.788 1.00 67.19 336 THR A N 1
ATOM 2784 C CA . THR A 1 336 ? -17.485 -9.197 13.505 1.00 67.19 336 THR A CA 1
ATOM 2785 C C . THR A 1 336 ? -16.520 -9.432 14.669 1.00 67.19 336 THR A C 1
ATOM 2787 O O . THR A 1 336 ? -16.712 -8.909 15.764 1.00 67.19 336 THR A O 1
ATOM 2790 N N . ASN A 1 337 ? -15.410 -10.136 14.417 1.00 63.50 337 ASN A N 1
ATOM 2791 C CA . ASN A 1 337 ? -14.350 -10.371 15.416 1.00 63.50 337 ASN A CA 1
ATOM 2792 C C . ASN A 1 337 ? -13.560 -9.097 15.797 1.00 63.50 337 ASN A C 1
ATOM 2794 O O . ASN A 1 337 ? -12.823 -9.086 16.780 1.00 63.50 337 ASN A O 1
ATOM 2798 N N . HIS A 1 338 ? -13.689 -8.024 15.014 1.00 72.38 338 HIS A N 1
ATOM 2799 C CA . HIS A 1 338 ? -12.931 -6.773 15.134 1.00 72.38 338 HIS A CA 1
ATOM 2800 C C . HIS A 1 338 ? -13.858 -5.575 15.374 1.00 72.38 338 HIS A C 1
ATOM 2802 O O . HIS A 1 338 ? -13.987 -4.663 14.556 1.00 72.38 338 HIS A O 1
ATOM 2808 N N . LYS A 1 339 ? -14.564 -5.620 16.508 1.00 77.12 339 LYS A N 1
ATOM 2809 C CA . LYS A 1 339 ? -15.628 -4.665 16.854 1.00 77.12 339 LYS A CA 1
ATOM 2810 C C . LYS A 1 339 ? -15.123 -3.226 16.993 1.00 77.12 339 LYS A C 1
ATOM 2812 O O . LYS A 1 339 ? -15.835 -2.300 16.617 1.00 77.12 339 LYS A O 1
ATOM 2817 N N . LEU A 1 340 ? -13.900 -3.026 17.499 1.00 81.31 340 LEU A N 1
ATOM 2818 C CA . LEU A 1 340 ? -13.331 -1.690 17.726 1.00 81.31 340 LEU A CA 1
ATOM 2819 C C . LEU A 1 340 ? -13.179 -0.903 16.430 1.00 81.31 340 LEU A C 1
ATOM 2821 O O . LEU A 1 340 ? -13.642 0.233 16.337 1.00 81.31 340 LEU A O 1
ATOM 2825 N N . GLU A 1 341 ? -12.543 -1.516 15.438 1.00 87.38 341 GLU A N 1
ATOM 2826 C CA . GLU A 1 341 ? -12.301 -0.903 14.141 1.00 87.38 341 GLU A CA 1
ATOM 2827 C C . GLU A 1 341 ? -13.617 -0.572 13.436 1.00 87.38 341 GLU A C 1
ATOM 2829 O O . GLU A 1 341 ? -13.776 0.533 12.909 1.00 87.38 341 GLU A O 1
ATOM 2834 N N . ALA A 1 342 ? -14.576 -1.504 13.480 1.00 85.88 342 ALA A N 1
ATOM 2835 C CA . ALA A 1 342 ? -15.893 -1.337 12.877 1.00 85.88 342 ALA A CA 1
ATOM 2836 C C . ALA A 1 342 ? -16.663 -0.162 13.497 1.00 85.88 342 ALA A C 1
ATOM 2838 O O . ALA A 1 342 ? -17.169 0.693 12.771 1.00 85.88 342 ALA A O 1
ATOM 2839 N N . VAL A 1 343 ? -16.702 -0.065 14.832 1.00 86.62 343 VAL A N 1
ATOM 2840 C CA . VAL A 1 343 ? -17.384 1.038 15.527 1.00 86.62 343 VAL A CA 1
ATOM 2841 C C . VAL A 1 343 ? -16.723 2.383 15.257 1.00 86.62 343 VAL A C 1
ATOM 2843 O O . VAL A 1 343 ? -17.422 3.363 15.000 1.00 86.62 343 VAL A O 1
ATOM 2846 N N . LYS A 1 344 ? -15.388 2.455 15.280 1.00 88.31 344 LYS A N 1
ATOM 2847 C CA . LYS A 1 344 ? -14.685 3.714 15.004 1.00 88.31 344 LYS A CA 1
ATOM 2848 C C . LYS A 1 344 ? -14.988 4.235 13.603 1.00 88.31 344 LYS A C 1
ATOM 2850 O O . LYS A 1 344 ? -15.321 5.408 13.457 1.00 88.31 344 LYS A O 1
ATOM 2855 N N . LEU A 1 345 ? -14.924 3.379 12.582 1.00 89.56 345 LEU A N 1
ATOM 2856 C CA . LEU A 1 345 ? -15.227 3.804 11.215 1.00 89.56 345 LEU A CA 1
ATOM 2857 C C . LEU A 1 345 ? -16.708 4.079 10.978 1.00 89.56 345 LEU A C 1
ATOM 2859 O O . LEU A 1 345 ? -17.026 4.981 10.206 1.00 89.56 345 LEU A O 1
ATOM 2863 N N . TRP A 1 346 ? -17.608 3.390 11.680 1.00 88.69 346 TRP A N 1
ATOM 2864 C CA . TRP A 1 346 ? -19.029 3.725 11.667 1.00 88.69 346 TRP A CA 1
ATOM 2865 C C . TRP A 1 346 ? -19.277 5.140 12.201 1.00 88.69 346 TRP A C 1
ATOM 2867 O O . TRP A 1 346 ? -19.937 5.942 11.542 1.00 88.69 346 TRP A O 1
ATOM 2877 N N . TRP A 1 347 ? -18.660 5.518 13.322 1.00 89.00 347 TRP A N 1
ATOM 2878 C CA . TRP A 1 347 ? -18.752 6.888 13.831 1.00 89.00 347 TRP A CA 1
ATOM 2879 C C . TRP A 1 347 ? -18.115 7.927 12.902 1.00 89.00 347 TRP A C 1
ATOM 2881 O O . TRP A 1 347 ? -18.699 8.994 12.691 1.00 89.00 347 TRP A O 1
ATOM 2891 N N . ILE A 1 348 ? -16.960 7.608 12.308 1.00 90.06 348 ILE A N 1
ATOM 2892 C CA . ILE A 1 348 ? -16.298 8.464 11.311 1.00 90.06 348 ILE A CA 1
ATOM 2893 C C . ILE A 1 348 ? -17.182 8.646 10.072 1.00 90.06 348 ILE A C 1
ATOM 2895 O O . ILE A 1 348 ? -17.266 9.751 9.549 1.00 90.06 348 ILE A O 1
ATOM 2899 N N . SER A 1 349 ? -17.908 7.617 9.632 1.00 88.00 349 SER A N 1
ATOM 2900 C CA . SER A 1 349 ? -18.809 7.722 8.477 1.00 88.00 349 SER A CA 1
ATOM 2901 C C . SER A 1 349 ? -19.892 8.797 8.673 1.00 88.00 349 SER A C 1
ATOM 2903 O O . SER A 1 349 ? -20.278 9.483 7.733 1.00 88.00 349 SER A O 1
ATOM 2905 N N . MET A 1 350 ? -20.333 9.018 9.914 1.00 88.69 350 MET A N 1
ATOM 2906 C CA . MET A 1 350 ? -21.338 10.025 10.269 1.00 88.69 350 MET A CA 1
ATOM 2907 C C . MET A 1 350 ? -20.732 11.392 10.615 1.00 88.69 350 MET A C 1
ATOM 2909 O O . MET A 1 350 ? -21.439 12.258 11.123 1.00 88.69 350 MET A O 1
ATOM 2913 N N . ARG A 1 351 ? -19.430 11.609 10.388 1.00 87.81 351 ARG A N 1
ATOM 2914 C CA . ARG A 1 351 ? -18.707 12.801 10.859 1.00 87.81 351 ARG A CA 1
ATOM 2915 C C . ARG A 1 351 ? -19.316 14.125 10.396 1.00 87.81 351 ARG A C 1
ATOM 2917 O O . ARG A 1 351 ? -19.372 15.065 11.183 1.00 87.81 351 ARG A O 1
ATOM 2924 N N . ASN A 1 352 ? -19.795 14.174 9.157 1.00 86.69 352 ASN A N 1
ATOM 2925 C CA . ASN A 1 352 ? -20.383 15.376 8.563 1.00 86.69 352 ASN A CA 1
ATOM 2926 C C . ASN A 1 352 ? -21.870 15.577 8.913 1.00 86.69 352 ASN A C 1
ATOM 2928 O O . ASN A 1 352 ? -22.448 16.592 8.536 1.00 86.69 352 ASN A O 1
ATOM 2932 N N . ASP A 1 353 ? -22.493 14.641 9.636 1.00 86.50 353 ASP A N 1
ATOM 2933 C CA . ASP A 1 353 ? -23.915 14.668 9.993 1.00 86.50 353 ASP A CA 1
ATOM 2934 C C . ASP A 1 353 ? -24.091 14.585 11.518 1.00 86.50 353 ASP A C 1
ATOM 2936 O O . ASP A 1 353 ? -24.452 13.554 12.092 1.00 86.50 353 ASP A O 1
ATOM 2940 N N . ILE A 1 354 ? -23.806 15.705 12.193 1.00 85.12 354 ILE A N 1
ATOM 2941 C CA . ILE A 1 354 ? -23.961 15.841 13.652 1.00 85.12 354 ILE A CA 1
ATOM 2942 C C . ILE A 1 354 ? -25.392 15.491 14.109 1.00 85.12 354 ILE A C 1
ATOM 2944 O O . ILE A 1 354 ? -25.517 14.712 15.058 1.00 85.12 354 ILE A O 1
ATOM 2948 N N . PRO A 1 355 ? -26.476 15.971 13.455 1.00 85.50 355 PRO A N 1
ATOM 2949 C CA . PRO A 1 355 ? -27.838 15.581 13.826 1.00 85.50 355 PRO A CA 1
ATOM 2950 C C . PRO A 1 355 ? -28.063 14.066 13.792 1.00 85.50 355 PRO A C 1
ATOM 2952 O O . PRO A 1 355 ? -28.734 13.515 14.668 1.00 85.50 355 PRO A O 1
ATOM 2955 N N . LYS A 1 356 ? -27.491 13.364 12.807 1.00 84.75 356 LYS A N 1
ATOM 2956 C CA . LYS A 1 356 ? -27.550 11.903 12.752 1.00 84.75 356 LYS A CA 1
ATOM 2957 C C . LYS A 1 356 ? -26.736 11.251 13.859 1.00 84.75 356 LYS A C 1
ATOM 2959 O O . LYS A 1 356 ? -27.239 10.306 14.457 1.00 84.75 356 LYS A O 1
ATOM 2964 N N . GLN A 1 357 ? -25.547 11.758 14.189 1.00 85.94 357 GLN A N 1
ATOM 2965 C CA . GLN A 1 357 ? -24.779 11.253 15.334 1.00 85.94 357 GLN A CA 1
ATOM 2966 C C . GLN A 1 357 ? -25.574 11.375 16.640 1.00 85.94 357 GLN A C 1
ATOM 2968 O O . GLN A 1 357 ? -25.702 10.396 17.373 1.00 85.94 357 GLN A O 1
ATOM 2973 N N . GLU A 1 358 ? -26.173 12.539 16.903 1.00 84.81 358 GLU A N 1
ATOM 2974 C CA . GLU A 1 358 ? -27.029 12.769 18.074 1.00 84.81 358 GLU A CA 1
ATOM 2975 C C . GLU A 1 358 ? -28.237 11.825 18.091 1.00 84.81 358 GLU A C 1
ATOM 2977 O O . GLU A 1 358 ? -28.536 11.203 19.115 1.00 84.81 358 GLU A O 1
ATOM 2982 N N . LYS A 1 359 ? -28.904 11.661 16.942 1.00 85.12 359 LYS A N 1
ATOM 2983 C CA . LYS A 1 359 ? -30.028 10.732 16.777 1.00 85.12 359 LYS A CA 1
ATOM 2984 C C . LYS A 1 359 ? -29.611 9.286 17.049 1.00 85.12 359 LYS A C 1
ATOM 2986 O O . LYS A 1 359 ? -30.350 8.580 17.729 1.00 85.12 359 LYS A O 1
ATOM 2991 N N . MET A 1 360 ? -28.455 8.848 16.551 1.00 85.50 360 MET A N 1
ATOM 2992 C CA . MET A 1 360 ? -27.944 7.491 16.775 1.00 85.50 360 MET A CA 1
ATOM 2993 C C . MET A 1 360 ? -27.559 7.268 18.234 1.00 85.50 360 MET A C 1
ATOM 2995 O O . MET A 1 360 ? -27.937 6.251 18.804 1.00 85.50 360 MET A O 1
ATOM 2999 N N . VAL A 1 361 ? -26.902 8.233 18.885 1.00 84.25 361 VAL A N 1
ATOM 3000 C CA . VAL A 1 361 ? -26.630 8.150 20.329 1.00 84.25 361 VAL A CA 1
ATOM 3001 C C . VAL A 1 361 ? -27.934 8.036 21.122 1.00 84.25 361 VAL A C 1
ATOM 3003 O O . VAL A 1 361 ? -28.049 7.163 21.981 1.00 84.25 361 VAL A O 1
ATOM 3006 N N . ALA A 1 362 ? -28.939 8.863 20.820 1.00 81.88 362 ALA A N 1
ATOM 3007 C CA . ALA A 1 362 ? -30.234 8.807 21.497 1.00 81.88 362 ALA A CA 1
ATOM 3008 C C . ALA A 1 362 ? -30.945 7.460 21.284 1.00 81.88 362 ALA A C 1
ATOM 3010 O O . ALA A 1 362 ? -31.531 6.919 22.220 1.00 81.88 362 ALA A O 1
ATOM 3011 N N . ARG A 1 363 ? -30.877 6.890 20.075 1.00 83.62 363 ARG A N 1
ATOM 3012 C CA . ARG A 1 363 ? -31.448 5.568 19.783 1.00 83.62 363 ARG A CA 1
ATOM 3013 C C . ARG A 1 363 ? -30.721 4.443 20.512 1.00 83.62 363 ARG A C 1
ATOM 3015 O O . ARG A 1 363 ? -31.383 3.671 21.197 1.00 83.62 363 ARG A O 1
ATOM 3022 N N . LEU A 1 364 ? -29.389 4.412 20.471 1.00 83.62 364 LEU A N 1
ATOM 3023 C CA . LEU A 1 364 ? -28.585 3.440 21.218 1.00 83.62 364 LEU A CA 1
ATOM 3024 C C . LEU A 1 364 ? -28.872 3.509 22.724 1.00 83.62 364 LEU A C 1
ATOM 3026 O O . LEU A 1 364 ? -28.940 2.482 23.388 1.00 83.62 364 LEU A O 1
ATOM 3030 N N . GLN A 1 365 ? -29.098 4.704 23.273 1.00 80.00 365 GLN A N 1
ATOM 3031 C CA . GLN A 1 365 ? -29.500 4.869 24.672 1.00 80.00 365 GLN A CA 1
ATOM 3032 C C . GLN A 1 365 ? -30.900 4.346 24.970 1.00 80.00 365 GLN A C 1
ATOM 3034 O O . GLN A 1 365 ? -31.109 3.789 26.042 1.00 80.00 365 GLN A O 1
ATOM 3039 N N . LEU A 1 366 ? -31.858 4.541 24.061 1.00 81.44 366 LEU A N 1
ATOM 3040 C CA . LEU A 1 366 ? -33.203 3.985 24.206 1.00 81.44 366 LEU A CA 1
ATOM 3041 C C . LEU A 1 366 ? -33.166 2.458 24.156 1.00 81.44 366 LEU A C 1
ATOM 3043 O O . LEU A 1 366 ? -33.777 1.824 25.007 1.00 81.44 366 LEU A O 1
ATOM 3047 N N . ILE A 1 367 ? -32.399 1.880 23.225 1.00 80.50 367 ILE A N 1
ATOM 3048 C CA . ILE A 1 367 ? -32.166 0.431 23.158 1.00 80.50 367 ILE A CA 1
ATOM 3049 C C . ILE A 1 367 ? -31.520 -0.051 24.454 1.00 80.50 367 ILE A C 1
ATOM 3051 O O . ILE A 1 367 ? -31.969 -1.032 25.032 1.00 80.50 367 ILE A O 1
ATOM 3055 N N . LEU A 1 368 ? -30.496 0.651 24.942 1.00 80.56 368 LEU A N 1
ATOM 3056 C CA . LEU A 1 368 ? -29.839 0.301 26.193 1.00 80.56 368 LEU A CA 1
ATOM 3057 C C . LEU A 1 368 ? -30.813 0.362 27.377 1.00 80.56 368 LEU A C 1
ATOM 3059 O O . LEU A 1 368 ? -30.804 -0.537 28.206 1.00 80.56 368 LEU A O 1
ATOM 3063 N N . ALA A 1 369 ? -31.653 1.395 27.462 1.00 77.56 369 ALA A N 1
ATOM 3064 C CA . ALA A 1 369 ? -32.647 1.528 28.524 1.00 77.56 369 ALA A CA 1
ATOM 3065 C C . ALA A 1 369 ? -33.674 0.383 28.496 1.00 77.56 369 ALA A C 1
ATOM 3067 O O . ALA A 1 369 ? -33.928 -0.212 29.536 1.00 77.56 369 ALA A O 1
ATOM 3068 N N . ASP A 1 370 ? -34.191 0.046 27.312 1.00 78.75 370 ASP A N 1
ATOM 3069 C CA . ASP A 1 370 ? -35.151 -1.045 27.091 1.00 78.75 370 ASP A CA 1
ATOM 3070 C C . ASP A 1 370 ? -34.534 -2.413 27.436 1.00 78.75 370 ASP A C 1
ATOM 3072 O O . ASP A 1 370 ? -35.081 -3.203 28.202 1.00 78.75 370 ASP A O 1
ATOM 3076 N N . GLN A 1 371 ? -33.313 -2.668 26.959 1.00 76.25 371 GLN A N 1
ATOM 3077 C CA . GLN A 1 371 ? -32.619 -3.933 27.191 1.00 76.25 371 GLN A CA 1
ATOM 3078 C C . GLN A 1 371 ? -32.108 -4.103 28.626 1.00 76.25 371 GLN A C 1
ATOM 3080 O O . GLN A 1 371 ? -31.954 -5.234 29.072 1.00 76.25 371 GLN A O 1
ATOM 3085 N N . LEU A 1 372 ? -31.815 -3.022 29.357 1.00 72.88 372 LEU A N 1
ATOM 3086 C CA . LEU A 1 372 ? -31.418 -3.103 30.768 1.00 72.88 372 LEU A CA 1
ATOM 3087 C C . LEU A 1 372 ? -32.581 -3.532 31.681 1.00 72.88 372 LEU A C 1
ATOM 3089 O O . LEU A 1 372 ? -32.322 -4.013 32.789 1.00 72.88 372 LEU A O 1
ATOM 3093 N N . GLU A 1 373 ? -33.831 -3.371 31.234 1.00 66.56 373 GLU A N 1
ATOM 3094 C CA . GLU A 1 373 ? -35.036 -3.793 31.958 1.00 66.56 373 GLU A CA 1
ATOM 3095 C C . GLU A 1 373 ? -35.404 -5.271 31.696 1.00 66.56 373 GLU A C 1
ATOM 3097 O O . GLU A 1 373 ? -35.889 -5.938 32.613 1.00 66.56 373 GLU A O 1
ATOM 3102 N N . ASP A 1 374 ? -35.079 -5.816 30.514 1.00 58.91 374 ASP A N 1
ATOM 3103 C CA . ASP A 1 374 ? -35.372 -7.200 30.095 1.00 58.91 374 ASP A CA 1
ATOM 3104 C C . ASP A 1 374 ? -34.123 -8.118 30.002 1.00 58.91 374 ASP A C 1
ATOM 3106 O O . ASP A 1 374 ? -32.980 -7.685 30.115 1.00 58.91 374 ASP A O 1
ATOM 3110 N N . ILE A 1 375 ? -34.301 -9.443 29.853 1.00 54.16 375 ILE A N 1
ATOM 3111 C CA . ILE A 1 375 ? -33.173 -10.391 29.692 1.00 54.16 375 ILE A CA 1
ATOM 3112 C C . ILE A 1 375 ? -32.510 -10.144 28.322 1.00 54.16 375 ILE A C 1
ATOM 3114 O O . ILE A 1 375 ? -33.134 -10.436 27.300 1.00 54.16 375 ILE A O 1
ATOM 3118 N N . PRO A 1 376 ? -31.256 -9.662 28.255 1.00 55.50 376 PRO A N 1
ATOM 3119 C CA . PRO A 1 376 ? -30.780 -9.024 27.037 1.00 55.50 376 PRO A CA 1
ATOM 3120 C C . PRO A 1 376 ? -30.056 -9.966 26.075 1.00 55.50 376 PRO A C 1
ATOM 3122 O O . PRO A 1 376 ? -29.231 -10.789 26.478 1.00 55.50 376 PRO A O 1
ATOM 3125 N N . GLN A 1 377 ? -30.301 -9.755 24.780 1.00 57.81 377 GLN A N 1
ATOM 3126 C CA . GLN A 1 377 ? -29.406 -10.137 23.687 1.00 57.81 377 GLN A CA 1
ATOM 3127 C C . GLN A 1 377 ? -28.706 -8.860 23.180 1.00 57.81 377 GLN A C 1
ATOM 3129 O O . GLN A 1 377 ? -29.377 -7.890 22.838 1.00 57.81 377 GLN A O 1
ATOM 3134 N N . ASN A 1 378 ? -27.370 -8.864 23.116 1.00 63.81 378 ASN A N 1
ATOM 3135 C CA . ASN A 1 378 ? -26.521 -7.848 22.464 1.00 63.81 378 ASN A CA 1
ATOM 3136 C C . ASN A 1 378 ? -26.352 -6.465 23.142 1.00 63.81 378 ASN A C 1
ATOM 3138 O O . ASN A 1 378 ? -25.886 -5.538 22.472 1.00 63.81 378 ASN A O 1
ATOM 3142 N N . ILE A 1 379 ? -26.626 -6.307 24.448 1.00 74.06 379 ILE A N 1
ATOM 3143 C CA . ILE A 1 379 ? -26.342 -5.047 25.185 1.00 74.06 379 ILE A CA 1
ATOM 3144 C C . ILE A 1 379 ? -24.890 -4.599 25.005 1.00 74.06 379 ILE A C 1
ATOM 3146 O O . ILE A 1 379 ? -24.585 -3.408 24.978 1.00 74.06 379 ILE A O 1
ATOM 3150 N N . GLU A 1 380 ? -23.969 -5.547 24.900 1.00 72.31 380 GLU A N 1
ATOM 3151 C CA . GLU A 1 380 ? -22.542 -5.264 24.902 1.00 72.31 380 GLU A CA 1
ATOM 3152 C C . GLU A 1 380 ? -22.096 -4.525 23.656 1.00 72.31 380 GLU A C 1
ATOM 3154 O O . GLU A 1 380 ? -21.270 -3.626 23.751 1.00 72.31 380 GLU A O 1
ATOM 3159 N N . ASN A 1 381 ? -22.697 -4.830 22.510 1.00 76.12 381 ASN A N 1
ATOM 3160 C CA . ASN A 1 381 ? -22.430 -4.112 21.272 1.00 76.12 381 ASN A CA 1
ATOM 3161 C C . ASN A 1 381 ? -22.941 -2.666 21.358 1.00 76.12 381 ASN A C 1
ATOM 3163 O O . ASN A 1 381 ? -22.265 -1.746 20.901 1.00 76.12 381 ASN A O 1
ATOM 3167 N N . VAL A 1 382 ? -24.094 -2.455 22.002 1.00 78.12 382 VAL A N 1
ATOM 3168 C CA . VAL A 1 382 ? -24.675 -1.122 22.229 1.00 78.12 382 VAL A CA 1
ATOM 3169 C C . VAL A 1 382 ? -23.794 -0.301 23.172 1.00 78.12 382 VAL A C 1
ATOM 3171 O O . VAL A 1 382 ? -23.431 0.829 22.844 1.00 78.12 382 VAL A O 1
ATOM 3174 N N . LEU A 1 383 ? -23.380 -0.882 24.304 1.00 76.19 383 LEU A N 1
ATOM 3175 C CA . LEU A 1 383 ? -22.426 -0.263 25.231 1.00 76.19 383 LEU A CA 1
ATOM 3176 C C . LEU A 1 383 ? -21.102 0.055 24.531 1.00 76.19 383 LEU A C 1
ATOM 3178 O O . LEU A 1 383 ? -20.565 1.146 24.687 1.00 76.19 383 LEU A O 1
ATOM 3182 N N . PHE A 1 384 ? -20.595 -0.864 23.715 1.00 76.19 384 PHE A N 1
ATOM 3183 C CA . PHE A 1 384 ? -19.348 -0.686 22.982 1.00 76.19 384 PHE A CA 1
ATOM 3184 C C . PHE A 1 384 ? -19.425 0.472 21.968 1.00 76.19 384 PHE A C 1
ATOM 3186 O O . PHE A 1 384 ? -18.493 1.277 21.871 1.00 76.19 384 PHE A O 1
ATOM 3193 N N . CYS A 1 385 ? -20.555 0.618 21.267 1.00 79.81 385 CYS A N 1
ATOM 3194 C CA . CYS A 1 385 ? -20.819 1.757 20.384 1.00 79.81 385 CYS A CA 1
ATOM 3195 C C . CYS A 1 385 ? -20.897 3.079 21.159 1.00 79.81 385 CYS A C 1
ATOM 3197 O O . CYS A 1 385 ? -20.277 4.062 20.752 1.00 79.81 385 CYS A O 1
ATOM 3199 N N . LEU A 1 386 ? -21.614 3.082 22.288 1.00 79.06 386 LEU A N 1
ATOM 3200 C CA . LEU A 1 386 ? -21.766 4.230 23.187 1.00 79.06 386 LEU A CA 1
ATOM 3201 C C . LEU A 1 386 ? -20.500 4.581 23.966 1.00 79.06 386 LEU A C 1
ATOM 3203 O O . LEU A 1 386 ? -20.461 5.643 24.565 1.00 79.06 386 LEU A O 1
ATOM 3207 N N . TYR A 1 387 ? -19.488 3.719 24.004 1.00 77.00 387 TYR A N 1
ATOM 3208 C CA . TYR A 1 387 ? -18.200 4.053 24.610 1.00 77.00 387 TYR A CA 1
ATOM 3209 C C . TYR A 1 387 ? -17.306 4.823 23.637 1.00 77.00 387 TYR A C 1
ATOM 3211 O O . TYR A 1 387 ? -16.621 5.771 24.002 1.00 77.00 387 TYR A O 1
ATOM 3219 N N . ASN A 1 388 ? -17.322 4.409 22.372 1.00 78.00 388 ASN A N 1
ATOM 3220 C CA . ASN A 1 388 ? -16.432 4.932 21.339 1.00 78.00 388 ASN A CA 1
ATOM 3221 C C . ASN A 1 388 ? -17.069 6.068 20.524 1.00 78.00 388 ASN A C 1
ATOM 3223 O O . ASN A 1 388 ? -16.618 6.345 19.411 1.00 78.00 388 ASN A O 1
ATOM 3227 N N . TYR A 1 389 ? -18.133 6.696 21.033 1.00 77.69 389 TYR A N 1
ATOM 3228 C CA . TYR A 1 389 ? -18.806 7.776 20.318 1.00 77.69 389 TYR A CA 1
ATOM 3229 C C . TYR A 1 389 ? -17.917 9.029 20.223 1.00 77.69 389 TYR A C 1
ATOM 3231 O O . TYR A 1 389 ? -17.042 9.248 21.067 1.00 77.69 389 TYR A O 1
ATOM 3239 N N . PRO A 1 390 ? -18.119 9.878 19.201 1.00 74.56 390 PRO A N 1
ATOM 3240 C CA . PRO A 1 390 ? -17.291 11.054 18.996 1.00 74.56 390 PRO A CA 1
ATOM 3241 C C . PRO A 1 390 ? -17.429 12.047 20.159 1.00 74.56 390 PRO A C 1
ATOM 3243 O O . PRO A 1 390 ? -18.553 12.391 20.532 1.00 74.56 390 PRO A O 1
ATOM 3246 N N . PRO A 1 391 ? -16.324 12.634 20.654 1.00 70.94 391 PRO A N 1
ATOM 3247 C CA . PRO A 1 391 ? -16.367 13.644 21.717 1.00 70.94 391 PRO A CA 1
ATOM 3248 C C . PRO A 1 391 ? -17.099 14.932 21.306 1.00 70.94 391 PRO A C 1
ATOM 3250 O O . PRO A 1 391 ? -17.396 15.774 22.147 1.00 70.94 391 PRO A O 1
ATOM 3253 N N . THR A 1 392 ? -17.390 15.107 20.015 1.00 69.56 392 THR A N 1
ATOM 3254 C CA . THR A 1 392 ? -18.157 16.235 19.479 1.00 69.56 392 THR A CA 1
ATOM 3255 C C . THR A 1 392 ? -19.650 16.177 19.806 1.00 69.56 392 THR A C 1
ATOM 3257 O O . THR A 1 392 ? -20.323 17.194 19.666 1.00 69.56 392 THR A O 1
ATOM 3260 N N . VAL A 1 393 ? -20.175 15.029 20.245 1.00 72.56 393 VAL A N 1
ATOM 3261 C CA . VAL A 1 393 ? -21.590 14.869 20.600 1.00 72.56 393 VAL A CA 1
ATOM 3262 C C . VAL A 1 393 ? -21.777 15.156 22.091 1.00 72.56 393 VAL A C 1
ATOM 3264 O O . VAL A 1 393 ? -21.196 14.482 22.942 1.00 72.56 393 VAL A O 1
ATOM 3267 N N . ILE A 1 394 ? -22.601 16.151 22.435 1.00 65.56 394 ILE A N 1
ATOM 3268 C CA . ILE A 1 394 ? -22.912 16.465 23.836 1.00 65.56 394 ILE A CA 1
ATOM 3269 C C . ILE A 1 394 ? -23.998 15.510 24.325 1.00 65.56 394 ILE A C 1
ATOM 3271 O O . ILE A 1 394 ? -25.158 15.607 23.926 1.00 65.56 394 ILE A O 1
ATOM 3275 N N . VAL A 1 395 ? -23.640 14.611 25.238 1.00 62.56 395 VAL A N 1
ATOM 3276 C CA . VAL A 1 395 ? -24.569 13.612 25.767 1.00 62.56 395 VAL A CA 1
ATOM 3277 C C . VAL A 1 395 ? -24.969 13.958 27.198 1.00 62.56 395 VAL A C 1
ATOM 3279 O O . VAL A 1 395 ? -24.195 13.784 28.129 1.00 62.56 395 VAL A O 1
ATOM 3282 N N . SER A 1 396 ? -26.200 14.438 27.390 1.00 58.78 396 SER A N 1
ATOM 3283 C CA . SER A 1 396 ? -26.747 14.770 28.721 1.00 58.78 396 SER A CA 1
ATOM 3284 C C . SER A 1 396 ? -27.487 13.605 29.403 1.00 58.78 396 SER A C 1
ATOM 3286 O O . SER A 1 396 ? -27.858 13.691 30.573 1.00 58.78 396 SER A O 1
ATOM 3288 N N . SER A 1 397 ? -27.730 12.511 28.678 1.00 57.94 397 SER A N 1
ATOM 3289 C CA . SER A 1 397 ? -28.650 11.424 29.051 1.00 57.94 397 SER A CA 1
ATOM 3290 C C . SER A 1 397 ? -27.979 10.141 29.558 1.00 57.94 397 SER A C 1
ATOM 3292 O O . SER A 1 397 ? -28.604 9.438 30.351 1.00 57.94 397 SER A O 1
ATOM 3294 N N . LEU A 1 398 ? -26.724 9.846 29.187 1.00 64.62 398 LEU A N 1
ATOM 3295 C CA . LEU A 1 398 ? -25.963 8.685 29.704 1.00 64.62 398 LEU A CA 1
ATOM 3296 C C . LEU A 1 398 ? -25.869 8.712 31.236 1.00 64.62 398 LEU A C 1
ATOM 3298 O O . LEU A 1 398 ? -26.008 7.689 31.905 1.00 64.62 398 LEU A O 1
ATOM 3302 N N . GLU A 1 399 ? -25.768 9.911 31.806 1.00 64.75 399 GLU A N 1
ATOM 3303 C CA . GLU A 1 399 ? -25.719 10.119 33.248 1.00 64.75 399 GLU A CA 1
ATOM 3304 C C . GLU A 1 399 ? -26.999 9.670 33.980 1.00 64.75 399 GLU A C 1
ATOM 3306 O O . GLU A 1 399 ? -26.953 9.353 35.168 1.00 64.75 399 GLU A O 1
ATOM 3311 N N . ARG A 1 400 ? -28.143 9.584 33.286 1.00 67.94 400 ARG A N 1
ATOM 3312 C CA . ARG A 1 400 ? -29.397 9.064 33.860 1.00 67.94 400 ARG A CA 1
ATOM 3313 C C . ARG A 1 400 ? -29.431 7.536 33.907 1.00 67.94 400 ARG A C 1
ATOM 3315 O O . ARG A 1 400 ? -30.074 6.981 34.792 1.00 67.94 400 ARG A O 1
ATOM 3322 N N . LEU A 1 401 ? -28.721 6.868 32.996 1.00 72.12 401 LEU A N 1
ATOM 3323 C CA . LEU A 1 401 ? -28.628 5.404 32.923 1.00 72.12 401 LEU A CA 1
ATOM 3324 C C . LEU A 1 401 ? -27.460 4.838 33.742 1.00 72.12 401 LEU A C 1
ATOM 3326 O O . LEU A 1 401 ? -27.383 3.628 33.936 1.00 72.12 401 LEU A O 1
ATOM 3330 N N . LYS A 1 402 ? -26.581 5.695 34.278 1.00 72.25 402 LYS A N 1
ATOM 3331 C CA . LYS A 1 402 ? -25.339 5.313 34.969 1.00 72.25 402 LYS A CA 1
ATOM 3332 C C . LYS A 1 402 ? -25.502 4.235 36.045 1.00 72.25 402 LYS A C 1
ATOM 3334 O O . LYS A 1 402 ? -24.720 3.288 36.095 1.00 72.25 402 LYS A O 1
ATOM 3339 N N . ASN A 1 403 ? -26.556 4.340 36.857 1.00 70.75 403 ASN A N 1
ATOM 3340 C CA . ASN A 1 403 ? -26.835 3.390 37.935 1.00 70.75 403 ASN A CA 1
ATOM 3341 C C . ASN A 1 403 ? -27.307 2.030 37.391 1.00 70.75 403 ASN A C 1
ATOM 3343 O O . ASN A 1 403 ? -26.948 0.996 37.945 1.00 70.75 403 ASN A O 1
ATOM 3347 N N . LEU A 1 404 ? -28.097 2.025 36.310 1.00 72.62 404 LEU A N 1
ATOM 3348 C CA . LEU A 1 404 ? -28.583 0.799 35.664 1.00 72.62 404 LEU A CA 1
ATOM 3349 C C . LEU A 1 404 ? -27.449 0.086 34.921 1.00 72.62 404 LEU A C 1
ATOM 3351 O O . LEU A 1 404 ? -27.282 -1.120 35.078 1.00 72.62 404 LEU A O 1
ATOM 3355 N N . ILE A 1 405 ? -26.620 0.843 34.193 1.00 73.38 405 ILE A N 1
ATOM 3356 C CA . ILE A 1 405 ? -25.396 0.343 33.549 1.00 73.38 405 ILE A CA 1
ATOM 3357 C C . ILE A 1 405 ? -24.465 -0.262 34.606 1.00 73.38 405 ILE A C 1
ATOM 3359 O O . ILE A 1 405 ? -23.963 -1.367 34.433 1.00 73.38 405 ILE A O 1
ATOM 3363 N N . GLY A 1 406 ? -24.290 0.422 35.737 1.00 69.00 406 GLY A N 1
ATOM 3364 C CA . GLY A 1 406 ? -23.513 -0.076 36.867 1.00 69.00 406 GLY A CA 1
ATOM 3365 C C . GLY A 1 406 ? -24.035 -1.368 37.471 1.00 69.00 406 GLY A C 1
ATOM 3366 O O . GLY A 1 406 ? -23.280 -2.325 37.643 1.00 69.00 406 GLY A O 1
ATOM 3367 N N . ALA A 1 407 ? -25.337 -1.424 37.750 1.00 69.44 407 ALA A N 1
ATOM 3368 C CA . ALA A 1 407 ? -25.986 -2.627 38.255 1.00 69.44 407 ALA A CA 1
ATOM 3369 C C . ALA A 1 407 ? -25.851 -3.801 37.270 1.00 69.44 407 ALA A C 1
ATOM 3371 O O . ALA A 1 407 ? -25.580 -4.925 37.694 1.00 69.44 407 ALA A O 1
ATOM 3372 N N . TYR A 1 408 ? -25.978 -3.544 35.964 1.00 74.44 408 TYR A N 1
ATOM 3373 C CA . TYR A 1 408 ? -25.749 -4.538 34.917 1.00 74.44 408 TYR A CA 1
ATOM 3374 C C . TYR A 1 408 ? -24.300 -5.028 34.895 1.00 74.44 408 TYR A C 1
ATOM 3376 O O . TYR A 1 408 ? -24.079 -6.237 34.891 1.00 74.44 408 TYR A O 1
ATOM 3384 N N . ILE A 1 409 ? -23.325 -4.113 34.953 1.00 69.25 409 ILE A N 1
ATOM 3385 C CA . ILE A 1 409 ? -21.891 -4.428 34.987 1.00 69.25 409 ILE A CA 1
ATOM 3386 C C . ILE A 1 409 ? -21.563 -5.362 36.151 1.00 69.25 409 ILE A C 1
ATOM 3388 O O . ILE A 1 409 ? -20.976 -6.423 35.943 1.00 69.25 409 ILE A O 1
ATOM 3392 N N . VAL A 1 410 ? -22.015 -5.013 37.357 1.00 66.50 410 VAL A N 1
ATOM 3393 C CA . VAL A 1 410 ? -21.803 -5.828 38.561 1.00 66.50 410 VAL A CA 1
ATOM 3394 C C . VAL A 1 410 ? -22.503 -7.182 38.432 1.00 66.50 410 VAL A C 1
ATOM 3396 O O . VAL A 1 410 ? -21.891 -8.215 38.681 1.00 66.50 410 VAL A O 1
ATOM 3399 N N . LYS A 1 411 ? -23.762 -7.213 37.975 1.00 69.62 411 LYS A N 1
ATOM 3400 C CA . LYS A 1 411 ? -24.518 -8.460 37.775 1.00 69.62 411 LYS A CA 1
ATOM 3401 C C . LYS A 1 411 ? -23.852 -9.388 36.755 1.00 69.62 411 LYS A C 1
ATOM 3403 O O . LYS A 1 411 ? -23.876 -10.603 36.940 1.00 69.62 411 LYS A O 1
ATOM 3408 N N . ARG A 1 412 ? -23.274 -8.844 35.679 1.00 67.31 412 ARG A N 1
ATOM 3409 C CA . ARG A 1 412 ? -22.618 -9.628 34.625 1.00 67.31 412 ARG A CA 1
ATOM 3410 C C . ARG A 1 412 ? -21.216 -10.085 34.983 1.00 67.31 412 ARG A C 1
ATOM 3412 O O . ARG A 1 412 ? -20.886 -11.212 34.636 1.00 67.31 412 ARG A O 1
ATOM 3419 N N . ALA A 1 413 ? -20.445 -9.282 35.714 1.00 59.88 413 ALA A N 1
ATOM 3420 C CA . ALA A 1 413 ? -19.144 -9.702 36.234 1.00 59.88 413 ALA A CA 1
ATOM 3421 C C . ALA A 1 413 ? -19.242 -10.936 37.153 1.00 59.88 413 ALA A C 1
ATOM 3423 O O . ALA A 1 413 ? -18.261 -11.644 37.337 1.00 59.88 413 ALA A O 1
ATOM 3424 N N . ILE A 1 414 ? -20.427 -11.199 37.712 1.00 57.56 414 ILE A N 1
ATOM 3425 C CA . ILE A 1 414 ? -20.706 -12.288 38.660 1.00 57.56 414 ILE A CA 1
ATOM 3426 C C . ILE A 1 414 ? -21.513 -13.427 37.993 1.00 57.56 414 ILE A C 1
ATOM 3428 O O . ILE A 1 414 ? -21.835 -14.430 38.623 1.00 57.56 414 ILE A O 1
ATOM 3432 N N . GLY A 1 415 ? -21.881 -13.282 36.715 1.00 61.00 415 GLY A N 1
ATOM 3433 C CA . GLY A 1 415 ? -22.713 -14.237 35.977 1.00 61.00 415 GLY A CA 1
ATOM 3434 C C . GLY A 1 415 ? -21.931 -15.143 35.013 1.00 61.00 415 GLY A C 1
ATOM 3435 O O . GLY A 1 415 ? -20.746 -14.922 34.775 1.00 61.00 415 GLY A O 1
ATOM 3436 N N . PRO A 1 416 ? -22.594 -16.147 34.400 1.00 51.75 416 PRO A N 1
ATOM 3437 C CA . PRO A 1 416 ? -21.973 -17.023 33.407 1.00 51.75 416 PRO A CA 1
ATOM 3438 C C . PRO A 1 416 ? -21.560 -16.242 32.152 1.00 51.75 416 PRO A C 1
ATOM 3440 O O . PRO A 1 416 ? -22.314 -15.408 31.633 1.00 51.75 416 PRO A O 1
ATOM 3443 N N . ILE A 1 417 ? -20.345 -16.526 31.689 1.00 55.69 417 ILE A N 1
ATOM 3444 C CA . ILE A 1 417 ? -19.607 -15.730 30.706 1.00 55.69 417 ILE A CA 1
ATOM 3445 C C . ILE A 1 417 ? -19.967 -16.092 29.265 1.00 55.69 417 ILE A C 1
ATOM 3447 O O . ILE A 1 417 ? -20.242 -17.248 28.944 1.00 55.69 417 ILE A O 1
ATOM 3451 N N . SER A 1 418 ? -19.953 -15.075 28.399 1.00 53.97 418 SER A N 1
ATOM 3452 C CA . SER A 1 418 ? -20.046 -15.212 26.945 1.00 53.97 418 SER A CA 1
ATOM 3453 C C . SER A 1 418 ? -18.656 -15.286 26.293 1.00 53.97 418 SER A C 1
ATOM 3455 O O . SER A 1 418 ? -17.633 -14.966 26.891 1.00 53.97 418 SER A O 1
ATOM 3457 N N . THR A 1 419 ? -18.611 -15.694 25.031 1.00 50.97 419 THR A N 1
ATOM 3458 C CA . THR A 1 419 ? -17.390 -16.003 24.271 1.00 50.97 419 THR A CA 1
ATOM 3459 C C . THR A 1 419 ? -16.470 -14.811 23.948 1.00 50.97 419 THR A C 1
ATOM 3461 O O . THR A 1 419 ? -15.375 -15.037 23.446 1.00 50.97 419 THR A O 1
ATOM 3464 N N . ASP A 1 420 ? -16.849 -13.565 24.257 1.00 54.94 420 ASP A N 1
ATOM 3465 C CA . ASP A 1 420 ? -16.182 -12.336 23.770 1.00 54.94 420 ASP A CA 1
ATOM 3466 C C . ASP A 1 420 ? -15.353 -11.580 24.834 1.00 54.94 420 ASP A C 1
ATOM 3468 O O . ASP A 1 420 ? -15.289 -10.351 24.869 1.00 54.94 420 ASP A O 1
ATOM 3472 N N . PHE A 1 421 ? -14.678 -12.326 25.707 1.00 55.69 421 PHE A N 1
ATOM 3473 C CA . PHE A 1 421 ? -13.981 -11.863 26.917 1.00 55.69 421 PHE A CA 1
ATOM 3474 C C . PHE A 1 421 ? -13.219 -10.514 26.825 1.00 55.69 421 PHE A C 1
ATOM 3476 O O . PHE A 1 421 ? -13.367 -9.662 27.701 1.00 55.69 421 PHE A O 1
ATOM 3483 N N . GLU A 1 422 ? -12.436 -10.272 25.771 1.00 55.31 422 GLU A N 1
ATOM 3484 C CA . GLU A 1 422 ? -11.566 -9.085 25.674 1.00 55.31 422 GLU A CA 1
ATOM 3485 C C . GLU A 1 422 ? -12.338 -7.771 25.425 1.00 55.31 422 GLU A C 1
ATOM 3487 O O . GLU A 1 422 ? -11.934 -6.693 25.870 1.00 55.31 422 GLU A O 1
ATOM 3492 N N . CYS A 1 423 ? -13.469 -7.858 24.720 1.00 55.53 423 CYS A N 1
ATOM 3493 C CA . CYS A 1 423 ? -14.360 -6.724 24.474 1.00 55.53 423 CYS A CA 1
ATOM 3494 C C . CYS A 1 423 ? -15.138 -6.357 25.747 1.00 55.53 423 CYS A C 1
ATOM 3496 O O . CYS A 1 423 ? -15.353 -5.177 26.033 1.00 55.53 423 CYS A O 1
ATOM 3498 N N . TYR A 1 424 ? -15.513 -7.376 26.528 1.00 60.72 424 TYR A N 1
ATOM 3499 C CA . TYR A 1 424 ? -16.172 -7.208 27.820 1.00 60.72 424 TYR A CA 1
ATOM 3500 C C . TYR A 1 424 ? -15.252 -6.521 28.829 1.00 60.72 424 TYR A C 1
ATOM 3502 O O . TYR A 1 424 ? -15.647 -5.518 29.409 1.00 60.72 424 TYR A O 1
ATOM 3510 N N . GLU A 1 425 ? -14.022 -7.008 29.002 1.00 62.47 425 GLU A N 1
ATOM 3511 C CA . GLU A 1 425 ? -13.041 -6.452 29.946 1.00 62.47 425 GLU A CA 1
ATOM 3512 C C . GLU A 1 425 ? -12.856 -4.936 29.745 1.00 62.47 425 GLU A C 1
ATOM 3514 O O . GLU A 1 425 ? -13.131 -4.151 30.652 1.00 62.47 425 GLU A O 1
ATOM 3519 N N . LYS A 1 426 ? -12.520 -4.503 28.521 1.00 62.78 426 LYS A N 1
ATOM 3520 C CA . LYS A 1 426 ? -12.236 -3.088 28.219 1.00 62.78 426 LYS A CA 1
ATOM 3521 C C . LYS A 1 426 ? -13.446 -2.176 28.429 1.00 62.78 426 LYS A C 1
ATOM 3523 O O . LYS A 1 426 ? -13.314 -1.126 29.052 1.00 62.78 426 LYS A O 1
ATOM 3528 N N . CYS A 1 427 ? -14.625 -2.549 27.929 1.00 61.28 427 CYS A N 1
ATOM 3529 C CA . CYS A 1 427 ? -15.807 -1.697 28.071 1.00 61.28 427 CYS A CA 1
ATOM 3530 C C . CYS A 1 427 ? -16.324 -1.650 29.503 1.00 61.28 427 CYS A C 1
ATOM 3532 O O . CYS A 1 427 ? -16.629 -0.568 30.000 1.00 61.28 427 CYS A O 1
ATOM 3534 N N . PHE A 1 428 ? -16.402 -2.796 30.179 1.00 65.19 428 PHE A N 1
ATOM 3535 C CA . PHE A 1 428 ? -16.913 -2.839 31.543 1.00 65.19 428 PHE A CA 1
ATOM 3536 C C . PHE A 1 428 ? -15.996 -2.057 32.486 1.00 65.19 428 PHE A C 1
ATOM 3538 O O . PHE A 1 428 ? -16.518 -1.312 33.312 1.00 65.19 428 PHE A O 1
ATOM 3545 N N . ASN A 1 429 ? -14.665 -2.168 32.356 1.00 65.00 429 ASN A N 1
ATOM 3546 C CA . ASN A 1 429 ? -13.731 -1.426 33.210 1.00 65.00 429 ASN A CA 1
ATOM 3547 C C . ASN A 1 429 ? -13.919 0.084 33.049 1.00 65.00 429 ASN A C 1
ATOM 3549 O O . ASN A 1 429 ? -14.084 0.805 34.032 1.00 65.00 429 ASN A O 1
ATOM 3553 N N . LEU A 1 430 ? -13.988 0.565 31.808 1.00 64.69 430 LEU A N 1
ATOM 3554 C CA . LEU A 1 430 ? -14.098 1.994 31.524 1.00 64.69 430 LEU A CA 1
ATOM 3555 C C . LEU A 1 430 ? -15.447 2.570 31.986 1.00 64.69 430 LEU A C 1
ATOM 3557 O O . LEU A 1 430 ? -15.464 3.580 32.690 1.00 64.69 430 LEU A O 1
ATOM 3561 N N . PHE A 1 431 ? -16.566 1.891 31.703 1.00 68.88 431 PHE A N 1
ATOM 3562 C CA . PHE A 1 431 ? -17.884 2.315 32.194 1.00 68.88 431 PHE A CA 1
ATOM 3563 C C . PHE A 1 431 ? -18.004 2.219 33.720 1.00 68.88 431 PHE A C 1
ATOM 3565 O O . PHE A 1 431 ? -18.631 3.072 34.353 1.00 68.88 431 PHE A O 1
ATOM 3572 N N . PHE A 1 432 ? -17.415 1.196 34.343 1.00 70.44 432 PHE A N 1
ATOM 3573 C CA . PHE A 1 432 ? -17.434 1.065 35.796 1.00 70.44 432 PHE A CA 1
ATOM 3574 C C . PHE A 1 432 ? -16.686 2.217 36.469 1.00 70.44 432 PHE A C 1
ATOM 3576 O O . PHE A 1 432 ? -17.205 2.825 37.404 1.00 70.44 432 PHE A O 1
ATOM 3583 N N . LEU A 1 433 ? -15.500 2.558 35.969 1.00 69.81 433 LEU A N 1
ATOM 3584 C CA . LEU A 1 433 ? -14.685 3.640 36.516 1.00 69.81 433 LEU A CA 1
ATOM 3585 C C . LEU A 1 433 ? -15.336 5.012 36.334 1.00 69.81 433 LEU A C 1
ATOM 3587 O O . LEU A 1 433 ? -15.268 5.847 37.234 1.00 69.81 433 LEU A O 1
ATOM 3591 N N . GLU A 1 434 ? -15.996 5.242 35.203 1.00 69.12 434 GLU A N 1
ATOM 3592 C CA . GLU A 1 434 ? -16.656 6.516 34.926 1.00 69.12 434 GLU A CA 1
ATOM 3593 C C . GLU A 1 434 ? -17.918 6.712 35.780 1.00 69.12 434 GLU A C 1
ATOM 3595 O O . GLU A 1 434 ? -18.132 7.780 36.354 1.00 69.12 434 GLU A O 1
ATOM 3600 N N . TYR A 1 435 ? -18.735 5.666 35.921 1.00 68.31 435 TYR A N 1
ATOM 3601 C CA . TYR A 1 435 ? -20.090 5.798 36.460 1.00 68.31 435 TYR A CA 1
ATOM 3602 C C . TYR A 1 435 ? -20.286 5.207 37.858 1.00 68.31 435 TYR A C 1
ATOM 3604 O O . TYR A 1 435 ? -21.203 5.622 38.562 1.00 68.31 435 TYR A O 1
ATOM 3612 N N . ASN A 1 436 ? -19.440 4.260 38.274 1.00 69.50 436 ASN A N 1
ATOM 3613 C CA . ASN A 1 436 ? -19.610 3.452 39.488 1.00 69.50 436 ASN A CA 1
ATOM 3614 C C . ASN A 1 436 ? -18.386 3.472 40.410 1.00 69.50 436 ASN A C 1
ATOM 3616 O O . ASN A 1 436 ? -18.313 2.685 41.354 1.00 69.50 436 ASN A O 1
ATOM 3620 N N . CYS A 1 437 ? -17.454 4.409 40.212 1.00 70.31 437 CYS A N 1
ATOM 3621 C CA . CYS A 1 437 ? -16.277 4.563 41.071 1.00 70.31 437 CYS A CA 1
ATOM 3622 C C . CYS A 1 437 ? -16.607 4.775 42.561 1.00 70.31 437 CYS A C 1
ATOM 3624 O O . CYS A 1 437 ? -15.760 4.538 43.414 1.00 70.31 437 CYS A O 1
ATOM 3626 N N . TYR A 1 438 ? -17.830 5.183 42.907 1.00 72.19 438 TYR A N 1
ATOM 3627 C CA . TYR A 1 438 ? -18.276 5.295 44.299 1.00 72.19 438 TYR A CA 1
ATOM 3628 C C . TYR A 1 438 ? -18.611 3.937 44.952 1.00 72.19 438 TYR A C 1
ATOM 3630 O O . TYR A 1 438 ? -18.661 3.846 46.175 1.00 72.19 438 TYR A O 1
ATOM 3638 N N . LEU A 1 439 ? -18.835 2.880 44.160 1.00 72.12 439 LEU A N 1
ATOM 3639 C CA . LEU A 1 439 ? -19.090 1.506 44.624 1.00 72.12 439 LEU A CA 1
ATOM 3640 C C . LEU A 1 439 ? -17.826 0.644 44.660 1.00 72.12 439 LEU A C 1
ATOM 3642 O O . LEU A 1 439 ? -17.904 -0.530 45.016 1.00 72.12 439 LEU A O 1
ATOM 3646 N N . LEU A 1 440 ? -16.681 1.218 44.293 1.00 74.31 440 LEU A N 1
ATOM 3647 C CA . LEU A 1 440 ? -15.412 0.533 44.068 1.00 74.31 440 LEU A CA 1
ATOM 3648 C C . LEU A 1 440 ? -15.047 -0.412 45.224 1.00 74.31 440 LEU A C 1
ATOM 3650 O O . LEU A 1 440 ? -14.867 -1.600 44.987 1.00 74.31 440 LEU A O 1
ATOM 3654 N N . ASP A 1 441 ? -15.072 0.068 46.472 1.00 72.44 441 ASP A N 1
ATOM 3655 C CA . ASP A 1 441 ? -14.769 -0.756 47.654 1.00 72.44 441 ASP A CA 1
ATOM 3656 C C . ASP A 1 441 ? -15.735 -1.946 47.812 1.00 72.44 441 ASP A C 1
ATOM 3658 O O . ASP A 1 441 ? -15.313 -3.070 48.071 1.00 72.44 441 ASP A O 1
ATOM 3662 N N . HIS A 1 442 ? -17.039 -1.733 47.609 1.00 73.12 442 HIS A N 1
ATOM 3663 C CA . HIS A 1 442 ? -18.052 -2.785 47.762 1.00 73.12 442 HIS A CA 1
ATOM 3664 C C . HIS A 1 442 ? -17.949 -3.843 46.659 1.00 73.12 442 HIS A C 1
ATOM 3666 O O . HIS A 1 442 ? -18.153 -5.030 46.910 1.00 73.12 442 HIS A O 1
ATOM 3672 N N . VAL A 1 443 ? -17.621 -3.419 45.438 1.00 73.81 443 VAL A N 1
ATOM 3673 C CA . VAL A 1 443 ? -17.434 -4.313 44.292 1.00 73.81 443 VAL A CA 1
ATOM 3674 C C . VAL A 1 443 ? -16.140 -5.106 44.428 1.00 73.81 443 VAL A C 1
ATOM 3676 O O . VAL A 1 443 ? -16.167 -6.308 44.194 1.00 73.81 443 VAL A O 1
ATOM 3679 N N . ILE A 1 444 ? -15.054 -4.489 44.904 1.00 76.62 444 ILE A N 1
ATOM 3680 C CA . ILE A 1 444 ? -13.802 -5.187 45.234 1.00 76.62 444 ILE A CA 1
ATOM 3681 C C . ILE A 1 444 ? -14.069 -6.310 46.246 1.00 76.62 444 ILE A C 1
ATOM 3683 O O . ILE A 1 444 ? -13.683 -7.453 46.007 1.00 76.62 444 ILE A O 1
ATOM 3687 N N . MET A 1 445 ? -14.790 -6.016 47.336 1.00 75.12 445 MET A N 1
ATOM 3688 C CA . MET A 1 445 ? -15.166 -7.024 48.338 1.00 75.12 445 MET A CA 1
ATOM 3689 C C . MET A 1 445 ? -15.973 -8.171 47.727 1.00 75.12 445 MET A C 1
ATOM 3691 O O . MET A 1 445 ? -15.690 -9.341 47.973 1.00 75.12 445 MET A O 1
ATOM 3695 N N . MET A 1 446 ? -16.971 -7.837 46.910 1.00 75.00 446 MET A N 1
ATOM 3696 C CA . MET A 1 446 ? -17.827 -8.816 46.246 1.00 75.00 446 MET A CA 1
ATOM 3697 C C . MET A 1 446 ? -17.035 -9.703 45.280 1.00 75.00 446 MET A C 1
ATOM 3699 O O . MET A 1 446 ? -17.248 -10.910 45.238 1.00 75.00 446 MET A O 1
ATOM 3703 N N . MET A 1 447 ? -16.095 -9.121 44.537 1.00 77.44 447 MET A N 1
ATOM 3704 C CA . MET A 1 447 ? -15.253 -9.827 43.574 1.00 77.44 447 MET A CA 1
ATOM 3705 C C . MET A 1 447 ? -14.277 -10.784 44.233 1.00 77.44 447 MET A C 1
ATOM 3707 O O . MET A 1 447 ? -14.106 -11.890 43.730 1.00 77.44 447 MET A O 1
ATOM 3711 N N . PHE A 1 448 ? -13.687 -10.414 45.371 1.00 76.56 448 PHE A N 1
ATOM 3712 C CA . PHE A 1 448 ? -12.890 -11.357 46.154 1.00 76.56 448 PHE A CA 1
ATOM 3713 C C . PHE A 1 448 ? -13.720 -12.548 46.630 1.00 76.56 448 PHE A C 1
ATOM 3715 O O . PHE A 1 448 ? -13.267 -13.687 46.540 1.00 76.56 448 PHE A O 1
ATOM 3722 N N . GLU A 1 449 ? -14.960 -12.308 47.042 1.00 74.56 449 GLU A N 1
ATOM 3723 C CA . GLU A 1 449 ? -15.849 -13.374 47.499 1.00 74.56 449 GLU A CA 1
ATOM 3724 C C . GLU A 1 449 ? -16.326 -14.288 46.366 1.00 74.56 449 GLU A C 1
ATOM 3726 O O . GLU A 1 449 ? -16.504 -15.490 46.580 1.00 74.56 449 GLU A O 1
ATOM 3731 N N . VAL A 1 450 ? -16.456 -13.756 45.150 1.00 73.31 450 VAL A N 1
ATOM 3732 C CA . VAL A 1 450 ? -16.675 -14.550 43.933 1.00 73.31 450 VAL A CA 1
ATOM 3733 C C . VAL A 1 450 ? -15.422 -15.352 43.588 1.00 73.31 450 VAL A C 1
ATOM 3735 O O . VAL A 1 450 ? -15.509 -16.566 43.444 1.00 73.31 450 VAL A O 1
ATOM 3738 N N . LEU A 1 451 ? -14.242 -14.725 43.552 1.00 75.00 451 LEU A N 1
ATOM 3739 C CA . LEU A 1 451 ? -12.967 -15.390 43.246 1.00 75.00 451 LEU A CA 1
ATOM 3740 C C . LEU A 1 451 ? -12.632 -16.535 44.213 1.00 75.00 451 LEU A C 1
ATOM 3742 O O . LEU A 1 451 ? -12.038 -17.526 43.795 1.00 75.00 451 LEU A O 1
ATOM 3746 N N . LYS A 1 452 ? -13.021 -16.433 45.493 1.00 72.25 452 LYS A N 1
ATOM 3747 C CA . LYS A 1 452 ? -12.863 -17.518 46.481 1.00 72.25 452 LYS A CA 1
ATOM 3748 C C . LYS A 1 452 ? -13.707 -18.756 46.151 1.00 72.25 452 LYS A C 1
ATOM 3750 O O . LYS A 1 452 ? -13.350 -19.857 46.567 1.00 72.25 452 LYS A O 1
ATOM 3755 N N . ASN A 1 453 ? -14.821 -18.579 45.443 1.00 68.25 453 ASN A N 1
ATOM 3756 C CA . ASN A 1 453 ? -15.845 -19.603 45.242 1.00 68.25 453 ASN A CA 1
ATOM 3757 C C . ASN A 1 453 ? -16.071 -19.985 43.768 1.00 68.25 453 ASN A C 1
ATOM 3759 O O . ASN A 1 453 ? -16.919 -20.835 43.508 1.00 68.25 453 ASN A O 1
ATOM 3763 N N . GLU A 1 454 ? -15.345 -19.388 42.818 1.00 69.81 454 GLU A N 1
ATOM 3764 C CA . GLU A 1 454 ? -15.540 -19.578 41.376 1.00 69.81 454 GLU A CA 1
ATOM 3765 C C . GLU A 1 454 ? -14.742 -20.788 40.845 1.00 69.81 454 GLU A C 1
ATOM 3767 O O . GLU A 1 454 ? -13.510 -20.766 40.844 1.00 69.81 454 GLU A O 1
ATOM 3772 N N . PRO A 1 455 ? -15.402 -21.870 40.383 1.00 62.75 455 PRO A N 1
ATOM 3773 C CA . PRO A 1 455 ? -14.708 -23.050 39.871 1.00 62.75 455 PRO A CA 1
ATOM 3774 C C . PRO A 1 455 ? -14.337 -22.957 38.379 1.00 62.75 455 PRO A C 1
ATOM 3776 O O . PRO A 1 455 ? -13.586 -23.810 37.898 1.00 62.75 455 PRO A O 1
ATOM 3779 N N . ILE A 1 456 ? -14.875 -21.985 37.630 1.00 70.38 456 ILE A N 1
ATOM 3780 C CA . ILE A 1 456 ? -14.692 -21.860 36.176 1.00 70.38 456 ILE A CA 1
ATOM 3781 C C . ILE A 1 456 ? -13.487 -20.956 35.872 1.00 70.38 456 ILE A C 1
ATOM 3783 O O . ILE A 1 456 ? -13.460 -19.792 36.265 1.00 70.38 456 ILE A O 1
ATOM 3787 N N . LEU A 1 457 ? -12.498 -21.470 35.126 1.00 71.06 457 LEU A N 1
ATOM 3788 C CA . LEU A 1 457 ? -11.247 -20.761 34.806 1.00 71.06 457 LEU A CA 1
ATOM 3789 C C . LEU A 1 457 ? -11.484 -19.440 34.062 1.00 71.06 457 LEU A C 1
ATOM 3791 O O . LEU A 1 457 ? -10.864 -18.430 34.381 1.00 71.06 457 LEU A O 1
ATOM 3795 N N . GLU A 1 458 ? -12.369 -19.444 33.072 1.00 68.56 458 GLU A N 1
ATOM 3796 C CA . GLU A 1 458 ? -12.714 -18.265 32.279 1.00 68.56 458 GLU A CA 1
ATOM 3797 C C . GLU A 1 458 ? -13.268 -17.146 33.167 1.00 68.56 458 GLU A C 1
ATOM 3799 O O . GLU A 1 458 ? -12.812 -16.003 33.095 1.00 68.56 458 GLU A O 1
ATOM 3804 N N . SER A 1 459 ? -14.185 -17.508 34.068 1.00 67.62 459 SER A N 1
ATOM 3805 C CA . SER A 1 459 ? -14.761 -16.609 35.070 1.00 67.62 459 SER A CA 1
ATOM 3806 C C . SER A 1 459 ? -13.730 -16.100 36.050 1.00 67.62 459 SER A C 1
ATOM 3808 O O . SER A 1 459 ? -13.672 -14.903 36.325 1.00 67.62 459 SER A O 1
ATOM 3810 N N . HIS A 1 460 ? -12.837 -16.977 36.489 1.00 74.94 460 HIS A N 1
ATOM 3811 C CA . HIS A 1 460 ? -11.746 -16.613 37.376 1.00 74.94 460 HIS A CA 1
ATOM 3812 C C . HIS A 1 460 ? -10.806 -15.585 36.738 1.00 74.94 460 HIS A C 1
ATOM 3814 O O . HIS A 1 460 ? -10.487 -14.571 37.357 1.00 74.94 460 HIS A O 1
ATOM 3820 N N . VAL A 1 461 ? -10.374 -15.815 35.492 1.00 75.56 461 VAL A N 1
ATOM 3821 C CA . VAL A 1 461 ? -9.499 -14.889 34.749 1.00 75.56 461 VAL A CA 1
ATOM 3822 C C . VAL A 1 461 ? -10.181 -13.544 34.555 1.00 75.56 461 VAL A C 1
ATOM 3824 O O . VAL A 1 461 ? -9.532 -12.515 34.733 1.00 75.56 461 VAL A O 1
ATOM 3827 N N . MET A 1 462 ? -11.475 -13.541 34.230 1.00 71.00 462 MET A N 1
ATOM 3828 C CA . MET A 1 462 ? -12.232 -12.314 34.013 1.00 71.00 462 MET A CA 1
ATOM 3829 C C . MET A 1 462 ? -12.360 -11.474 35.269 1.00 71.00 462 MET A C 1
ATOM 3831 O O . MET A 1 462 ? -11.980 -10.304 35.257 1.00 71.00 462 MET A O 1
ATOM 3835 N N . VAL A 1 463 ? -12.877 -12.068 36.346 1.00 74.81 463 VAL A N 1
ATOM 3836 C CA . VAL A 1 463 ? -13.075 -11.350 37.605 1.00 74.81 463 VAL A CA 1
ATOM 3837 C C . VAL A 1 463 ? -11.733 -10.835 38.116 1.00 74.81 463 VAL A C 1
ATOM 3839 O O . VAL A 1 463 ? -11.657 -9.701 38.578 1.00 74.81 463 VAL A O 1
ATOM 3842 N N . LEU A 1 464 ? -10.655 -11.610 37.957 1.00 78.94 464 LEU A N 1
ATOM 3843 C CA . LEU A 1 464 ? -9.323 -11.195 38.382 1.00 78.94 464 LEU A CA 1
ATOM 3844 C C . LEU A 1 464 ? -8.737 -10.063 37.528 1.00 78.94 464 LEU A C 1
ATOM 3846 O O . LEU A 1 464 ? -8.103 -9.165 38.074 1.00 78.94 464 LEU A O 1
ATOM 3850 N N . ALA A 1 465 ? -8.914 -10.099 36.207 1.00 75.56 465 ALA A N 1
ATOM 3851 C CA . ALA A 1 465 ? -8.414 -9.053 35.319 1.00 75.56 465 ALA A CA 1
ATOM 3852 C C . ALA A 1 465 ? -9.180 -7.733 35.504 1.00 75.56 465 ALA A C 1
ATOM 3854 O O . ALA A 1 465 ? -8.570 -6.673 35.621 1.00 75.56 465 ALA A O 1
ATOM 3855 N N . PHE A 1 466 ? -10.506 -7.813 35.635 1.00 74.06 466 PHE A N 1
ATOM 3856 C CA . PHE A 1 466 ? -11.362 -6.676 35.972 1.00 74.06 466 PHE A CA 1
ATOM 3857 C C . PHE A 1 466 ? -10.998 -6.081 37.342 1.00 74.06 466 PHE A C 1
ATOM 3859 O O . PHE A 1 466 ? -10.838 -4.871 37.488 1.00 74.06 466 PHE A O 1
ATOM 3866 N N . LEU A 1 467 ? -10.774 -6.939 38.341 1.00 79.00 467 LEU A N 1
ATOM 3867 C CA . LEU A 1 467 ? -10.296 -6.527 39.657 1.00 79.00 467 LEU A CA 1
ATOM 3868 C C . LEU A 1 467 ? -8.923 -5.836 39.582 1.00 79.00 467 LEU A C 1
ATOM 3870 O O . LEU A 1 467 ? -8.749 -4.789 40.197 1.00 79.00 467 LEU A O 1
ATOM 3874 N N . ASP A 1 468 ? -7.957 -6.373 38.831 1.00 79.25 468 ASP A N 1
ATOM 3875 C CA . ASP A 1 468 ? -6.629 -5.757 38.680 1.00 79.25 468 ASP A CA 1
ATOM 3876 C C . ASP A 1 468 ? -6.690 -4.358 38.052 1.00 79.25 468 ASP A C 1
ATOM 3878 O O . ASP A 1 468 ? -5.989 -3.455 38.519 1.00 79.25 468 ASP A O 1
ATOM 3882 N N . GLU A 1 469 ? -7.541 -4.149 37.044 1.00 75.62 469 GLU A N 1
ATOM 3883 C CA . GLU A 1 469 ? -7.750 -2.818 36.469 1.00 75.62 469 GLU A CA 1
ATOM 3884 C C . GLU A 1 469 ? -8.407 -1.869 37.478 1.00 75.62 469 GLU A C 1
ATOM 3886 O O . GLU A 1 469 ? -7.893 -0.775 37.692 1.00 75.62 469 GLU A O 1
ATOM 3891 N N . ILE A 1 470 ? -9.465 -2.285 38.182 1.00 75.38 470 ILE A N 1
ATOM 3892 C CA . ILE A 1 470 ? -10.125 -1.452 39.205 1.00 75.38 470 ILE A CA 1
ATOM 3893 C C . ILE A 1 470 ? -9.171 -1.061 40.339 1.00 75.38 470 ILE A C 1
ATOM 3895 O O . ILE A 1 470 ? -9.175 0.093 40.779 1.00 75.38 470 ILE A O 1
ATOM 3899 N N . LEU A 1 471 ? -8.341 -1.998 40.808 1.00 77.06 471 LEU A N 1
ATOM 3900 C CA . LEU A 1 471 ? -7.381 -1.764 41.891 1.00 77.06 471 LEU A CA 1
ATOM 3901 C C . LEU A 1 471 ? -6.330 -0.701 41.529 1.00 77.06 471 LEU A C 1
ATOM 3903 O O . LEU A 1 471 ? -5.753 -0.083 42.423 1.00 77.06 471 LEU A O 1
ATOM 3907 N N . GLU A 1 472 ? -6.102 -0.432 40.241 1.00 74.94 472 GLU A N 1
ATOM 3908 C CA . GLU A 1 472 ? -5.222 0.652 39.787 1.00 74.94 472 GLU A CA 1
ATOM 3909 C C . GLU A 1 472 ? -5.798 2.049 40.079 1.00 74.94 472 GLU A C 1
ATOM 3911 O O . GLU A 1 472 ? -5.046 3.004 40.275 1.00 74.94 472 GLU A O 1
ATOM 3916 N N . TYR A 1 473 ? -7.125 2.163 40.185 1.00 69.81 473 TYR A N 1
ATOM 3917 C CA . TYR A 1 473 ? -7.838 3.418 40.440 1.00 69.81 473 TYR A CA 1
ATOM 3918 C C . TYR A 1 473 ? -8.185 3.636 41.922 1.00 69.81 473 TYR A C 1
ATOM 3920 O O . TYR A 1 473 ? -8.656 4.716 42.298 1.00 69.81 473 TYR A O 1
ATOM 3928 N N . VAL A 1 474 ? -7.918 2.651 42.788 1.00 68.94 474 VAL A N 1
ATOM 3929 C CA . VAL A 1 474 ? -8.073 2.778 44.243 1.00 68.94 474 VAL A CA 1
ATOM 3930 C C . VAL A 1 474 ? -7.020 3.751 44.784 1.00 68.94 474 VAL A C 1
ATOM 3932 O O . VAL A 1 474 ? -5.833 3.436 44.872 1.00 68.94 474 VAL A O 1
ATOM 3935 N N . LYS A 1 475 ? -7.450 4.948 45.202 1.00 60.03 475 LYS A N 1
ATOM 3936 C CA . LYS A 1 475 ? -6.550 5.958 45.792 1.00 60.03 475 LYS A CA 1
ATOM 3937 C C . LYS A 1 475 ? -6.038 5.582 47.185 1.00 60.03 475 LYS A C 1
ATOM 3939 O O . LYS A 1 475 ? -4.946 6.007 47.548 1.00 60.03 475 LYS A O 1
ATOM 3944 N N . ASN A 1 476 ? -6.811 4.817 47.960 1.00 63.50 476 ASN A N 1
ATOM 3945 C CA . ASN A 1 476 ? -6.422 4.359 49.292 1.00 63.50 476 ASN A CA 1
ATOM 3946 C C . ASN A 1 476 ? -6.299 2.832 49.318 1.00 63.50 476 ASN A C 1
ATOM 3948 O O . ASN A 1 476 ? -7.290 2.128 49.470 1.00 63.50 476 ASN A O 1
ATOM 3952 N N . LYS A 1 477 ? -5.076 2.322 49.152 1.00 65.38 477 LYS A N 1
ATOM 3953 C CA . LYS A 1 477 ? -4.832 0.876 49.072 1.00 65.38 477 LYS A CA 1
ATOM 3954 C C . LYS A 1 477 ? -5.185 0.140 50.371 1.00 65.38 477 LYS A C 1
ATOM 3956 O O . LYS A 1 477 ? -5.572 -1.022 50.295 1.00 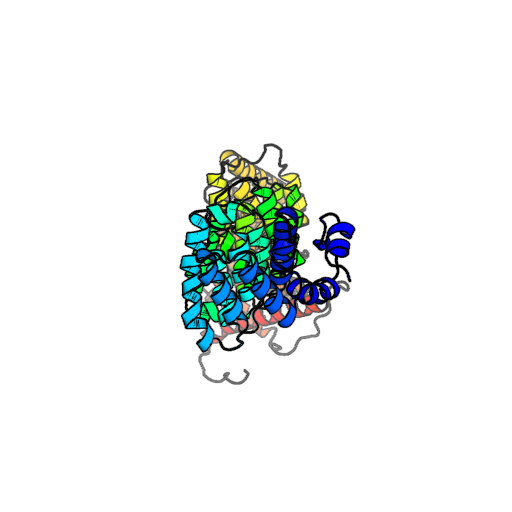65.38 477 LYS A O 1
ATOM 3961 N N . GLU A 1 478 ? -5.137 0.820 51.521 1.00 63.50 478 GLU A N 1
ATOM 3962 C CA . GLU A 1 478 ? -5.307 0.236 52.861 1.00 63.50 478 GLU A CA 1
ATOM 3963 C C . GLU A 1 478 ? -6.634 -0.520 53.058 1.00 63.50 478 GLU A C 1
ATOM 3965 O O . GLU A 1 478 ? -6.655 -1.516 53.777 1.00 63.50 478 GLU A O 1
ATOM 3970 N N . SER A 1 479 ? -7.729 -0.104 52.405 1.00 64.69 479 SER A N 1
ATOM 3971 C CA . SER A 1 479 ? -9.045 -0.760 52.529 1.00 64.69 479 SER A CA 1
ATOM 3972 C C . SER A 1 479 ? -9.143 -2.102 51.796 1.00 64.69 479 SER A C 1
ATOM 3974 O O . SER A 1 479 ? -9.962 -2.938 52.176 1.00 64.69 479 SER A O 1
ATOM 3976 N N . SER A 1 480 ? -8.317 -2.288 50.760 1.00 68.50 480 SER A N 1
ATOM 3977 C CA . SER A 1 480 ? -8.315 -3.448 49.853 1.00 68.50 480 SER A CA 1
ATOM 3978 C C . SER A 1 480 ? -7.155 -4.422 50.102 1.00 68.50 480 SER A C 1
ATOM 3980 O O . SER A 1 480 ? -7.220 -5.587 49.708 1.00 68.50 480 SER A O 1
ATOM 3982 N N . THR A 1 481 ? -6.084 -3.955 50.758 1.00 70.00 481 THR A N 1
ATOM 3983 C CA . THR A 1 481 ? -4.871 -4.739 51.032 1.00 70.00 481 THR A CA 1
ATOM 3984 C C . THR A 1 481 ? -5.152 -6.040 51.799 1.00 70.00 481 THR A C 1
ATOM 3986 O O . THR A 1 481 ? -4.659 -7.078 51.357 1.00 70.00 481 THR A O 1
ATOM 3989 N N . PRO A 1 482 ? -5.954 -6.061 52.887 1.00 73.06 482 PRO A N 1
ATOM 3990 C CA . PRO A 1 482 ? -6.207 -7.294 53.634 1.00 73.06 482 PRO A CA 1
ATOM 3991 C C . PRO A 1 482 ? -6.846 -8.399 52.786 1.00 73.06 482 PRO A C 1
ATOM 3993 O O . PRO A 1 482 ? -6.479 -9.561 52.920 1.00 73.06 482 PRO A O 1
ATOM 3996 N N . GLN A 1 483 ? -7.763 -8.041 51.888 1.00 74.88 483 GLN A N 1
ATOM 3997 C CA . GLN A 1 483 ? -8.506 -8.979 51.047 1.00 74.88 483 GLN A CA 1
ATOM 3998 C C . GLN A 1 483 ? -7.667 -9.464 49.862 1.00 74.88 483 GLN A C 1
ATOM 4000 O O . GLN A 1 483 ? -7.715 -10.646 49.530 1.00 74.88 483 GLN A O 1
ATOM 4005 N N . VAL A 1 484 ? -6.841 -8.585 49.275 1.00 73.62 484 VAL A N 1
ATOM 4006 C CA . VAL A 1 484 ? -5.840 -8.973 48.265 1.00 73.62 484 VAL A CA 1
ATOM 4007 C C . VAL A 1 484 ? -4.861 -9.981 48.868 1.00 73.62 484 VAL A C 1
ATOM 4009 O O . VAL A 1 484 ? -4.610 -11.029 48.275 1.00 73.62 484 VAL A O 1
ATOM 4012 N N . ILE A 1 485 ? -4.334 -9.688 50.062 1.00 72.88 485 ILE A N 1
ATOM 4013 C CA . ILE A 1 485 ? -3.408 -10.567 50.782 1.00 72.88 485 ILE A CA 1
ATOM 4014 C C . ILE A 1 485 ? -4.097 -11.881 51.162 1.00 72.88 485 ILE A C 1
ATOM 4016 O O . ILE A 1 485 ? -3.496 -12.936 50.995 1.00 72.88 485 ILE A O 1
ATOM 4020 N N . GLU A 1 486 ? -5.347 -11.855 51.632 1.00 75.25 486 GLU A N 1
ATOM 4021 C CA . GLU A 1 486 ? -6.119 -13.064 51.942 1.00 75.25 486 GLU A CA 1
ATOM 4022 C C . GLU A 1 486 ? -6.322 -13.939 50.698 1.00 75.25 486 GLU A C 1
ATOM 4024 O O . GLU A 1 486 ? -6.057 -15.134 50.754 1.00 75.25 486 GLU A O 1
ATOM 4029 N N . TYR A 1 487 ? -6.727 -13.364 49.564 1.00 75.62 487 TYR A N 1
ATOM 4030 C CA . TYR A 1 487 ? -6.905 -14.092 48.305 1.00 75.62 487 TYR A CA 1
ATOM 4031 C C . TYR A 1 487 ? -5.590 -14.695 47.785 1.00 75.62 487 TYR A C 1
ATOM 4033 O O . TYR A 1 487 ? -5.555 -15.872 47.426 1.00 75.62 487 TYR A O 1
ATOM 4041 N N . LEU A 1 488 ? -4.493 -13.929 47.813 1.00 70.75 488 LEU A N 1
ATOM 4042 C CA . LEU A 1 488 ? -3.164 -14.423 47.436 1.00 70.75 488 LEU A CA 1
ATOM 4043 C C . LEU A 1 488 ? -2.640 -15.491 48.418 1.00 70.75 488 LEU A C 1
ATOM 4045 O O . LEU A 1 488 ? -1.959 -16.422 47.994 1.00 70.75 488 LEU A O 1
ATOM 4049 N N . ASN A 1 489 ? -2.979 -15.397 49.712 1.00 65.12 489 ASN A N 1
ATOM 4050 C CA . ASN A 1 489 ? -2.566 -16.359 50.742 1.00 65.12 489 ASN A CA 1
ATOM 4051 C C . ASN A 1 489 ? -3.439 -17.625 50.804 1.00 65.12 489 ASN A C 1
ATOM 4053 O O . ASN A 1 489 ? -2.955 -18.693 51.180 1.00 65.12 489 ASN A O 1
ATOM 4057 N N . LEU A 1 490 ? -4.713 -17.549 50.416 1.00 56.44 490 LEU A N 1
ATOM 4058 C CA . LEU A 1 490 ? -5.563 -18.726 50.198 1.00 56.44 490 LEU A CA 1
ATOM 4059 C C . LEU A 1 490 ? -4.995 -19.623 49.082 1.00 56.44 490 LEU A C 1
ATOM 4061 O O . LEU A 1 490 ? -5.240 -20.829 49.071 1.00 56.44 490 LEU A O 1
ATOM 4065 N N . GLU A 1 491 ? -4.176 -19.050 48.197 1.00 51.47 491 GLU A N 1
ATOM 4066 C CA . GLU A 1 491 ? -3.456 -19.725 47.121 1.00 51.47 491 GLU A CA 1
ATOM 4067 C C . GLU A 1 491 ? -1.928 -19.787 47.342 1.00 51.47 491 GLU A C 1
ATOM 4069 O O . GLU A 1 491 ? -1.165 -19.677 46.386 1.00 51.47 491 GLU A O 1
ATOM 4074 N N . VAL A 1 492 ? -1.430 -20.028 48.566 1.00 44.62 492 VAL A N 1
ATOM 4075 C CA . VAL A 1 492 ? 0.022 -20.249 48.845 1.00 44.62 492 VAL A CA 1
ATOM 4076 C C . VAL A 1 492 ? 0.667 -21.375 47.996 1.00 44.62 492 VAL A C 1
ATOM 4078 O O . VAL A 1 492 ? 1.886 -21.522 47.964 1.00 44.62 492 VAL A O 1
ATOM 4081 N N . GLU A 1 493 ? -0.100 -22.097 47.179 1.00 45.47 493 GLU A N 1
ATOM 4082 C CA . GLU A 1 493 ? 0.401 -22.786 45.982 1.00 45.47 493 GLU A CA 1
ATOM 4083 C C . GLU A 1 493 ? 0.551 -21.845 44.760 1.00 45.47 493 GLU A C 1
ATOM 4085 O O . GLU A 1 493 ? 0.202 -22.214 43.640 1.00 45.47 493 GLU A O 1
ATOM 4090 N N . LEU A 1 494 ? 1.157 -20.659 44.916 1.00 45.06 494 LEU A N 1
ATOM 4091 C CA . LEU A 1 494 ? 1.538 -19.755 43.807 1.00 45.06 494 LEU A CA 1
ATOM 4092 C C . LEU A 1 494 ? 2.432 -20.441 42.739 1.00 45.06 494 LEU A C 1
ATOM 4094 O O . LEU A 1 494 ? 2.667 -19.888 41.666 1.00 45.06 494 LEU A O 1
ATOM 4098 N N . LEU A 1 495 ? 2.900 -21.665 43.019 1.00 41.22 495 LEU A N 1
ATOM 4099 C CA . LEU A 1 495 ? 3.737 -22.524 42.177 1.00 41.22 495 LEU A CA 1
ATOM 4100 C C . LEU A 1 495 ? 3.109 -23.893 41.834 1.00 41.22 495 LEU A C 1
ATOM 4102 O O . LEU A 1 495 ? 3.733 -24.688 41.133 1.00 41.22 495 LEU A O 1
ATOM 4106 N N . GLY A 1 496 ? 1.895 -24.194 42.301 1.00 38.62 496 GLY A N 1
ATOM 4107 C CA . GLY A 1 496 ? 1.246 -25.490 42.110 1.00 38.62 496 GLY A CA 1
ATOM 4108 C C . GLY A 1 496 ? -0.158 -25.325 41.556 1.00 38.62 496 GLY A C 1
ATOM 4109 O O . GLY A 1 496 ? -1.111 -25.178 42.309 1.00 38.62 496 GLY A O 1
ATOM 4110 N N . LEU A 1 497 ? -0.310 -25.389 40.232 1.00 42.50 497 LEU A N 1
ATOM 4111 C CA . LEU A 1 497 ? -1.622 -25.566 39.613 1.00 42.50 497 LEU A CA 1
ATOM 4112 C C . LEU A 1 497 ? -2.277 -26.826 40.206 1.00 42.50 497 LEU A C 1
ATOM 4114 O O . LEU A 1 497 ? -1.967 -27.945 39.782 1.00 42.50 497 LEU A O 1
ATOM 4118 N N . LYS A 1 498 ? -3.243 -26.678 41.124 1.00 44.28 498 LYS A N 1
ATOM 4119 C CA . LYS A 1 498 ? -4.322 -27.669 41.212 1.00 44.28 498 LYS A CA 1
ATOM 4120 C C . LYS A 1 498 ? -4.831 -27.841 39.788 1.00 44.28 498 LYS A C 1
ATOM 4122 O O . LYS A 1 498 ? -5.133 -26.843 39.138 1.00 44.28 498 LYS A O 1
ATOM 4127 N N . ARG A 1 499 ? -4.843 -29.081 39.280 1.00 42.97 499 ARG A N 1
ATOM 4128 C CA . ARG A 1 499 ? -5.292 -29.407 37.916 1.00 42.97 499 ARG A CA 1
ATOM 4129 C C . ARG A 1 499 ? -6.602 -28.673 37.640 1.00 42.97 499 ARG A C 1
ATOM 4131 O O . ARG A 1 499 ? -7.645 -29.076 38.150 1.00 42.97 499 ARG A O 1
ATOM 4138 N N . GLN A 1 500 ? -6.531 -27.593 36.869 1.00 50.78 500 GLN A N 1
ATOM 4139 C CA . GLN A 1 500 ? -7.721 -26.889 36.439 1.00 50.78 500 GLN A CA 1
ATOM 4140 C C . GLN A 1 500 ? -8.351 -27.733 35.345 1.00 50.78 500 GLN A C 1
ATOM 4142 O O . GLN A 1 500 ? -7.735 -28.029 34.318 1.00 50.78 500 GLN A O 1
ATOM 4147 N N . ASN A 1 501 ? -9.552 -28.219 35.632 1.00 47.88 501 ASN A N 1
ATOM 4148 C CA . ASN A 1 501 ? -10.309 -29.005 34.680 1.00 47.88 501 ASN A CA 1
ATOM 4149 C C . ASN A 1 501 ? -10.839 -28.064 33.601 1.00 47.88 501 ASN A C 1
ATOM 4151 O O . ASN A 1 501 ? -11.293 -26.962 33.903 1.00 47.88 501 ASN A O 1
ATOM 4155 N N . ARG A 1 502 ? -10.795 -28.508 32.342 1.00 50.38 502 ARG A N 1
ATOM 4156 C CA . ARG A 1 502 ? -11.507 -27.813 31.269 1.00 50.38 502 ARG A CA 1
ATOM 4157 C C . ARG A 1 502 ? -12.992 -27.792 31.626 1.00 50.38 502 ARG A C 1
ATOM 4159 O O . ARG A 1 502 ? -13.577 -28.848 31.852 1.00 50.38 502 ARG A O 1
ATOM 4166 N N . SER A 1 503 ? -13.569 -26.600 31.690 1.00 48.56 503 SER A N 1
ATOM 4167 C CA . SER A 1 503 ? -15.003 -26.373 31.892 1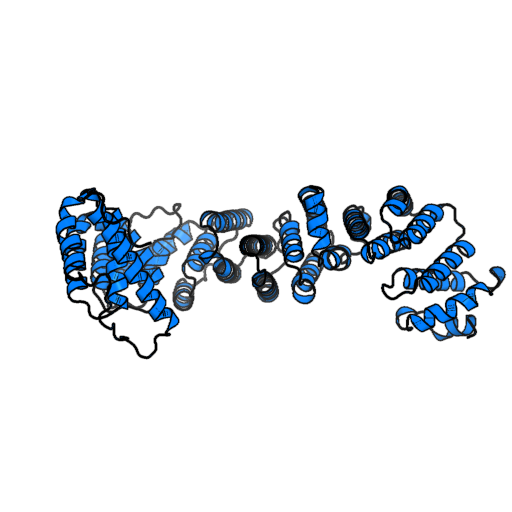.00 48.56 503 SER A CA 1
ATOM 4168 C C . SER A 1 503 ? -15.811 -26.792 30.655 1.00 48.56 503 SER A C 1
ATOM 4170 O O . SER A 1 503 ? -16.962 -27.200 30.786 1.00 48.56 503 SER A O 1
ATOM 4172 N N . ASN A 1 504 ? -15.189 -26.753 29.466 1.00 47.69 504 ASN A N 1
ATOM 4173 C CA . ASN A 1 504 ? -15.832 -27.003 28.180 1.00 47.69 504 ASN A CA 1
ATOM 4174 C C . ASN A 1 504 ? -14.986 -27.922 27.274 1.00 47.69 504 ASN A C 1
ATOM 4176 O O . ASN A 1 504 ? -13.790 -27.692 27.080 1.00 47.69 504 ASN A O 1
ATOM 4180 N N . ASN A 1 505 ? -15.602 -28.959 26.694 1.00 50.56 505 ASN A N 1
ATOM 4181 C CA . ASN A 1 505 ? -14.913 -29.912 25.803 1.00 50.56 505 ASN A CA 1
ATOM 4182 C C . ASN A 1 505 ? -14.554 -29.314 24.428 1.00 50.56 505 ASN A C 1
ATOM 4184 O O . ASN A 1 505 ? -13.692 -29.867 23.746 1.00 50.56 505 ASN A O 1
ATOM 4188 N N . ASP A 1 506 ? -15.160 -28.180 24.063 1.00 50.41 506 ASP A N 1
ATOM 4189 C CA . ASP A 1 506 ? -14.997 -27.519 22.760 1.00 50.41 506 ASP A CA 1
ATOM 4190 C C . ASP A 1 506 ? -13.880 -26.456 22.727 1.00 50.41 506 ASP A C 1
ATOM 4192 O O . ASP A 1 506 ? -13.542 -25.950 21.658 1.00 50.41 506 ASP A O 1
ATOM 4196 N N . MET A 1 507 ? -13.265 -26.118 23.869 1.00 59.28 507 MET A N 1
ATOM 4197 C CA . MET A 1 507 ? -12.190 -25.119 23.922 1.00 59.28 507 MET A CA 1
ATOM 4198 C C . MET A 1 507 ? -10.883 -25.662 23.329 1.00 59.28 507 MET A C 1
ATOM 4200 O O . MET A 1 507 ? -10.400 -26.741 23.702 1.00 59.28 507 MET A O 1
ATOM 4204 N N . SER A 1 508 ? -10.252 -24.881 22.448 1.00 64.44 508 SER A N 1
ATOM 4205 C CA . SER A 1 508 ? -8.964 -25.253 21.872 1.00 64.44 508 SER A CA 1
ATOM 4206 C C . SER A 1 508 ? -7.852 -25.215 22.928 1.00 64.44 508 SER A C 1
ATOM 4208 O O . SER A 1 508 ? -7.830 -24.386 23.839 1.00 64.44 508 SER A O 1
ATOM 4210 N N . MET A 1 509 ? -6.847 -26.085 22.794 1.00 65.75 509 MET A N 1
ATOM 4211 C CA . MET A 1 509 ? -5.731 -26.110 23.751 1.00 65.75 509 MET A CA 1
ATOM 4212 C C . MET A 1 509 ? -4.909 -24.807 23.744 1.00 65.75 509 MET A C 1
ATOM 4214 O O . MET A 1 509 ? -4.247 -24.478 24.726 1.00 65.75 509 MET A O 1
ATOM 4218 N N . LYS A 1 510 ? -4.959 -24.046 22.642 1.00 68.75 510 LYS A N 1
ATOM 4219 C CA . LYS A 1 510 ? -4.284 -22.750 22.517 1.00 68.75 510 LYS A CA 1
ATOM 4220 C C . LYS A 1 510 ? -4.969 -21.674 23.365 1.00 68.75 510 LYS A C 1
ATOM 4222 O O . LYS A 1 510 ? -4.272 -20.935 24.054 1.00 68.75 510 LYS A O 1
ATOM 4227 N N . GLU A 1 511 ? -6.300 -21.615 23.341 1.00 63.88 511 GLU A N 1
ATOM 4228 C CA . GLU A 1 511 ? -7.101 -20.692 24.161 1.00 63.88 511 GLU A CA 1
ATOM 4229 C C . GLU A 1 511 ? -6.964 -21.014 25.647 1.00 63.88 511 GLU A C 1
ATOM 4231 O O . GLU A 1 511 ? -6.690 -20.120 26.443 1.00 63.88 511 GLU A O 1
ATOM 4236 N N . PHE A 1 512 ? -7.027 -22.300 26.004 1.00 68.50 512 PHE A N 1
ATOM 4237 C CA . PHE A 1 512 ? -6.812 -22.749 27.379 1.00 68.50 512 PHE A CA 1
ATOM 4238 C C . PHE A 1 512 ? -5.448 -22.294 27.921 1.00 68.50 512 PHE A C 1
ATOM 4240 O O . PHE A 1 512 ? -5.365 -21.680 28.983 1.00 68.50 512 PHE A O 1
ATOM 4247 N N . ASN A 1 513 ? -4.369 -22.526 27.164 1.00 71.50 513 ASN A N 1
ATOM 4248 C CA . ASN A 1 513 ? -3.026 -22.105 27.569 1.00 7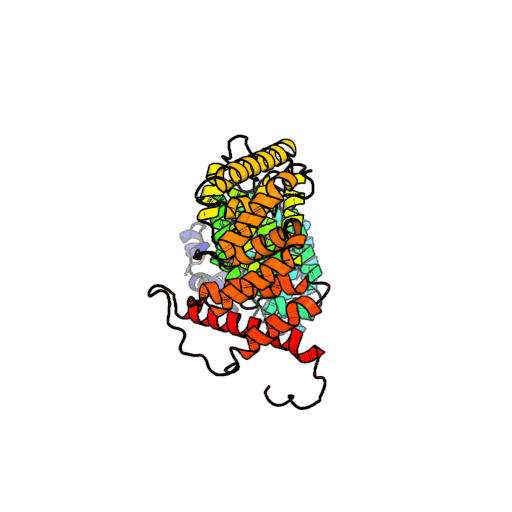1.50 513 ASN A CA 1
ATOM 4249 C C . ASN A 1 513 ? -2.899 -20.577 27.686 1.00 71.50 513 ASN A C 1
ATOM 4251 O O . ASN A 1 513 ? -2.183 -20.090 28.560 1.00 71.50 513 ASN A O 1
ATOM 4255 N N . HIS A 1 514 ? -3.583 -19.820 26.823 1.00 74.62 514 HIS A N 1
ATOM 4256 C CA . HIS A 1 514 ? -3.592 -18.361 26.892 1.00 74.62 514 HIS A CA 1
ATOM 4257 C C . HIS A 1 514 ? -4.295 -17.849 28.158 1.00 74.62 514 HIS A C 1
ATOM 4259 O O . HIS A 1 514 ? -3.753 -16.982 28.842 1.00 74.62 514 HIS A O 1
ATOM 4265 N N . LEU A 1 515 ? -5.446 -18.428 28.514 1.00 71.81 515 LEU A N 1
ATOM 4266 C CA . LEU A 1 515 ? -6.190 -18.082 29.729 1.00 71.81 515 LEU A CA 1
ATOM 4267 C C . LEU A 1 515 ? -5.397 -18.401 30.998 1.00 71.81 515 LEU A C 1
ATOM 4269 O O . LEU A 1 515 ? -5.302 -17.558 31.888 1.00 71.81 515 LEU A O 1
ATOM 4273 N N . VAL A 1 516 ? -4.755 -19.571 31.053 1.00 75.56 516 VAL A N 1
ATOM 4274 C CA . VAL A 1 516 ? -3.872 -19.945 32.168 1.00 75.56 516 VAL A CA 1
ATOM 4275 C C . VAL A 1 516 ? -2.704 -18.961 32.288 1.00 75.56 516 VAL A C 1
ATOM 4277 O O . VAL A 1 516 ? -2.419 -18.470 33.380 1.00 75.56 516 VAL A O 1
ATOM 4280 N N . ALA A 1 517 ? -2.053 -18.606 31.175 1.00 77.00 517 ALA A N 1
ATOM 4281 C CA . ALA A 1 517 ? -0.965 -17.628 31.183 1.00 77.00 517 ALA A CA 1
ATOM 4282 C C . ALA A 1 517 ? -1.429 -16.242 31.667 1.00 77.00 517 ALA A C 1
ATOM 4284 O O . ALA A 1 517 ? -0.738 -15.619 32.476 1.00 77.00 517 ALA A O 1
ATOM 4285 N N . LYS A 1 518 ? -2.608 -15.778 31.224 1.00 77.00 518 LYS A N 1
ATOM 4286 C CA . LYS A 1 518 ? -3.188 -14.503 31.669 1.00 77.00 518 LYS A CA 1
ATOM 4287 C C . LYS A 1 518 ? -3.530 -14.542 33.163 1.00 77.00 518 LYS A C 1
ATOM 4289 O O . LYS A 1 518 ? -3.144 -13.618 33.871 1.00 77.00 518 LYS A O 1
ATOM 4294 N N . LEU A 1 519 ? -4.120 -15.634 33.666 1.00 79.81 519 LEU A N 1
ATOM 4295 C CA . LEU A 1 519 ? -4.375 -15.834 35.100 1.00 79.81 519 LEU A CA 1
ATOM 4296 C C . LEU A 1 519 ? -3.097 -15.654 35.926 1.00 79.81 519 LEU A C 1
ATOM 4298 O O . LEU A 1 519 ? -3.067 -14.868 36.871 1.00 79.81 519 LEU A O 1
ATOM 4302 N N . HIS A 1 520 ? -2.035 -16.377 35.558 1.00 75.75 520 HIS A N 1
ATOM 4303 C CA . HIS A 1 520 ? -0.760 -16.328 36.270 1.00 75.75 520 HIS A CA 1
ATOM 4304 C C . HIS A 1 520 ? -0.122 -14.943 36.211 1.00 75.75 520 HIS A C 1
ATOM 4306 O O . HIS A 1 520 ? 0.332 -14.438 37.236 1.00 75.75 520 HIS A O 1
ATOM 4312 N N . SER A 1 521 ? -0.119 -14.316 35.033 1.00 79.44 521 SER A N 1
ATOM 4313 C CA . SER A 1 521 ? 0.426 -12.971 34.855 1.00 79.44 521 SER A CA 1
ATOM 4314 C C . SER A 1 521 ? -0.289 -11.952 35.743 1.00 79.44 521 SER A C 1
ATOM 4316 O O . SER A 1 521 ? 0.372 -11.140 36.390 1.00 79.44 521 SER A O 1
ATOM 4318 N N . THR A 1 522 ? -1.622 -11.995 35.814 1.00 79.19 522 THR A N 1
ATOM 4319 C CA . THR A 1 522 ? -2.403 -11.060 36.634 1.00 79.19 522 THR A CA 1
ATOM 4320 C C . THR A 1 522 ? -2.214 -11.324 38.130 1.00 79.19 522 THR A C 1
ATOM 4322 O O . THR A 1 522 ? -2.014 -10.378 38.889 1.00 79.19 522 THR A O 1
ATOM 4325 N N . LYS A 1 523 ? -2.175 -12.592 38.571 1.00 78.50 523 LYS A N 1
ATOM 4326 C CA . LYS A 1 523 ? -1.857 -12.944 39.971 1.00 78.50 523 LYS A CA 1
ATOM 4327 C C . LYS A 1 523 ? -0.481 -12.430 40.388 1.00 78.50 523 LYS A C 1
ATOM 4329 O O . LYS A 1 523 ? -0.352 -11.823 41.448 1.00 78.50 523 LYS A O 1
ATOM 4334 N N . LEU A 1 524 ? 0.530 -12.628 39.541 1.00 75.94 524 LEU A N 1
ATOM 4335 C CA . LEU A 1 524 ? 1.884 -12.139 39.791 1.00 75.94 524 LEU A CA 1
ATOM 4336 C C . LEU A 1 524 ? 1.920 -10.608 39.865 1.00 75.94 524 LEU A C 1
ATOM 4338 O O . LEU A 1 524 ? 2.555 -10.051 40.755 1.00 75.94 524 LEU A O 1
ATOM 4342 N N . LYS A 1 525 ? 1.202 -9.924 38.967 1.00 79.00 525 LYS A N 1
ATOM 4343 C CA . LYS A 1 525 ? 1.085 -8.461 38.976 1.00 79.00 525 LYS A CA 1
ATOM 4344 C C . LYS A 1 525 ? 0.458 -7.951 40.278 1.00 79.00 525 LYS A C 1
ATOM 4346 O O . LYS A 1 525 ? 0.995 -7.020 40.875 1.00 79.00 525 LYS A O 1
ATOM 4351 N N . LEU A 1 526 ? -0.620 -8.580 40.750 1.00 77.56 526 LEU A N 1
ATOM 4352 C CA . LEU A 1 526 ? -1.262 -8.247 42.026 1.00 77.56 526 LEU A CA 1
ATOM 4353 C C . LEU A 1 526 ? -0.350 -8.522 43.224 1.00 77.56 526 LEU A C 1
ATOM 4355 O O . LEU A 1 526 ? -0.255 -7.681 44.118 1.00 77.56 526 LEU A O 1
ATOM 4359 N N . PHE A 1 527 ? 0.359 -9.654 43.213 1.00 75.88 527 PHE A N 1
ATOM 4360 C CA . PHE A 1 527 ? 1.356 -9.985 44.227 1.00 75.88 527 PHE A CA 1
ATOM 4361 C C . PHE A 1 527 ? 2.430 -8.899 44.305 1.00 75.88 527 PHE A C 1
ATOM 4363 O O . PHE A 1 527 ? 2.595 -8.292 45.355 1.00 75.88 527 PHE A O 1
ATOM 4370 N N . LEU A 1 528 ? 3.086 -8.559 43.193 1.00 73.50 528 LEU A N 1
ATOM 4371 C CA . LEU A 1 528 ? 4.099 -7.498 43.173 1.00 73.50 528 LEU A CA 1
ATOM 4372 C C . LEU A 1 528 ? 3.523 -6.151 43.644 1.00 73.50 528 LEU A C 1
ATOM 4374 O O . LEU A 1 528 ? 4.123 -5.467 44.465 1.00 73.50 528 LEU A O 1
ATOM 4378 N N . ARG A 1 529 ? 2.309 -5.797 43.203 1.00 75.56 529 ARG A N 1
ATOM 4379 C CA . ARG A 1 529 ? 1.651 -4.520 43.531 1.00 75.56 529 ARG A CA 1
ATOM 4380 C C . ARG A 1 529 ? 1.351 -4.335 45.027 1.00 75.56 529 ARG A C 1
ATOM 4382 O O . ARG A 1 529 ? 1.333 -3.184 45.473 1.00 75.56 529 ARG A O 1
ATOM 4389 N N . TYR A 1 530 ? 1.090 -5.411 45.774 1.00 72.44 530 TYR A N 1
ATOM 4390 C CA . TYR A 1 530 ? 0.646 -5.351 47.177 1.00 72.44 530 TYR A CA 1
ATOM 4391 C C . TYR A 1 530 ? 1.627 -5.972 48.187 1.00 72.44 530 TYR A C 1
ATOM 4393 O O . TYR A 1 530 ? 1.647 -5.528 49.330 1.00 72.44 530 TYR A O 1
ATOM 4401 N N . TYR A 1 531 ? 2.480 -6.925 47.791 1.00 66.56 531 TYR A N 1
ATOM 4402 C CA . TYR A 1 531 ? 3.504 -7.517 48.668 1.00 66.56 531 TYR A CA 1
ATOM 4403 C C . TYR A 1 531 ? 4.835 -6.738 48.673 1.00 66.56 531 TYR A C 1
ATOM 4405 O O . TYR A 1 531 ? 5.514 -6.731 49.700 1.00 66.56 531 TYR A O 1
ATOM 4413 N N . GLU A 1 532 ? 5.211 -6.026 47.597 1.00 53.72 532 GLU A N 1
ATOM 4414 C CA . GLU A 1 532 ? 6.458 -5.224 47.578 1.00 53.72 532 GLU A CA 1
ATOM 4415 C C . GLU A 1 532 ? 6.364 -3.903 48.368 1.00 53.72 532 GLU A C 1
ATOM 4417 O O . GLU A 1 532 ? 7.383 -3.251 48.592 1.00 53.72 532 GLU A O 1
ATOM 4422 N N . VAL A 1 533 ? 5.174 -3.499 48.832 1.00 48.22 533 VAL A N 1
ATOM 4423 C CA . VAL A 1 533 ? 4.988 -2.243 49.587 1.00 48.22 533 VAL A CA 1
ATOM 4424 C C . VAL A 1 533 ? 5.191 -2.424 51.102 1.00 48.22 533 VAL A C 1
ATOM 4426 O O . VAL A 1 533 ? 5.544 -1.458 51.772 1.00 48.22 533 VAL A O 1
ATOM 4429 N N . GLU A 1 534 ? 5.067 -3.642 51.648 1.00 44.31 534 GLU A N 1
ATOM 4430 C CA . GLU A 1 534 ? 5.239 -3.891 53.095 1.00 44.31 534 GLU A CA 1
ATOM 4431 C C . GLU A 1 534 ? 6.506 -4.670 53.480 1.00 44.31 534 GLU A C 1
ATOM 4433 O O . GLU A 1 534 ? 6.865 -4.681 54.654 1.00 44.31 534 GLU A O 1
ATOM 4438 N N . ASN A 1 535 ? 7.243 -5.262 52.533 1.00 40.53 535 ASN A N 1
ATOM 4439 C CA . ASN A 1 535 ? 8.496 -5.963 52.834 1.00 40.53 535 ASN A CA 1
ATOM 4440 C C . ASN A 1 535 ? 9.593 -5.661 51.805 1.00 40.53 535 ASN A C 1
ATOM 4442 O O . ASN A 1 535 ? 9.992 -6.520 51.021 1.00 40.53 535 ASN A O 1
ATOM 4446 N N . VAL A 1 536 ? 10.177 -4.461 51.879 1.00 36.62 536 VAL A N 1
ATOM 4447 C CA . VAL A 1 536 ? 11.582 -4.292 51.474 1.00 36.62 536 VAL A CA 1
ATOM 4448 C C . VAL A 1 536 ? 12.450 -4.841 52.604 1.00 36.62 536 VAL A C 1
ATOM 4450 O O . VAL A 1 536 ? 13.124 -4.097 53.312 1.00 36.62 536 VAL A O 1
ATOM 4453 N N . ASP A 1 537 ? 12.430 -6.161 52.770 1.00 34.62 537 ASP A N 1
ATOM 4454 C CA . ASP A 1 537 ? 13.567 -6.868 53.335 1.00 34.62 537 ASP A CA 1
ATOM 4455 C C . ASP A 1 537 ? 14.127 -7.780 52.246 1.00 34.62 537 ASP A C 1
ATOM 4457 O O . ASP A 1 537 ? 13.479 -8.679 51.709 1.00 34.62 537 ASP A O 1
ATOM 4461 N N . LYS A 1 538 ? 15.340 -7.425 51.834 1.00 38.97 538 LYS A N 1
ATOM 4462 C CA . LYS A 1 538 ? 16.090 -7.995 50.721 1.00 38.97 538 LYS A CA 1
ATOM 4463 C C . LYS A 1 538 ? 16.285 -9.493 50.944 1.00 38.97 538 LYS A C 1
ATOM 4465 O O . LYS A 1 538 ? 17.236 -9.833 51.630 1.00 38.97 538 LYS A O 1
ATOM 4470 N N . ASN A 1 539 ? 15.457 -10.378 50.383 1.00 31.77 539 ASN A N 1
ATOM 4471 C CA . ASN A 1 539 ? 15.815 -11.806 50.274 1.00 31.77 539 ASN A CA 1
ATOM 4472 C C . ASN A 1 539 ? 15.031 -12.643 49.247 1.00 31.77 539 ASN A C 1
ATOM 4474 O O . ASN A 1 539 ? 15.124 -13.866 49.275 1.00 31.77 539 ASN A O 1
ATOM 4478 N N . ILE A 1 540 ? 14.324 -12.036 48.289 1.00 35.50 540 ILE A N 1
ATOM 4479 C CA . ILE A 1 540 ? 13.734 -12.791 47.165 1.00 35.50 540 ILE A CA 1
ATOM 4480 C C . ILE A 1 540 ? 14.134 -12.138 45.838 1.00 35.50 540 ILE A C 1
ATOM 4482 O O . ILE A 1 540 ? 13.317 -11.702 45.042 1.00 35.50 540 ILE A O 1
ATOM 4486 N N . VAL A 1 541 ? 15.444 -12.058 45.603 1.00 33.09 541 VAL A N 1
ATOM 4487 C CA . VAL A 1 541 ? 15.998 -12.003 44.243 1.00 33.09 541 VAL A CA 1
ATOM 4488 C C . VAL A 1 541 ? 16.718 -13.322 44.048 1.00 33.09 541 VAL A C 1
ATOM 4490 O O . VAL A 1 541 ? 17.902 -13.470 44.332 1.00 33.09 541 VAL A O 1
ATOM 4493 N N . GLY A 1 542 ? 15.946 -14.325 43.671 1.00 36.62 542 GLY A N 1
ATOM 4494 C CA . GLY A 1 542 ? 16.437 -15.678 43.501 1.00 36.62 542 GLY A CA 1
ATOM 4495 C C . GLY A 1 542 ? 15.343 -16.541 42.922 1.00 36.62 542 GLY A C 1
ATOM 4496 O O . GLY A 1 542 ? 14.921 -17.468 43.595 1.00 36.62 542 GLY A O 1
ATOM 4497 N N . LEU A 1 543 ? 14.841 -16.148 41.747 1.00 31.59 543 LEU A N 1
ATOM 4498 C CA . LEU A 1 543 ? 14.205 -16.983 40.719 1.00 31.59 543 LEU A CA 1
ATOM 4499 C C . LEU A 1 543 ? 13.714 -16.061 39.585 1.00 31.59 543 LEU A C 1
ATOM 4501 O O . LEU A 1 543 ? 12.531 -15.761 39.466 1.00 31.59 543 LEU A O 1
ATOM 4505 N N . TYR A 1 544 ? 14.674 -15.597 38.784 1.00 30.44 544 TYR A N 1
ATOM 4506 C CA . TYR A 1 544 ? 14.514 -15.347 37.352 1.00 30.44 544 TYR A CA 1
ATOM 4507 C C . TYR A 1 544 ? 15.704 -15.984 36.643 1.00 30.44 544 TYR A C 1
ATOM 4509 O O . TYR A 1 544 ? 16.836 -15.800 37.154 1.00 30.44 544 TYR A O 1
#

Sequence (544 aa):
MNIRKFLLENEGNLKDVEMEELEKVLPEVYEVEEDLINELGKRRILDLCLHILKSADSSRTGRRYALAFLKIFFPYNFLQDFHVLVEALEEPQFHIIQPVLPRMISLIKTVEAEVIEFSFVQIVIFRGICHTNGWIRTWAIRTAVNLDSKLLSKDIEYIPNVVLHNLNNNDIFWRFLEKSEMELFTETLSQKIAQVQGDRYKFFEAFLTKVVDEISCPTALYFASTILEEVQRSEIFDFDDIQLFKRVIWKSKYIPHKSLRIITIRQFILFFVKVTKLSSKFLHEISQLIALISCEAKKELIEDIYSEITKIVEEDGFLTGEDEDEKSFLEDLCSTNHKLEAVKLWWISMRNDIPKQEKMVARLQLILADQLEDIPQNIENVLFCLYNYPPTVIVSSLERLKNLIGAYIVKRAIGPISTDFECYEKCFNLFFLEYNCYLLDHVIMMMFEVLKNEPILESHVMVLAFLDEILEYVKNKESSTPQVIEYLNLEVELLGLKRQNRSNNDMSMKEFNHLVAKLHSTKLKLFLRYYEVENVDKNIVGLY

Foldseek 3Di:
DPVVCVLVVCPPPPVPDDLVVLLVCLVVVVPDDLVVADPVRLVVLLVSLLVLLLDLPHDPSSNVSSLVSCCVSPVDPLCPLLSQLSVLLVDLDCVSNVVSLVSLVSNLVCVVVVVDPCSSNVSSLSSQCSHPDLVSNLSSLLVLLPRDLVSCLVPLCCCQPPNLLSLLDCSNVVVCVVVVNLVVSLVSLLVSLQVHDDLNLVSVLSNLVSLLPRRLHLVSLLSSLSSLQSRAQEANAEPVCVVSLVSNLVSLLPNPDLVSSLNSLLSSLLSCLRHHDDALVVLLSSLVSLLSNVVPDDPVSSVVSLVSSLVSLVVVLQAYDPPPPPVVLLVVCVVDLRNLSNLSSVLSNHSNPLVVLQVSLVVLVVVLVVQLVDPDDRNLSSLLSNVNHDPPHDDPCVLVCLVSLLVVLLVQLLDDDDPNLVSNLVSSLVSCVVRPLVCLLVSLVVLLVSLVPPLALSSNLRSLSSSLSSCVVPPDCVSNLVSLCVSLVVPPPLVDPPPRDHPDPPDDPVVVVVSVVSNNVSNVVSCCVRVVVPDPPPDPPPDD

Radius of gyration: 34.07 Å; chains: 1; bounding box: 70×48×106 Å